Protein AF-A0A1G5E457-F1 (afdb_monomer)

Radius of gyration: 33.42 Å; Cα contacts (8 Å, |Δi|>4): 1293; chains: 1; bounding box: 74×66×105 Å

Foldseek 3Di:
DADAFKWKKFWQAFLAAQFQTWIWIDTPQAIEIEFGAQGDPPIDDRDHRDDDLFLDHNPDHAAYEYQAQDRSRHVCVLRTDPVHAYEYAPLRLLLNQLVVVVCVPPDDDRCSVRHHHDHAQDWDDDPQKTKHWHDFFFLAQNGTWIWIDHSNATEIERDFGACQEPCNVRVLVRLLPPPAHQEYEAACAALLVPPDPPNDDHHLVNLLVVLLVLQVQAQAEEEEDPLSRQLNVQSSQVSHDPQEAEEEAPSSVSSLVSSQVPDDPVSRHHRYDYDDPVNVVSCVVRGYYYYDYLDDVRLVVLLVCCVVPVRRYAYEYADDPCCCVVPPSNVSSQVSRPPRYHYRYDHRGYHLVRVLVSQVSNVYQEYEYTSYNDDPVSRPHDHDPNYHYDNHDNRDMDIDRDDQWPLPPPCLQPPVCQVVLLLVLLVLLCVLVVDPHSLVSLCVHTGRDDDDFDFDDDDCPVLQAADDQDDFLSLQLVLQQDDDPPDPRPDVVRHNHLAGEAEPADKHFPDAFAAARGDDPPQTRQGTQIPVAAREDEGPQADSGHPSSRLSNQSNRCRVHRHQAEYEYEQDDPVVRGGGNHNVVCVVCQPPPSVVSSCVRYWYWYKYWDDDRRYTHIYIDTDDRPDDD

Secondary structure (DSSP, 8-state):
-----EEEEEEEE-SS-SS--EEEEE-SS-EEEE--PPPPTTSS--SPP--BTTTBSS---SEEE-S-S-HHHHTTGGGS-TTSPEEEEHHHHHHHHHHHHHTBTTBS---GGGSEEE-TT-EEEETTEEEEEEE--SSSTT-EEEEEEETTEEEEE--S--SSSSSHHHHHHHHHTS---SEEEEE-TTTT----TTS----GGGGHHHHHHHHHH-SEEEEEE-TT-HHHHHHHHHHSPTT-EEEE-HHHHHHHHHHHHTS-TTTS--SEEE--HHHHHHHHHH-EEEEE-SSHHHHHHHHHHHHH-TTTEEEEEES-TTHHHH-HHHHHHHHHHGGGEEE----SSPPHHHHHHHHHHH--SEEEEES--S-GGG------TT-EE----TT-EEEEEPPSBGGGSTTTT-GGGHHHHHHHHHHHHHHHHTSS-HHHHHHHHHB-------BPP--TTTTT-B------HHHHHHHHHH--TT-TTSSTTTB--SSEEEE-SSS-EEEEEEPPSB--TT---EEEEETTTEEEEE--TT----HHHHHHHHHHHSTTSSSEEEEEEESEETTTTEE-HHHHHHHHHTT-HHHHHHHTTSEEEEEEEEEETTEEEEEEEE-------

Solvent-accessible surface area (backbone atoms only — not comparable to full-atom values): 33820 Å² total; per-residue (Å²): 135,73,56,84,53,54,46,34,37,29,34,70,29,15,42,63,19,48,39,17,25,20,36,36,45,30,47,98,88,48,37,35,34,42,31,38,18,28,44,42,91,96,42,72,73,75,72,80,80,83,38,79,15,42,50,40,81,64,87,59,48,74,28,36,40,41,37,45,77,51,51,38,29,42,54,42,53,93,50,43,50,85,87,44,51,39,36,29,36,52,64,30,32,54,47,43,34,54,55,40,61,74,34,64,90,79,51,79,83,80,53,47,86,77,42,43,69,42,51,74,76,47,74,44,75,58,91,74,36,36,40,27,36,35,72,43,30,39,45,41,61,65,18,26,18,37,43,38,36,40,42,86,41,32,35,38,39,40,46,67,29,29,68,42,50,94,47,27,70,58,31,51,52,51,47,61,68,61,60,82,30,55,34,35,39,34,61,32,75,32,46,79,54,75,76,48,98,83,60,80,92,67,33,62,74,66,42,48,61,61,47,40,51,47,56,73,70,24,47,36,35,35,36,40,46,59,88,60,32,49,70,59,54,19,53,50,25,61,46,42,55,88,88,36,38,24,37,25,48,66,68,59,41,52,49,50,56,61,54,44,74,81,42,60,82,89,64,33,60,35,60,73,41,49,73,41,74,72,52,48,61,51,32,66,74,62,18,31,34,34,57,43,61,77,42,71,72,44,42,55,54,54,43,51,44,40,71,77,35,55,85,35,34,36,33,36,42,35,57,69,75,65,45,50,82,72,34,68,54,46,28,53,52,53,63,62,31,55,93,38,52,42,83,54,69,70,79,41,58,38,46,44,69,50,44,34,48,50,47,60,57,38,59,26,42,26,36,36,69,25,28,11,69,62,58,70,98,66,61,78,74,71,72,54,95,75,40,44,79,54,88,64,53,59,70,42,75,51,77,48,68,58,56,70,24,51,44,66,37,92,57,36,72,28,82,95,38,35,70,63,45,34,46,50,50,18,53,51,46,52,61,11,72,76,42,98,54,31,58,62,43,45,44,69,68,32,49,60,74,86,55,75,88,40,73,48,79,86,66,61,74,77,75,65,66,47,88,56,58,75,90,45,46,76,54,52,37,47,32,49,48,52,53,39,103,85,40,91,68,55,37,82,90,45,32,42,53,66,64,38,34,33,76,77,46,88,63,44,48,70,44,47,59,41,62,31,64,48,51,48,92,96,60,71,48,37,36,31,23,37,70,83,44,32,31,22,34,56,57,50,45,84,45,81,68,38,63,40,27,46,51,38,41,21,61,46,47,31,57,89,42,95,38,46,29,18,38,36,35,28,46,56,18,84,88,77,75,41,66,11,55,49,39,56,49,51,63,72,46,63,86,41,66,42,54,53,52,36,50,78,68,34,45,51,33,34,33,48,71,48,80,58,88,52,33,30,43,28,32,54,43,77,64,72,80,82,71,87,127

Structure (mmCIF, N/CA/C/O backbone):
data_AF-A0A1G5E457-F1
#
_entry.id   AF-A0A1G5E457-F1
#
loop_
_atom_site.group_PDB
_atom_site.id
_atom_site.type_symbol
_atom_site.label_atom_id
_atom_site.label_alt_id
_atom_site.label_comp_id
_atom_site.label_asym_id
_atom_site.label_entity_id
_atom_site.label_seq_id
_atom_site.pdbx_PDB_ins_code
_atom_site.Cartn_x
_atom_site.Cartn_y
_atom_site.Cartn_z
_atom_site.occupancy
_atom_site.B_iso_or_equiv
_atom_site.auth_seq_id
_atom_site.auth_comp_id
_atom_site.auth_asym_id
_atom_site.auth_atom_id
_atom_site.pdbx_PDB_model_num
ATOM 1 N N . MET A 1 1 ? -22.337 -0.955 8.320 1.00 33.22 1 MET A N 1
ATOM 2 C CA . MET A 1 1 ? -22.600 -2.227 9.022 1.00 33.22 1 MET A CA 1
ATOM 3 C C . MET A 1 1 ? -21.249 -2.904 9.088 1.00 33.22 1 MET A C 1
ATOM 5 O O . MET A 1 1 ? -20.888 -3.583 8.141 1.00 33.22 1 MET A O 1
ATOM 9 N N . GLU A 1 2 ? -20.440 -2.547 10.084 1.00 40.44 2 GLU A N 1
ATOM 10 C CA . GLU A 1 2 ? -19.144 -3.196 10.286 1.00 40.44 2 GLU A CA 1
ATOM 11 C C . GLU A 1 2 ? -19.436 -4.527 10.962 1.00 40.44 2 GLU A C 1
ATOM 13 O O . GLU A 1 2 ? -20.051 -4.582 12.023 1.00 40.44 2 GLU A O 1
ATOM 18 N N . THR A 1 3 ? -19.143 -5.603 10.247 1.00 38.97 3 THR A N 1
ATOM 19 C CA . THR A 1 3 ? -19.141 -6.951 10.797 1.00 38.97 3 THR A CA 1
ATOM 20 C C . THR A 1 3 ? -18.043 -7.027 11.864 1.00 38.97 3 THR A C 1
ATOM 22 O O . THR A 1 3 ? -17.014 -6.367 11.745 1.00 38.97 3 THR A O 1
ATOM 25 N N . GLN A 1 4 ? -18.290 -7.748 12.951 1.00 64.50 4 GLN A N 1
ATOM 26 C CA . GLN A 1 4 ? -17.299 -7.975 14.003 1.00 64.50 4 GLN A CA 1
ATOM 27 C C . GLN A 1 4 ? -16.338 -9.070 13.542 1.00 64.50 4 GLN A C 1
ATOM 29 O O . GLN A 1 4 ? -16.759 -10.018 12.879 1.00 64.50 4 GLN A O 1
ATOM 34 N N . GLY A 1 5 ? -15.060 -8.944 13.885 1.00 67.94 5 GLY A N 1
ATOM 35 C CA . GLY A 1 5 ? -14.068 -9.963 13.579 1.00 67.94 5 GLY A CA 1
ATOM 36 C C . GLY A 1 5 ? -12.644 -9.471 13.789 1.00 67.94 5 GLY A C 1
ATOM 37 O O . GLY A 1 5 ? -12.379 -8.278 13.931 1.00 67.94 5 GLY A O 1
ATOM 38 N N . THR A 1 6 ? -11.708 -10.413 13.826 1.00 84.75 6 THR A N 1
ATOM 39 C CA . THR A 1 6 ? -10.277 -10.106 13.913 1.00 84.75 6 THR A CA 1
ATOM 40 C C . THR A 1 6 ? -9.669 -10.199 12.525 1.00 84.75 6 THR A C 1
ATOM 42 O O . THR A 1 6 ? -9.769 -11.244 11.881 1.00 84.75 6 THR A O 1
ATOM 45 N N . VAL A 1 7 ? -9.005 -9.131 12.081 1.00 93.62 7 VAL A N 1
ATOM 46 C CA . VAL A 1 7 ? -8.169 -9.190 10.879 1.00 93.62 7 VAL A CA 1
ATOM 47 C C . VAL A 1 7 ? -6.771 -9.624 11.298 1.00 93.62 7 VAL A C 1
ATOM 49 O O . VAL A 1 7 ? -6.159 -9.018 12.176 1.00 93.62 7 VAL A O 1
ATOM 52 N N . LYS A 1 8 ? -6.270 -10.695 10.692 1.00 96.31 8 LYS A N 1
ATOM 53 C CA . LYS A 1 8 ? -4.951 -11.270 10.954 1.00 96.31 8 LYS A CA 1
ATOM 54 C C . LYS A 1 8 ? -4.055 -11.009 9.750 1.00 96.31 8 LYS A C 1
ATOM 56 O O . LYS A 1 8 ? -4.495 -11.115 8.609 1.00 96.31 8 LYS A O 1
ATOM 61 N N . VAL A 1 9 ? -2.797 -10.675 10.004 1.00 97.56 9 VAL A N 1
ATOM 62 C CA . VAL A 1 9 ? -1.783 -10.447 8.971 1.00 97.56 9 VAL A CA 1
ATOM 63 C C . VAL A 1 9 ? -0.603 -11.363 9.232 1.00 97.56 9 VAL A C 1
ATOM 65 O O . VAL A 1 9 ? -0.095 -11.397 10.348 1.00 97.56 9 VAL A O 1
ATOM 68 N N . ARG A 1 10 ? -0.146 -12.080 8.209 1.00 97.00 10 ARG A N 1
ATOM 69 C CA . ARG A 1 10 ? 1.043 -12.932 8.257 1.00 97.00 10 ARG A CA 1
ATOM 70 C C . ARG A 1 10 ? 1.979 -12.573 7.116 1.00 97.00 10 ARG A C 1
ATOM 72 O O . ARG A 1 10 ? 1.563 -12.536 5.964 1.00 97.00 10 ARG A O 1
ATOM 79 N N . LEU A 1 11 ? 3.255 -12.371 7.420 1.00 95.06 11 LEU A N 1
ATOM 80 C CA . LEU A 1 11 ? 4.290 -12.328 6.389 1.00 95.06 11 LEU A CA 1
ATOM 81 C C . LEU A 1 11 ? 4.770 -13.758 6.159 1.00 95.06 11 LEU A C 1
ATOM 83 O O . LEU A 1 11 ? 5.356 -14.341 7.059 1.00 95.06 11 LEU A O 1
ATOM 87 N N . HIS A 1 12 ? 4.515 -14.350 4.995 1.00 95.38 12 HIS A N 1
ATOM 88 C CA . HIS A 1 12 ? 5.113 -15.651 4.655 1.00 95.38 12 HIS A CA 1
ATOM 89 C C . HIS A 1 12 ? 6.591 -15.498 4.315 1.00 95.38 12 HIS A C 1
ATOM 91 O O . HIS A 1 12 ? 7.396 -16.371 4.629 1.00 95.38 12 HIS A O 1
ATOM 97 N N . ARG A 1 13 ? 6.939 -14.370 3.690 1.00 94.44 13 ARG A N 1
ATOM 98 C CA . ARG A 1 13 ? 8.311 -13.970 3.390 1.00 94.44 13 ARG A CA 1
ATOM 99 C C . ARG A 1 13 ? 8.389 -12.462 3.161 1.00 94.44 13 ARG A C 1
ATOM 101 O O . ARG A 1 13 ? 7.476 -11.867 2.585 1.00 94.44 13 ARG A O 1
ATOM 108 N N . GLY A 1 14 ? 9.501 -11.861 3.576 1.00 89.81 14 GLY A N 1
ATOM 109 C CA . GLY A 1 14 ? 9.836 -10.457 3.312 1.00 89.81 14 GLY A CA 1
ATOM 110 C C . GLY A 1 14 ? 10.336 -9.694 4.536 1.00 89.81 14 GLY A C 1
ATOM 111 O O . GLY A 1 14 ? 10.830 -8.579 4.391 1.00 89.81 14 GLY A O 1
ATOM 112 N N . ALA A 1 15 ? 10.257 -10.269 5.739 1.00 87.62 15 ALA A N 1
ATOM 113 C CA . ALA A 1 15 ? 10.744 -9.614 6.954 1.00 87.62 15 ALA A CA 1
ATOM 114 C C . ALA A 1 15 ? 12.282 -9.542 7.033 1.00 87.62 15 ALA A C 1
ATOM 116 O O . ALA A 1 15 ? 12.835 -8.712 7.755 1.00 87.62 15 ALA A O 1
ATOM 117 N N . LYS A 1 16 ? 12.984 -10.441 6.327 1.00 85.50 16 LYS A N 1
ATOM 118 C CA . LYS A 1 16 ? 14.448 -10.633 6.431 1.00 85.50 16 LYS A CA 1
ATOM 119 C C . LYS A 1 16 ? 15.200 -10.564 5.108 1.00 85.50 16 LYS A C 1
ATOM 121 O O . LYS A 1 16 ? 16.423 -10.727 5.090 1.00 85.50 16 LYS A O 1
ATOM 126 N N . GLN A 1 17 ? 14.481 -10.385 4.012 1.00 87.69 17 GLN A N 1
ATOM 127 C CA . GLN A 1 17 ? 15.033 -10.333 2.669 1.00 87.69 17 GLN A CA 1
ATOM 128 C C . GLN A 1 17 ? 14.220 -9.382 1.801 1.00 87.69 17 GLN A C 1
ATOM 130 O O . GLN A 1 17 ? 13.055 -9.106 2.082 1.00 87.69 17 GLN A O 1
ATOM 135 N N . ILE A 1 18 ? 14.868 -8.878 0.758 1.00 87.06 18 ILE A N 1
ATOM 136 C CA . ILE A 1 18 ? 14.271 -8.030 -0.268 1.00 87.06 18 ILE A CA 1
ATOM 137 C C . ILE A 1 18 ? 13.337 -8.899 -1.114 1.00 87.06 18 ILE A C 1
ATOM 139 O O . ILE A 1 18 ? 12.130 -8.726 -1.072 1.00 87.06 18 ILE A O 1
ATOM 143 N N . GLY A 1 19 ? 13.873 -9.919 -1.786 1.00 88.50 19 GLY A N 1
ATOM 144 C CA . GLY A 1 19 ? 13.088 -10.719 -2.723 1.00 88.50 19 GLY A CA 1
ATOM 145 C C . GLY A 1 19 ? 12.144 -11.750 -2.109 1.00 88.50 19 GLY A C 1
ATOM 146 O O . GLY A 1 19 ? 12.464 -12.383 -1.101 1.00 88.50 19 GLY A O 1
ATOM 147 N N . GLY A 1 20 ? 11.059 -12.038 -2.827 1.00 91.50 20 GLY A N 1
ATOM 148 C CA . GLY A 1 20 ? 10.158 -13.151 -2.539 1.00 91.50 20 GLY A CA 1
ATOM 149 C C . GLY A 1 20 ? 8.976 -12.772 -1.655 1.00 91.50 20 GLY A C 1
ATOM 150 O O . GLY A 1 20 ? 8.477 -13.608 -0.910 1.00 91.50 20 GLY A O 1
ATOM 151 N N . VAL A 1 21 ? 8.564 -11.508 -1.679 1.00 94.00 21 VAL A N 1
ATOM 152 C CA . VAL A 1 21 ? 7.540 -11.011 -0.764 1.00 94.00 21 VAL A CA 1
ATOM 153 C C . VAL A 1 21 ? 6.219 -11.746 -0.960 1.00 94.00 21 VAL A C 1
ATOM 155 O O . VAL A 1 21 ? 5.771 -11.986 -2.081 1.00 94.00 21 VAL A O 1
ATOM 158 N N . CYS A 1 22 ? 5.610 -12.110 0.166 1.00 96.94 22 CYS A N 1
ATOM 159 C CA . CYS A 1 22 ? 4.285 -12.706 0.221 1.00 96.94 22 CYS A CA 1
ATOM 160 C C . CYS A 1 22 ? 3.639 -12.353 1.562 1.00 96.94 22 CYS A C 1
ATOM 162 O O . CYS A 1 22 ? 4.074 -12.823 2.620 1.00 96.94 22 CYS A O 1
ATOM 164 N N . THR A 1 23 ? 2.588 -11.538 1.516 1.00 97.75 23 THR A N 1
ATOM 165 C CA . THR A 1 23 ? 1.803 -11.140 2.692 1.00 97.75 23 THR A CA 1
ATOM 166 C C . THR A 1 23 ? 0.426 -11.782 2.616 1.00 97.75 23 THR A C 1
ATOM 168 O O . THR A 1 23 ? -0.244 -11.691 1.599 1.00 97.75 23 THR A O 1
ATOM 171 N N . GLU A 1 24 ? -0.031 -12.406 3.692 1.00 98.31 24 GLU A N 1
ATOM 172 C CA . GLU A 1 24 ? -1.385 -12.937 3.821 1.00 98.31 24 GLU A CA 1
ATOM 173 C C . GLU A 1 24 ? -2.189 -12.062 4.787 1.00 98.31 24 GLU A C 1
ATOM 175 O O . GLU A 1 24 ? -1.744 -11.795 5.904 1.00 98.31 24 GLU A O 1
ATOM 180 N N . ILE A 1 25 ? -3.380 -11.637 4.368 1.00 98.31 25 ILE A N 1
ATOM 181 C CA . ILE A 1 25 ? -4.376 -10.989 5.225 1.00 98.31 25 ILE A CA 1
ATOM 182 C C . ILE A 1 25 ? -5.598 -11.898 5.266 1.00 98.31 25 ILE A C 1
ATOM 184 O O . ILE A 1 25 ? -6.139 -12.279 4.227 1.00 98.31 25 ILE A O 1
ATOM 188 N N . PHE A 1 26 ? -6.021 -12.270 6.468 1.00 97.75 26 PHE A N 1
ATOM 189 C CA . PHE A 1 26 ? -7.043 -13.287 6.643 1.00 97.75 26 PHE A CA 1
ATOM 190 C C . PHE A 1 26 ? -7.904 -13.064 7.881 1.00 97.75 26 PHE A C 1
ATOM 192 O O . PHE A 1 26 ? -7.538 -12.361 8.823 1.00 97.75 26 PHE A O 1
ATOM 199 N N . THR A 1 27 ? -9.064 -13.694 7.858 1.00 93.44 27 THR A N 1
ATOM 200 C CA . THR A 1 27 ? -10.000 -13.836 8.972 1.00 93.44 27 THR A CA 1
ATOM 201 C C . THR A 1 27 ? -10.225 -15.330 9.196 1.00 93.44 27 THR A C 1
ATOM 203 O O . THR A 1 27 ? -9.487 -16.163 8.664 1.00 93.44 27 THR A O 1
ATOM 206 N N . ASP A 1 28 ? -11.226 -15.693 9.991 1.00 88.44 28 ASP A N 1
ATOM 207 C CA . ASP A 1 28 ? -11.585 -17.101 10.153 1.00 88.44 28 ASP A CA 1
ATOM 208 C C . ASP A 1 28 ? -12.296 -17.669 8.905 1.00 88.44 28 ASP A C 1
ATOM 210 O O . ASP A 1 28 ? -12.239 -18.876 8.675 1.00 88.44 28 ASP A O 1
ATOM 214 N N . ASP A 1 29 ? -12.884 -16.808 8.064 1.00 90.12 29 ASP A N 1
ATOM 215 C CA . ASP A 1 29 ? -13.686 -17.207 6.898 1.00 90.12 29 ASP A CA 1
ATOM 216 C C . ASP A 1 29 ? -13.024 -16.903 5.547 1.00 90.12 29 ASP A C 1
ATOM 218 O O . ASP A 1 29 ? -13.432 -17.472 4.528 1.00 90.12 29 ASP A O 1
ATOM 222 N N . THR A 1 30 ? -12.033 -16.007 5.509 1.00 95.81 30 THR A N 1
ATOM 223 C CA . THR A 1 30 ? -11.492 -15.463 4.255 1.00 95.81 30 THR A CA 1
ATOM 224 C C . THR A 1 30 ? -9.978 -15.353 4.285 1.00 95.81 30 THR A C 1
ATOM 226 O O . THR A 1 30 ? -9.409 -14.857 5.257 1.00 95.81 30 THR A O 1
ATOM 229 N N . ARG A 1 31 ? -9.311 -15.771 3.202 1.00 98.06 31 ARG A N 1
ATOM 230 C CA . ARG A 1 31 ? -7.846 -15.704 3.058 1.00 98.06 31 ARG A CA 1
ATOM 231 C C . ARG A 1 31 ? -7.457 -15.016 1.759 1.00 98.06 31 ARG A C 1
ATOM 233 O O . ARG A 1 31 ? -7.797 -15.505 0.684 1.00 98.06 31 ARG A O 1
ATOM 240 N N . LEU A 1 32 ? -6.721 -13.913 1.865 1.00 98.69 32 LEU A N 1
ATOM 241 C CA . LEU A 1 32 ? -6.206 -13.150 0.731 1.00 98.69 32 LEU A CA 1
ATOM 242 C C . LEU A 1 32 ? -4.687 -13.062 0.805 1.00 98.69 32 LEU A C 1
ATOM 244 O O . LEU A 1 32 ? -4.128 -12.809 1.874 1.00 98.69 32 LEU A O 1
ATOM 248 N N . LEU A 1 33 ? -4.019 -13.230 -0.332 1.00 98.56 33 LEU A N 1
ATOM 249 C CA . LEU A 1 33 ? -2.581 -12.998 -0.447 1.00 98.56 33 LEU A CA 1
ATOM 250 C C . LEU A 1 33 ? -2.303 -11.732 -1.254 1.00 98.56 33 LEU A C 1
ATOM 252 O O . LEU A 1 33 ? -3.036 -11.386 -2.180 1.00 98.56 33 LEU A O 1
ATOM 256 N N . PHE A 1 34 ? -1.213 -11.070 -0.901 1.00 98.44 34 PHE A N 1
ATOM 257 C CA . PHE A 1 34 ? -0.673 -9.895 -1.559 1.00 98.44 34 PHE A CA 1
ATOM 258 C C . PHE A 1 34 ? 0.760 -10.205 -1.961 1.00 98.44 34 PHE A C 1
ATOM 260 O O . PHE A 1 34 ? 1.626 -10.383 -1.095 1.00 98.44 34 PHE A O 1
ATOM 267 N N . ASP A 1 35 ? 0.953 -10.276 -3.276 1.00 98.06 35 ASP A N 1
ATOM 268 C CA . ASP A 1 35 ? 2.135 -10.807 -3.949 1.00 98.06 35 ASP A CA 1
ATOM 269 C C . ASP A 1 35 ? 2.445 -12.280 -3.610 1.00 98.06 35 ASP A C 1
ATOM 271 O O . ASP A 1 35 ? 2.013 -12.840 -2.601 1.00 98.06 35 ASP A O 1
ATOM 275 N N . ILE A 1 36 ? 3.173 -12.939 -4.509 1.00 96.62 36 ILE A N 1
ATOM 276 C CA . ILE A 1 36 ? 3.720 -14.285 -4.327 1.00 96.62 36 ILE A CA 1
ATOM 277 C C . ILE A 1 36 ? 5.051 -14.390 -5.089 1.00 96.62 36 ILE A C 1
ATOM 279 O O . ILE A 1 36 ? 5.181 -14.927 -6.195 1.00 96.62 36 ILE A O 1
ATOM 283 N N . GLY A 1 37 ? 6.054 -13.744 -4.508 1.00 95.00 37 GLY A N 1
ATOM 284 C CA . GLY A 1 37 ? 7.347 -13.519 -5.129 1.00 95.00 37 GLY A CA 1
ATOM 285 C C . GLY A 1 37 ? 8.311 -14.697 -5.103 1.00 95.00 37 GLY A C 1
ATOM 286 O O . GLY A 1 37 ? 8.338 -15.469 -4.148 1.00 95.00 37 GLY A O 1
ATOM 287 N N . ALA A 1 38 ? 9.213 -14.742 -6.088 1.00 93.38 38 ALA A N 1
ATOM 288 C CA . ALA A 1 38 ? 10.414 -15.573 -6.020 1.00 93.38 38 ALA A CA 1
ATOM 289 C C . ALA A 1 38 ? 11.561 -14.829 -5.311 1.00 93.38 38 ALA A C 1
ATOM 291 O O . ALA A 1 38 ? 11.726 -13.621 -5.493 1.00 93.38 38 ALA A O 1
ATOM 292 N N . PRO A 1 39 ? 12.399 -15.517 -4.525 1.00 91.69 39 PRO A N 1
ATOM 293 C CA . PRO A 1 39 ? 13.513 -14.872 -3.851 1.00 91.69 39 PRO A CA 1
ATOM 294 C C . PRO A 1 39 ? 14.575 -14.409 -4.861 1.00 91.69 39 PRO A C 1
ATOM 296 O O . PRO A 1 39 ? 14.780 -15.020 -5.914 1.00 91.69 39 PRO A O 1
ATOM 299 N N . LEU A 1 40 ? 15.273 -13.316 -4.544 1.00 87.50 40 LEU A N 1
ATOM 300 C CA . LEU A 1 40 ? 16.378 -12.834 -5.374 1.00 87.50 40 LEU A CA 1
ATOM 301 C C . LEU A 1 40 ? 17.578 -13.782 -5.259 1.00 87.50 40 LEU A C 1
ATOM 303 O O . LEU A 1 40 ? 17.878 -14.300 -4.184 1.00 87.50 40 LEU A O 1
ATOM 307 N N . GLU A 1 41 ? 18.289 -13.991 -6.368 1.00 82.81 41 GLU A N 1
ATOM 308 C CA . GLU A 1 41 ? 19.403 -14.942 -6.424 1.00 82.81 41 GLU A CA 1
ATOM 309 C C . GLU A 1 41 ? 20.494 -14.609 -5.391 1.00 82.81 41 GLU A C 1
ATOM 311 O O . GLU A 1 41 ? 21.107 -13.532 -5.409 1.00 82.81 41 GLU A O 1
ATOM 316 N N . GLY A 1 42 ? 20.764 -15.580 -4.514 1.00 78.31 42 GLY A N 1
ATOM 317 C CA . GLY A 1 42 ? 21.802 -15.481 -3.491 1.00 78.31 42 GLY A CA 1
ATOM 318 C C . GLY A 1 42 ? 21.425 -14.619 -2.282 1.00 78.31 42 GLY A C 1
ATOM 319 O O . GLY A 1 42 ? 22.326 -14.178 -1.566 1.00 78.31 42 GLY A O 1
ATOM 320 N N . GLU A 1 43 ? 20.132 -14.371 -2.052 1.00 79.81 43 GLU A N 1
ATOM 321 C CA . GLU A 1 43 ? 19.630 -13.584 -0.923 1.00 79.81 43 GLU A CA 1
ATOM 322 C C . GLU A 1 43 ? 18.620 -14.351 -0.056 1.00 79.81 43 GLU A C 1
ATOM 324 O O . GLU A 1 43 ? 17.607 -14.830 -0.546 1.00 79.81 43 GLU A O 1
ATOM 329 N N . GLY A 1 44 ? 18.843 -14.389 1.259 1.00 83.75 44 GLY A N 1
ATOM 330 C CA . GLY A 1 44 ? 17.852 -14.919 2.201 1.00 83.75 44 GLY A CA 1
ATOM 331 C C . GLY A 1 44 ? 17.505 -16.394 1.975 1.00 83.75 44 GLY A C 1
ATOM 332 O O . GLY A 1 44 ? 18.334 -17.180 1.507 1.00 83.75 44 GLY A O 1
ATOM 333 N N . ASP A 1 45 ? 16.285 -16.766 2.351 1.00 87.12 45 ASP A N 1
ATOM 334 C CA . ASP A 1 45 ? 15.716 -18.074 2.061 1.00 87.12 45 ASP A CA 1
ATOM 335 C C . ASP A 1 45 ? 15.378 -18.186 0.568 1.00 87.12 45 ASP A C 1
ATOM 337 O O . ASP A 1 45 ? 14.703 -17.332 -0.011 1.00 87.12 45 ASP A O 1
ATOM 341 N N . GLN A 1 46 ? 15.886 -19.253 -0.041 1.00 91.12 46 GLN A N 1
ATOM 342 C CA . GLN A 1 46 ? 15.730 -19.576 -1.458 1.00 91.12 46 GLN A CA 1
ATOM 343 C C . GLN A 1 46 ? 14.704 -20.697 -1.683 1.00 91.12 46 GLN A C 1
ATOM 345 O O . GLN A 1 46 ? 14.487 -21.104 -2.825 1.00 91.12 46 GLN A O 1
ATOM 350 N N . ALA A 1 47 ? 14.119 -21.253 -0.615 1.00 91.00 47 ALA A N 1
ATOM 351 C CA . ALA A 1 47 ? 13.074 -22.258 -0.731 1.00 91.00 47 ALA A CA 1
ATOM 352 C C . ALA A 1 47 ? 11.859 -21.690 -1.478 1.00 91.00 47 ALA A C 1
ATOM 354 O O . ALA A 1 47 ? 11.620 -20.487 -1.488 1.00 91.00 47 ALA A O 1
ATOM 355 N N . ARG A 1 48 ? 11.058 -22.559 -2.088 1.00 91.12 48 ARG A N 1
ATOM 356 C CA . ARG A 1 48 ? 9.731 -22.175 -2.585 1.00 91.12 48 ARG A CA 1
ATOM 357 C C . ARG A 1 48 ? 8.798 -21.925 -1.395 1.00 91.12 48 ARG A C 1
ATOM 359 O O . ARG A 1 48 ? 8.939 -22.590 -0.370 1.00 91.12 48 ARG A O 1
ATOM 366 N N . LEU A 1 49 ? 7.847 -21.008 -1.536 1.00 93.38 49 LEU A N 1
ATOM 367 C CA . LEU A 1 49 ? 6.764 -20.806 -0.579 1.00 93.38 49 LEU A CA 1
ATOM 368 C C . LEU A 1 49 ? 5.897 -22.070 -0.490 1.00 93.38 49 LEU A C 1
ATOM 370 O O . LEU A 1 49 ? 5.299 -22.518 -1.475 1.00 93.38 49 LEU A O 1
ATOM 374 N N . ASP A 1 50 ? 5.823 -22.634 0.711 1.00 94.69 50 ASP A N 1
ATOM 375 C CA . ASP A 1 50 ? 4.959 -23.760 1.065 1.00 94.69 50 ASP A CA 1
ATOM 376 C C . ASP A 1 50 ? 3.798 -23.236 1.919 1.00 94.69 50 ASP A C 1
ATOM 378 O O . ASP A 1 50 ? 3.918 -23.070 3.133 1.00 94.69 50 ASP A O 1
ATOM 382 N N . ILE A 1 51 ? 2.700 -22.881 1.249 1.00 96.50 51 ILE A N 1
ATOM 383 C CA . ILE A 1 51 ? 1.525 -22.256 1.851 1.00 96.50 51 ILE A CA 1
ATOM 384 C C . ILE A 1 51 ? 0.341 -23.196 1.637 1.00 96.50 51 ILE A C 1
ATOM 386 O O . ILE A 1 51 ? -0.184 -23.308 0.523 1.00 96.50 51 ILE A O 1
ATOM 390 N N . ASP A 1 52 ? -0.091 -23.842 2.721 1.00 95.81 52 ASP A N 1
ATOM 391 C CA . ASP A 1 52 ? -1.239 -24.750 2.712 1.00 95.81 52 ASP A CA 1
ATOM 392 C C . ASP A 1 52 ? -2.502 -24.031 2.212 1.00 95.81 52 ASP A C 1
ATOM 394 O O . ASP A 1 52 ? -2.869 -22.939 2.669 1.00 95.81 52 ASP A O 1
ATOM 398 N N . GLY A 1 53 ? -3.140 -24.647 1.222 1.00 95.19 53 GLY A N 1
ATOM 399 C CA . GLY A 1 53 ? -4.296 -24.137 0.499 1.00 95.19 53 GLY A CA 1
ATOM 400 C C . GLY A 1 53 ? -4.007 -23.102 -0.583 1.00 95.19 53 GLY A C 1
ATOM 401 O O . GLY A 1 53 ? -4.963 -22.604 -1.177 1.00 95.19 53 GLY A O 1
ATOM 402 N N . VAL A 1 54 ? -2.734 -22.796 -0.860 1.00 96.44 54 VAL A N 1
ATOM 403 C CA . VAL A 1 54 ? -2.312 -21.900 -1.951 1.00 96.44 54 VAL A CA 1
ATOM 404 C C . VAL A 1 54 ? -1.349 -22.599 -2.906 1.00 96.44 54 VAL A C 1
ATOM 406 O O . VAL A 1 54 ? -1.666 -22.759 -4.082 1.00 96.44 54 VAL A O 1
ATOM 409 N N . THR A 1 55 ? -0.171 -22.998 -2.417 1.00 94.38 55 THR A N 1
ATOM 410 C CA . THR A 1 55 ? 0.875 -23.649 -3.229 1.00 94.38 55 THR A CA 1
ATOM 411 C C . THR A 1 55 ? 0.964 -25.153 -2.979 1.00 94.38 55 THR A C 1
ATOM 413 O O . THR A 1 55 ? 1.560 -25.879 -3.782 1.00 94.38 55 THR A O 1
ATOM 416 N N . THR A 1 56 ? 0.372 -25.622 -1.879 1.00 93.94 56 THR A N 1
ATOM 417 C CA . THR A 1 56 ? 0.274 -27.023 -1.458 1.00 93.94 56 THR A CA 1
ATOM 418 C C . THR A 1 56 ? -1.091 -27.286 -0.809 1.00 93.94 56 THR A C 1
ATOM 420 O O . THR A 1 56 ? -1.868 -26.363 -0.569 1.00 93.94 56 THR A O 1
ATOM 423 N N . GLY A 1 57 ? -1.413 -28.552 -0.530 1.00 94.00 57 GLY A N 1
ATOM 424 C CA . GLY A 1 57 ? -2.636 -28.912 0.197 1.00 94.00 57 GLY A CA 1
ATOM 425 C C . GLY A 1 57 ? -3.927 -28.797 -0.623 1.00 94.00 57 GLY A C 1
ATOM 426 O O . GLY A 1 57 ? -3.919 -28.939 -1.844 1.00 94.00 57 GLY A O 1
ATOM 427 N N . THR A 1 58 ? -5.055 -28.620 0.073 1.00 94.56 58 THR A N 1
ATOM 428 C CA . THR A 1 58 ? -6.385 -28.447 -0.545 1.00 94.56 58 THR A CA 1
ATOM 429 C C . THR A 1 58 ? -6.701 -26.966 -0.668 1.00 94.56 58 THR A C 1
ATOM 431 O O . THR A 1 58 ? -6.602 -26.264 0.334 1.00 94.56 58 THR A O 1
ATOM 434 N N . THR A 1 59 ? -7.116 -26.513 -1.855 1.00 96.12 59 THR A N 1
ATOM 435 C CA . THR A 1 59 ? -7.414 -25.108 -2.168 1.00 96.12 59 THR A CA 1
ATOM 436 C C . THR A 1 59 ? -8.224 -24.430 -1.060 1.00 96.12 59 THR A C 1
ATOM 438 O O . THR A 1 59 ? -9.347 -24.837 -0.757 1.00 96.12 59 THR A O 1
ATOM 441 N N . ASN A 1 60 ? -7.649 -23.395 -0.452 1.00 95.81 60 ASN A N 1
ATOM 442 C CA . ASN A 1 60 ? -8.261 -22.627 0.628 1.00 95.81 60 ASN A CA 1
ATOM 443 C C . ASN A 1 60 ? -7.710 -21.196 0.624 1.00 95.81 60 ASN A C 1
ATOM 445 O O . ASN A 1 60 ? -6.971 -20.792 1.523 1.00 95.81 60 ASN A O 1
ATOM 449 N N . CYS A 1 61 ? -8.014 -20.463 -0.442 1.00 97.69 61 CYS A N 1
ATOM 450 C CA . CYS A 1 61 ? -7.632 -19.073 -0.641 1.00 97.69 61 CYS A CA 1
ATOM 451 C C . CYS A 1 61 ? -8.655 -18.409 -1.562 1.00 97.69 61 CYS A C 1
ATOM 453 O O . CYS A 1 61 ? -9.039 -18.986 -2.579 1.00 97.69 61 CYS A O 1
ATOM 455 N N . ASP A 1 62 ? -9.101 -17.211 -1.197 1.00 98.25 62 ASP A N 1
ATOM 456 C CA . ASP A 1 62 ? -10.166 -16.495 -1.899 1.00 98.25 62 ASP A CA 1
ATOM 457 C C . ASP A 1 62 ? -9.635 -15.549 -2.980 1.00 98.25 62 ASP A C 1
ATOM 459 O O . ASP A 1 62 ? -10.397 -15.110 -3.844 1.00 98.25 62 ASP A O 1
ATOM 463 N N . GLY A 1 63 ? -8.337 -15.238 -2.961 1.00 98.00 63 GLY A N 1
ATOM 464 C CA . GLY A 1 63 ? -7.696 -14.490 -4.033 1.00 98.00 63 GLY A CA 1
ATOM 465 C C . GLY A 1 63 ? -6.270 -14.041 -3.740 1.00 98.00 63 GLY A C 1
ATOM 466 O O . GLY A 1 63 ? -5.849 -13.930 -2.588 1.00 98.00 63 GLY A O 1
ATOM 467 N N . ILE A 1 64 ? -5.540 -13.752 -4.816 1.00 98.56 64 ILE A N 1
ATOM 468 C CA . ILE A 1 64 ? -4.187 -13.188 -4.778 1.00 98.56 64 ILE A CA 1
ATOM 469 C C . ILE A 1 64 ? -4.187 -11.849 -5.507 1.00 98.56 64 ILE A C 1
ATOM 471 O O . ILE A 1 64 ? -4.574 -11.777 -6.670 1.00 98.56 64 ILE A O 1
ATOM 475 N N . PHE A 1 65 ? -3.723 -10.796 -4.846 1.00 98.69 65 PHE A N 1
ATOM 476 C CA . PHE A 1 65 ? -3.595 -9.456 -5.405 1.00 98.69 65 PHE A CA 1
ATOM 477 C C . PHE A 1 65 ? -2.126 -9.136 -5.658 1.00 98.69 65 PHE A C 1
ATOM 479 O O . PHE A 1 65 ? -1.303 -9.227 -4.751 1.00 98.69 65 PHE A O 1
ATOM 486 N N . LEU A 1 66 ? -1.793 -8.758 -6.889 1.00 98.50 66 LEU A N 1
ATOM 487 C CA . LEU A 1 66 ? -0.420 -8.466 -7.293 1.00 98.50 66 LEU A CA 1
ATOM 488 C C . LEU A 1 66 ? -0.202 -6.956 -7.369 1.00 98.50 66 LEU A C 1
ATOM 490 O O . LEU A 1 66 ? -0.916 -6.258 -8.094 1.00 98.50 66 LEU A O 1
ATOM 494 N N . THR A 1 67 ? 0.794 -6.454 -6.641 1.00 98.06 67 THR A N 1
ATOM 495 C CA . THR A 1 67 ? 1.143 -5.025 -6.612 1.00 98.06 67 THR A CA 1
ATOM 496 C C . THR A 1 67 ? 1.770 -4.584 -7.929 1.00 98.06 67 THR A C 1
ATOM 498 O O . THR A 1 67 ? 1.483 -3.490 -8.416 1.00 98.06 67 THR A O 1
ATOM 501 N N . HIS A 1 68 ? 2.619 -5.428 -8.525 1.00 96.50 68 HIS A N 1
ATOM 502 C CA . HIS A 1 68 ? 3.266 -5.179 -9.811 1.00 96.50 68 HIS A CA 1
ATOM 503 C C . HIS A 1 68 ? 3.912 -6.447 -10.402 1.00 96.50 68 HIS A C 1
ATOM 505 O O . HIS A 1 68 ? 3.854 -7.519 -9.818 1.00 96.50 68 HIS A O 1
ATOM 511 N N . TYR A 1 69 ? 4.517 -6.339 -11.593 1.00 94.81 69 TYR A N 1
ATOM 512 C CA . TYR A 1 69 ? 4.982 -7.486 -12.393 1.00 94.81 69 TYR A CA 1
ATOM 513 C C . TYR A 1 69 ? 6.465 -7.882 -12.209 1.00 94.81 69 TYR A C 1
ATOM 515 O O . TYR A 1 69 ? 7.020 -8.574 -13.068 1.00 94.81 69 TYR A O 1
ATOM 523 N N . HIS A 1 70 ? 7.161 -7.441 -11.156 1.00 93.62 70 HIS A N 1
ATOM 524 C CA . HIS A 1 70 ? 8.536 -7.910 -10.927 1.00 93.62 70 HIS A CA 1
ATOM 525 C C . HIS A 1 70 ? 8.568 -9.326 -10.339 1.00 93.62 70 HIS A C 1
ATOM 527 O O . HIS A 1 70 ? 7.665 -9.751 -9.623 1.00 93.62 70 HIS A O 1
ATOM 533 N N . GLY A 1 71 ? 9.611 -10.090 -10.681 1.00 92.38 71 GLY A N 1
ATOM 534 C CA . GLY A 1 71 ? 9.703 -11.516 -10.342 1.00 92.38 71 GLY A CA 1
ATOM 535 C C . GLY A 1 71 ? 9.767 -11.792 -8.838 1.00 92.38 71 GLY A C 1
ATOM 536 O O . GLY A 1 71 ? 9.306 -12.828 -8.380 1.00 92.38 71 GLY A O 1
ATOM 537 N N . ASP A 1 72 ? 10.261 -10.847 -8.057 1.00 93.12 72 ASP A N 1
ATOM 538 C CA . ASP A 1 72 ? 10.253 -10.865 -6.598 1.00 93.12 72 ASP A CA 1
ATOM 539 C C . ASP A 1 72 ? 8.890 -10.584 -5.955 1.00 93.12 72 ASP A C 1
ATOM 541 O O . ASP A 1 72 ? 8.779 -10.706 -4.738 1.00 93.12 72 ASP A O 1
ATOM 545 N N . HIS A 1 73 ? 7.860 -10.328 -6.771 1.00 95.94 73 HIS A N 1
ATOM 546 C CA . HIS A 1 73 ? 6.455 -10.186 -6.371 1.00 95.94 73 HIS A CA 1
ATOM 547 C C . HIS A 1 73 ? 5.514 -11.183 -7.072 1.00 95.94 73 HIS A C 1
ATOM 549 O O . HIS A 1 73 ? 4.454 -11.494 -6.543 1.00 95.94 73 HIS A O 1
ATOM 555 N N . ILE A 1 74 ? 5.888 -11.729 -8.239 1.00 94.69 74 ILE A N 1
ATOM 556 C CA . ILE A 1 74 ? 5.034 -12.668 -9.008 1.00 94.69 74 ILE A CA 1
ATOM 557 C C . ILE A 1 74 ? 5.691 -14.016 -9.327 1.00 94.69 74 ILE A C 1
ATOM 559 O O . ILE A 1 74 ? 5.100 -14.861 -9.998 1.00 94.69 74 ILE A O 1
ATOM 563 N N . GLY A 1 75 ? 6.959 -14.196 -8.964 1.00 92.19 75 GLY A N 1
ATOM 564 C CA . GLY A 1 75 ? 7.801 -15.272 -9.489 1.00 92.19 75 GLY A CA 1
ATOM 565 C C . GLY A 1 75 ? 7.407 -16.676 -9.047 1.00 92.19 75 GLY A C 1
ATOM 566 O O . GLY A 1 75 ? 7.901 -17.638 -9.630 1.00 92.19 75 GLY A O 1
ATOM 567 N N . GLU A 1 76 ? 6.519 -16.804 -8.062 1.00 93.25 76 GLU A N 1
ATOM 568 C CA . GLU A 1 76 ? 5.981 -18.084 -7.610 1.00 93.25 76 GLU A CA 1
ATOM 569 C C . GLU A 1 76 ? 4.499 -18.282 -7.991 1.00 93.25 76 GLU A C 1
ATOM 571 O O . GLU A 1 76 ? 3.889 -19.260 -7.572 1.00 93.25 76 GLU A O 1
ATOM 576 N N . VAL A 1 77 ? 3.911 -17.427 -8.844 1.00 92.75 77 VAL A N 1
ATOM 577 C CA . VAL A 1 77 ? 2.507 -17.587 -9.290 1.00 92.75 77 VAL A CA 1
ATOM 578 C C . VAL A 1 77 ? 2.281 -18.904 -10.046 1.00 92.75 77 VAL A C 1
ATOM 580 O O . VAL A 1 77 ? 1.233 -19.521 -9.887 1.00 92.75 77 VAL A O 1
ATOM 583 N N . ASP A 1 78 ? 3.274 -19.397 -10.794 1.00 88.19 78 ASP A N 1
ATOM 584 C CA . ASP A 1 78 ? 3.199 -20.672 -11.540 1.00 88.19 78 ASP A CA 1
ATOM 585 C C . ASP A 1 78 ? 2.930 -21.897 -10.638 1.00 88.19 78 ASP A C 1
ATOM 587 O O . ASP A 1 78 ? 2.642 -22.997 -11.114 1.00 88.19 78 ASP A O 1
ATOM 591 N N . PHE A 1 79 ? 3.073 -21.716 -9.328 1.00 90.62 79 PHE A N 1
ATOM 592 C CA . PHE A 1 79 ? 2.931 -22.733 -8.301 1.00 90.62 79 PHE A CA 1
ATOM 593 C C . PHE A 1 79 ? 1.630 -22.640 -7.503 1.00 90.62 79 PHE A C 1
ATOM 595 O O . PHE A 1 79 ? 1.407 -23.478 -6.626 1.00 90.62 79 PHE A O 1
ATOM 602 N N . VAL A 1 80 ? 0.812 -21.629 -7.784 1.00 92.75 80 VAL A N 1
ATOM 603 C CA . VAL A 1 80 ? -0.500 -21.413 -7.175 1.00 92.75 80 VAL A CA 1
ATOM 604 C C . VAL A 1 80 ? -1.507 -22.386 -7.783 1.00 92.75 80 VAL A C 1
ATOM 606 O O . VAL A 1 80 ? -1.474 -22.669 -8.982 1.00 92.75 80 VAL A O 1
ATOM 609 N N . ASP A 1 81 ? -2.422 -22.895 -6.960 1.00 91.38 81 ASP A N 1
ATOM 610 C CA . ASP A 1 81 ? -3.573 -23.647 -7.452 1.00 91.38 81 ASP A CA 1
ATOM 611 C C . ASP A 1 81 ? -4.396 -22.798 -8.437 1.00 91.38 81 ASP A C 1
ATOM 613 O O . ASP A 1 81 ? -4.880 -21.716 -8.105 1.00 91.38 81 ASP A O 1
ATOM 617 N N . VAL A 1 82 ? -4.585 -23.314 -9.653 1.00 90.94 82 VAL A N 1
ATOM 618 C CA . VAL A 1 82 ? -5.294 -22.641 -10.753 1.00 90.94 82 VAL A CA 1
ATOM 619 C C . VAL A 1 82 ? -6.741 -22.259 -10.425 1.00 90.94 82 VAL A C 1
ATOM 621 O O . VAL A 1 82 ? -7.330 -21.453 -11.141 1.00 90.94 82 VAL A O 1
ATOM 624 N N . ALA A 1 83 ? -7.337 -22.841 -9.379 1.00 92.69 83 ALA A N 1
ATOM 625 C CA . ALA A 1 83 ? -8.670 -22.477 -8.908 1.00 92.69 83 ALA A CA 1
ATOM 626 C C . ALA A 1 83 ? -8.710 -21.138 -8.144 1.00 92.69 83 ALA A C 1
ATOM 628 O O . ALA A 1 83 ? -9.795 -20.580 -7.966 1.00 92.69 83 ALA A O 1
ATOM 629 N N . ILE A 1 84 ? -7.565 -20.617 -7.691 1.00 96.50 84 ILE A N 1
ATOM 630 C CA . ILE A 1 84 ? -7.484 -19.372 -6.918 1.00 96.50 84 ILE A CA 1
ATOM 631 C C . ILE A 1 84 ? -7.475 -18.174 -7.881 1.00 96.50 84 ILE A C 1
ATOM 633 O O . ILE A 1 84 ? -6.610 -18.097 -8.756 1.00 96.50 84 ILE A O 1
ATOM 637 N N . PRO A 1 85 ? -8.392 -17.200 -7.735 1.00 96.50 85 PRO A N 1
ATOM 638 C CA . PRO A 1 85 ? -8.415 -16.033 -8.606 1.00 96.50 85 PRO A CA 1
ATOM 639 C C . PRO A 1 85 ? -7.239 -15.093 -8.310 1.00 96.50 85 PRO A C 1
ATOM 641 O O . PRO A 1 85 ? -7.008 -14.687 -7.171 1.00 96.50 85 PRO A O 1
ATOM 644 N N . VAL A 1 86 ? -6.522 -14.700 -9.361 1.00 97.69 86 VAL A N 1
ATOM 645 C CA . VAL A 1 86 ? -5.434 -13.713 -9.299 1.00 97.69 86 VAL A CA 1
ATOM 646 C C . VAL A 1 86 ? -5.936 -12.373 -9.836 1.00 97.69 86 VAL A C 1
ATOM 648 O O . VAL A 1 86 ? -6.705 -12.349 -10.799 1.00 97.69 86 VAL A O 1
ATOM 651 N N . TYR A 1 87 ? -5.505 -11.271 -9.226 1.00 98.38 87 TYR A N 1
ATOM 652 C CA . TYR A 1 87 ? -5.928 -9.903 -9.522 1.00 98.38 87 TYR A CA 1
ATOM 653 C C . TYR A 1 87 ? -4.718 -8.997 -9.778 1.00 98.38 87 TYR A C 1
ATOM 655 O O . TYR A 1 87 ? -3.753 -9.016 -9.013 1.00 98.38 87 TYR A O 1
ATOM 663 N N . MET A 1 88 ? -4.771 -8.176 -10.831 1.00 97.94 88 MET A N 1
ATOM 664 C CA . MET A 1 88 ? -3.695 -7.245 -11.201 1.00 97.94 88 MET A CA 1
ATOM 665 C C . MET A 1 88 ? -4.234 -6.025 -11.949 1.00 97.94 88 MET A C 1
ATOM 667 O O . MET A 1 88 ? -5.257 -6.111 -12.631 1.00 97.94 88 MET A O 1
ATOM 671 N N . GLU A 1 89 ? -3.551 -4.878 -11.847 1.00 97.50 89 GLU A N 1
ATOM 672 C CA . GLU A 1 89 ? -3.936 -3.670 -12.591 1.00 97.50 89 GLU A CA 1
ATOM 673 C C . GLU A 1 89 ? -3.931 -3.944 -14.102 1.00 97.50 89 GLU A C 1
ATOM 675 O O . GLU A 1 89 ? -3.030 -4.597 -14.629 1.00 97.50 89 GLU A O 1
ATOM 680 N N . LYS A 1 90 ? -4.972 -3.479 -14.802 1.00 95.62 90 LYS A N 1
ATOM 681 C CA . LYS A 1 90 ? -5.238 -3.817 -16.213 1.00 95.62 90 LYS A CA 1
ATOM 682 C C . LYS A 1 90 ? -4.060 -3.581 -17.173 1.00 95.62 90 LYS A C 1
ATOM 684 O O . LYS A 1 90 ? -3.826 -4.399 -18.061 1.00 95.62 90 LYS A O 1
ATOM 689 N N . HIS A 1 91 ? -3.305 -2.492 -17.043 1.00 94.94 91 HIS A N 1
ATOM 690 C CA . HIS A 1 91 ? -2.153 -2.200 -17.898 1.00 94.94 91 HIS A CA 1
ATOM 691 C C . HIS A 1 91 ? -0.912 -2.964 -17.445 1.00 94.94 91 HIS A C 1
ATOM 693 O O . HIS A 1 91 ? -0.179 -3.478 -18.291 1.00 94.94 91 HIS A O 1
ATOM 699 N N . ALA A 1 92 ? -0.711 -3.114 -16.135 1.00 95.62 92 ALA A N 1
ATOM 700 C CA . ALA A 1 92 ? 0.324 -3.979 -15.582 1.00 95.62 92 ALA A CA 1
ATOM 701 C C . ALA A 1 92 ? 0.146 -5.438 -16.056 1.00 95.62 92 ALA A C 1
ATOM 703 O O . ALA A 1 92 ? 1.122 -6.070 -16.465 1.00 95.62 92 ALA A O 1
ATOM 704 N N . ARG A 1 93 ? -1.100 -5.932 -16.123 1.00 95.62 93 ARG A N 1
ATOM 705 C CA . ARG A 1 93 ? -1.476 -7.244 -16.675 1.00 95.62 93 ARG A CA 1
ATOM 706 C C . ARG A 1 93 ? -1.111 -7.368 -18.153 1.00 95.62 93 ARG A C 1
ATOM 708 O O . ARG A 1 93 ? -0.444 -8.325 -18.528 1.00 95.62 93 ARG A O 1
ATOM 715 N N . LYS A 1 94 ? -1.481 -6.390 -18.993 1.00 94.75 94 LYS A N 1
ATOM 716 C CA . LYS A 1 94 ? -1.115 -6.371 -20.427 1.00 94.75 94 LYS A CA 1
ATOM 717 C C . LYS A 1 94 ? 0.402 -6.363 -20.639 1.00 94.75 94 LYS A C 1
ATOM 719 O O . LYS A 1 94 ? 0.913 -7.020 -21.546 1.00 94.75 94 LYS A O 1
ATOM 724 N N . ILE A 1 95 ? 1.134 -5.612 -19.812 1.00 94.94 95 ILE A N 1
ATOM 725 C CA . ILE A 1 95 ? 2.601 -5.603 -19.833 1.00 94.94 95 ILE A CA 1
ATOM 726 C C . ILE A 1 95 ? 3.130 -6.996 -19.487 1.00 94.94 95 ILE A C 1
ATOM 728 O O . ILE A 1 95 ? 3.963 -7.521 -20.225 1.00 94.94 95 ILE A O 1
ATOM 732 N N . LEU A 1 96 ? 2.637 -7.605 -18.407 1.00 93.75 96 LEU A N 1
ATOM 733 C CA . LEU A 1 96 ? 3.028 -8.949 -17.994 1.00 93.75 96 LEU A CA 1
ATOM 734 C C . LEU A 1 96 ? 2.720 -9.996 -19.074 1.00 93.75 96 LEU A C 1
ATOM 736 O O . LEU A 1 96 ? 3.573 -10.829 -19.369 1.00 93.75 96 LEU A O 1
ATOM 740 N N . GLU A 1 97 ? 1.554 -9.919 -19.713 1.00 92.44 97 GLU A N 1
ATOM 741 C CA . GLU A 1 97 ? 1.151 -10.799 -20.813 1.00 92.44 97 GLU A CA 1
ATOM 742 C C . GLU A 1 97 ? 2.173 -10.750 -21.956 1.00 92.44 97 GLU A C 1
ATOM 744 O O . GLU A 1 97 ? 2.696 -11.785 -22.360 1.00 92.44 97 GLU A O 1
ATOM 749 N N . LEU A 1 98 ? 2.583 -9.552 -22.394 1.00 91.62 98 LEU A N 1
ATOM 750 C CA . LEU A 1 98 ? 3.644 -9.394 -23.397 1.00 91.62 98 LEU A CA 1
ATOM 751 C C . LEU A 1 98 ? 5.006 -9.932 -22.927 1.00 91.62 98 LEU A C 1
ATOM 753 O O . LEU A 1 98 ? 5.764 -10.490 -23.727 1.00 91.62 98 LEU A O 1
ATOM 757 N N . GLN A 1 99 ? 5.342 -9.756 -21.645 1.00 91.00 99 GLN A N 1
ATOM 758 C CA . GLN A 1 99 ? 6.576 -10.285 -21.058 1.00 91.00 99 GLN A CA 1
ATOM 759 C C . GLN A 1 99 ? 6.593 -11.818 -21.056 1.00 91.00 99 GLN A C 1
ATOM 761 O O . GLN A 1 99 ? 7.618 -12.410 -21.402 1.00 91.00 99 GLN A O 1
ATOM 766 N N . GLN A 1 100 ? 5.481 -12.458 -20.692 1.00 88.81 100 GLN A N 1
ATOM 767 C CA . GLN A 1 100 ? 5.331 -13.913 -20.689 1.00 88.81 100 GLN A CA 1
ATOM 768 C C . GLN A 1 100 ? 5.294 -14.474 -22.112 1.00 88.81 100 GLN A C 1
ATOM 770 O O . GLN A 1 100 ? 6.008 -15.430 -22.413 1.00 88.81 100 GLN A O 1
ATOM 775 N N . ASP A 1 101 ? 4.565 -13.822 -23.018 1.00 87.12 101 ASP A N 1
ATOM 776 C CA . ASP A 1 101 ? 4.482 -14.198 -24.427 1.00 87.12 101 ASP A CA 1
ATOM 777 C C . ASP A 1 101 ? 5.845 -14.201 -25.114 1.00 87.12 101 ASP A C 1
ATOM 779 O O . ASP A 1 101 ? 6.177 -15.130 -25.854 1.00 87.12 101 ASP A O 1
ATOM 783 N N . TYR A 1 102 ? 6.673 -13.197 -24.826 1.00 84.25 102 TYR A N 1
ATOM 784 C CA . TYR A 1 102 ? 8.041 -13.139 -25.331 1.00 84.25 102 TYR A CA 1
ATOM 785 C C . TYR A 1 102 ? 8.935 -14.256 -24.769 1.00 84.25 102 TYR A C 1
ATOM 787 O O . TYR A 1 102 ? 9.880 -14.692 -25.428 1.00 84.25 102 TYR A O 1
ATOM 795 N N . LYS A 1 103 ? 8.644 -14.721 -23.551 1.00 77.31 103 LYS A N 1
ATOM 796 C CA . LYS A 1 103 ? 9.385 -15.779 -22.858 1.00 77.31 103 LYS A CA 1
ATOM 797 C C . LYS A 1 103 ? 8.802 -17.183 -23.077 1.00 77.31 103 LYS A C 1
ATOM 799 O O . LYS A 1 103 ? 9.311 -18.126 -22.464 1.00 77.31 103 LYS A O 1
ATOM 804 N N . LYS A 1 104 ? 7.794 -17.349 -23.949 1.00 72.19 104 LYS A N 1
ATOM 805 C CA . LYS A 1 104 ? 7.204 -18.656 -24.297 1.00 72.19 104 LYS A CA 1
ATOM 806 C C . LYS A 1 104 ? 8.306 -19.674 -24.621 1.00 72.19 104 LYS A C 1
ATOM 808 O O . LYS A 1 104 ? 9.081 -19.487 -25.557 1.00 72.19 104 LYS A O 1
ATOM 813 N N . GLY A 1 105 ? 8.373 -20.748 -23.831 1.00 54.47 105 GLY A N 1
ATOM 814 C CA . GLY A 1 105 ? 9.359 -21.828 -23.975 1.00 54.47 105 GLY A CA 1
ATOM 815 C C . GLY A 1 105 ? 10.659 -21.665 -23.171 1.00 54.47 105 GLY A C 1
ATOM 816 O O . GLY A 1 105 ? 11.503 -22.555 -23.232 1.00 54.47 105 GLY A O 1
ATOM 817 N N . VAL A 1 106 ? 10.825 -20.569 -22.418 1.00 54.88 106 VAL A N 1
ATOM 818 C CA . VAL A 1 106 ? 11.957 -20.329 -21.494 1.00 54.88 106 VAL A CA 1
ATOM 819 C C . VAL A 1 106 ? 11.489 -20.227 -20.038 1.00 54.88 106 VAL A C 1
ATOM 821 O O . VAL A 1 106 ? 12.207 -20.645 -19.134 1.00 54.88 106 VAL A O 1
ATOM 824 N N . VAL A 1 107 ? 10.293 -19.683 -19.808 1.00 52.34 107 VAL A N 1
ATOM 825 C CA . VAL A 1 107 ? 9.631 -19.580 -18.493 1.00 52.34 107 VAL A CA 1
ATOM 826 C C . VAL A 1 107 ? 8.251 -20.250 -18.601 1.00 52.34 107 VAL A C 1
ATOM 828 O O . VAL A 1 107 ? 7.854 -20.562 -19.725 1.00 52.34 107 VAL A O 1
ATOM 831 N N . GLY A 1 108 ? 7.602 -20.550 -17.468 1.00 57.72 108 GLY A N 1
ATOM 832 C CA . GLY A 1 108 ? 6.407 -21.396 -17.323 1.00 57.72 108 GLY A CA 1
ATOM 833 C C . GLY A 1 108 ? 5.172 -21.023 -18.158 1.00 57.72 108 GLY A C 1
ATOM 834 O O . GLY A 1 108 ? 5.247 -20.357 -19.190 1.00 57.72 108 GLY A O 1
ATOM 835 N N . ALA A 1 109 ? 4.005 -21.534 -17.762 1.00 63.78 109 ALA A N 1
ATOM 836 C CA . ALA A 1 109 ? 2.767 -21.281 -18.496 1.00 63.78 109 ALA A CA 1
ATOM 837 C C . ALA A 1 109 ? 2.449 -19.773 -18.535 1.00 63.78 109 ALA A C 1
ATOM 839 O O . ALA A 1 109 ? 2.651 -19.065 -17.553 1.00 63.78 109 ALA A O 1
ATOM 840 N N . VAL A 1 110 ? 1.943 -19.279 -19.668 1.00 71.50 110 VAL A N 1
ATOM 841 C CA . VAL A 1 110 ? 1.356 -17.932 -19.718 1.00 71.50 110 VAL A CA 1
ATOM 842 C C . VAL A 1 110 ? 0.055 -17.974 -18.926 1.00 71.50 110 VAL A C 1
ATOM 844 O O . VAL A 1 110 ? -0.792 -18.818 -19.213 1.00 71.50 110 VAL A O 1
ATOM 847 N N . TRP A 1 111 ? -0.070 -17.106 -17.924 1.00 83.94 111 TRP A N 1
ATOM 848 C CA . TRP A 1 111 ? -1.237 -17.042 -17.034 1.00 83.94 111 TRP A CA 1
ATOM 849 C C . TRP A 1 111 ? -1.838 -15.640 -16.931 1.00 83.94 111 TRP A C 1
ATOM 851 O O . TRP A 1 111 ? -2.954 -15.488 -16.438 1.00 83.94 111 TRP A O 1
ATOM 861 N N . ALA A 1 112 ? -1.130 -14.613 -17.412 1.00 79.25 112 ALA A N 1
ATOM 862 C CA . ALA A 1 112 ? -1.575 -13.221 -17.348 1.00 79.25 112 ALA A CA 1
ATOM 863 C C . ALA A 1 112 ? -2.904 -12.949 -18.085 1.00 79.25 112 ALA A C 1
ATOM 865 O O . ALA A 1 112 ? -3.591 -11.971 -17.789 1.00 79.25 112 ALA A O 1
ATOM 866 N N . ASP A 1 113 ? -3.280 -13.802 -19.037 1.00 81.31 113 ASP A N 1
ATOM 867 C CA . ASP A 1 113 ? -4.549 -13.758 -19.771 1.00 81.31 113 ASP A CA 1
ATOM 868 C C . ASP A 1 113 ? -5.762 -14.172 -18.918 1.00 81.31 113 ASP A C 1
ATOM 870 O O . ASP A 1 113 ? -6.880 -13.743 -19.194 1.00 81.31 113 ASP A O 1
ATOM 874 N N . ASN A 1 114 ? -5.539 -14.952 -17.858 1.00 83.56 114 ASN A N 1
ATOM 875 C CA . ASN A 1 114 ? -6.566 -15.436 -16.931 1.00 83.56 114 ASN A CA 1
ATOM 876 C C . ASN A 1 114 ? -6.646 -14.610 -15.631 1.00 83.56 114 ASN A C 1
ATOM 878 O O . ASN A 1 114 ? -7.414 -14.939 -14.726 1.00 83.56 114 ASN A O 1
ATOM 882 N N . VAL A 1 115 ? -5.858 -13.536 -15.526 1.00 92.25 115 VAL A N 1
ATOM 883 C CA . VAL A 1 115 ? -5.837 -12.637 -14.365 1.00 92.25 115 VAL A CA 1
ATOM 884 C C . VAL A 1 115 ? -7.006 -11.665 -14.423 1.00 92.25 115 VAL A C 1
ATOM 886 O O . VAL A 1 115 ? -7.246 -11.014 -15.440 1.00 92.25 115 VAL A O 1
ATOM 889 N N . ASN A 1 116 ? -7.696 -11.514 -13.298 1.00 96.56 116 ASN A N 1
ATOM 890 C CA . ASN A 1 116 ? -8.766 -10.544 -13.144 1.00 96.56 116 ASN A CA 1
ATOM 891 C C . ASN A 1 116 ? -8.194 -9.123 -13.119 1.00 96.56 116 ASN A C 1
ATOM 893 O O . ASN A 1 116 ? -7.296 -8.800 -12.339 1.00 96.56 116 ASN A O 1
ATOM 897 N N . GLU A 1 117 ? -8.730 -8.262 -13.976 1.00 97.19 117 GLU A N 1
ATOM 898 C CA . GLU A 1 117 ? -8.312 -6.868 -14.049 1.00 97.19 117 GLU A CA 1
ATOM 899 C C . GLU A 1 117 ? -8.874 -6.065 -12.877 1.00 97.19 117 GLU A C 1
ATOM 901 O O . GLU A 1 117 ? -10.063 -6.139 -12.561 1.00 97.19 117 GLU A O 1
ATOM 906 N N . ILE A 1 118 ? -8.016 -5.247 -12.272 1.00 96.94 118 ILE A N 1
ATOM 907 C CA . ILE A 1 118 ? -8.415 -4.242 -11.288 1.00 96.94 118 ILE A CA 1
ATOM 908 C C . ILE A 1 118 ? -8.150 -2.845 -11.844 1.00 96.94 118 ILE A C 1
ATOM 910 O O . ILE A 1 118 ? -7.255 -2.630 -12.668 1.00 96.94 118 ILE A O 1
ATOM 914 N N . GLU A 1 119 ? -8.933 -1.881 -11.376 1.00 95.62 119 GLU A N 1
ATOM 915 C CA . GLU A 1 119 ? -8.793 -0.476 -11.736 1.00 95.62 119 GLU A CA 1
ATOM 916 C C . GLU A 1 119 ? -8.499 0.349 -10.485 1.00 95.62 119 GLU A C 1
ATOM 918 O O . GLU A 1 119 ? -9.106 0.150 -9.432 1.00 95.62 119 GLU A O 1
ATOM 923 N N . ILE A 1 120 ? -7.584 1.306 -10.615 1.00 94.81 120 ILE A N 1
ATOM 924 C CA . ILE A 1 120 ? -7.213 2.211 -9.528 1.00 94.81 120 ILE A CA 1
ATOM 925 C C . ILE A 1 120 ? -8.443 3.002 -9.057 1.00 94.81 120 ILE A C 1
ATOM 927 O O . ILE A 1 120 ? -9.232 3.502 -9.862 1.00 94.81 120 ILE A O 1
ATOM 931 N N . GLY A 1 121 ? -8.613 3.094 -7.738 1.00 92.88 121 GLY A N 1
ATOM 932 C CA . GLY A 1 121 ? -9.714 3.792 -7.078 1.00 92.88 121 GLY A CA 1
ATOM 933 C C . GLY A 1 121 ? -11.062 3.066 -7.129 1.00 92.88 121 GLY A C 1
ATOM 934 O O . GLY A 1 121 ? -12.023 3.560 -6.540 1.00 92.88 121 GLY A O 1
ATOM 935 N N . LYS A 1 122 ? -11.164 1.908 -7.800 1.00 95.12 122 LYS A N 1
ATOM 936 C CA . LYS A 1 122 ? -12.388 1.098 -7.811 1.00 95.12 122 LYS A CA 1
ATOM 937 C C . LYS A 1 122 ? -12.283 -0.039 -6.787 1.00 95.12 122 LYS A C 1
ATOM 939 O O . LYS A 1 122 ? -11.420 -0.901 -6.942 1.00 95.12 122 LYS A O 1
ATOM 944 N N . PRO A 1 123 ? -13.153 -0.069 -5.761 1.00 95.06 123 PRO A N 1
ATOM 945 C CA . PRO A 1 123 ? -13.121 -1.120 -4.753 1.00 95.06 123 PRO A CA 1
ATOM 946 C C . PRO A 1 123 ? -13.611 -2.459 -5.316 1.00 95.06 123 PRO A C 1
ATOM 948 O O . PRO A 1 123 ? -14.604 -2.522 -6.045 1.00 95.06 123 PRO A O 1
ATOM 951 N N . ILE A 1 124 ? -12.950 -3.537 -4.907 1.00 96.69 124 ILE A N 1
ATOM 952 C CA . ILE A 1 124 ? -13.340 -4.929 -5.139 1.00 96.69 124 ILE A CA 1
ATOM 953 C C . ILE A 1 124 ? -13.735 -5.530 -3.799 1.00 96.69 124 ILE A C 1
ATOM 955 O O . ILE A 1 124 ? -13.007 -5.401 -2.817 1.00 96.69 124 ILE A O 1
ATOM 959 N N . ARG A 1 125 ? -14.890 -6.196 -3.750 1.00 95.38 125 ARG A N 1
ATOM 960 C CA . ARG A 1 125 ? -15.372 -6.846 -2.532 1.00 95.38 125 ARG A CA 1
ATOM 961 C C . ARG A 1 125 ? -15.198 -8.357 -2.625 1.00 95.38 125 ARG A C 1
ATOM 963 O O . ARG A 1 125 ? -15.819 -8.985 -3.480 1.00 95.38 125 ARG A O 1
ATOM 970 N N . ILE A 1 126 ? -14.410 -8.927 -1.717 1.00 95.12 126 ILE A N 1
ATOM 971 C CA . ILE A 1 126 ? -14.301 -10.374 -1.506 1.00 95.12 126 ILE A CA 1
ATOM 972 C C . ILE A 1 126 ? -14.797 -10.659 -0.095 1.00 95.12 126 ILE A C 1
ATOM 974 O O . ILE A 1 126 ? -14.126 -10.334 0.880 1.00 95.12 126 ILE A O 1
ATOM 978 N N . LYS A 1 127 ? -16.002 -11.233 0.003 1.00 93.00 127 LYS A N 1
ATOM 979 C CA . LYS A 1 127 ? -16.690 -11.487 1.278 1.00 93.00 127 LYS A CA 1
ATOM 980 C C . LYS A 1 127 ? -16.759 -10.204 2.145 1.00 93.00 127 LYS A C 1
ATOM 982 O O . LYS A 1 127 ? -17.423 -9.234 1.753 1.00 93.00 127 LYS A O 1
ATOM 987 N N . GLU A 1 128 ? -16.132 -10.190 3.316 1.00 90.44 128 GLU A N 1
ATOM 988 C CA . GLU A 1 128 ? -16.038 -9.056 4.242 1.00 90.44 128 GLU A CA 1
ATOM 989 C C . GLU A 1 128 ? -14.986 -8.014 3.844 1.00 90.44 128 GLU A C 1
ATOM 991 O O . GLU A 1 128 ? -15.096 -6.864 4.270 1.00 90.44 128 GLU A O 1
ATOM 996 N N . PHE A 1 129 ? -13.998 -8.391 3.028 1.00 96.00 129 PHE A N 1
ATOM 997 C CA . PHE A 1 129 ? -12.922 -7.500 2.618 1.00 96.00 129 PHE A CA 1
ATOM 998 C C . PHE A 1 129 ? -13.354 -6.594 1.472 1.00 96.00 129 PHE A C 1
ATOM 1000 O O . PHE A 1 129 ? -13.931 -7.033 0.474 1.00 96.00 129 PHE A O 1
ATOM 1007 N N . THR A 1 130 ? -13.002 -5.320 1.596 1.00 97.44 130 THR A N 1
ATOM 1008 C CA . THR A 1 130 ? -12.988 -4.351 0.503 1.00 97.44 130 THR A CA 1
ATOM 1009 C C . THR A 1 130 ? -11.536 -4.024 0.178 1.00 97.44 130 THR A C 1
ATOM 1011 O O . THR A 1 130 ? -10.790 -3.588 1.049 1.00 97.44 130 THR A O 1
ATOM 1014 N N . ILE A 1 131 ? -11.125 -4.264 -1.064 1.00 98.56 131 ILE A N 1
ATOM 1015 C CA . ILE A 1 131 ? -9.761 -4.063 -1.549 1.00 98.56 131 ILE A CA 1
ATOM 1016 C C . ILE A 1 131 ? -9.802 -2.972 -2.610 1.00 98.56 131 ILE A C 1
ATOM 1018 O O . ILE A 1 131 ? -10.492 -3.112 -3.619 1.00 98.56 131 ILE A O 1
ATOM 1022 N N . THR A 1 132 ? -9.058 -1.893 -2.401 1.00 98.12 132 THR A N 1
ATOM 1023 C CA . THR A 1 132 ? -8.966 -0.781 -3.351 1.00 98.12 132 THR A CA 1
ATOM 1024 C C . THR A 1 132 ? -7.519 -0.597 -3.779 1.00 98.12 132 THR A C 1
ATOM 1026 O O . THR A 1 132 ? -6.652 -0.337 -2.945 1.00 98.12 132 THR A O 1
ATOM 1029 N N . ALA A 1 133 ? -7.256 -0.715 -5.081 1.00 97.88 133 ALA A N 1
ATOM 1030 C CA . ALA A 1 133 ? -5.962 -0.361 -5.652 1.00 97.88 133 ALA A CA 1
ATOM 1031 C C . ALA A 1 133 ? -5.795 1.164 -5.667 1.00 97.88 133 ALA A C 1
ATOM 1033 O O . ALA A 1 133 ? -6.709 1.891 -6.061 1.00 97.88 133 ALA A O 1
ATOM 1034 N N . LEU A 1 134 ? -4.628 1.647 -5.265 1.00 96.00 134 LEU A N 1
ATOM 1035 C CA . LEU A 1 134 ? -4.277 3.062 -5.201 1.00 96.00 134 LEU A CA 1
ATOM 1036 C C . LEU A 1 134 ? -3.088 3.351 -6.113 1.00 96.00 134 LEU A C 1
ATOM 1038 O O . LEU A 1 134 ? -2.292 2.458 -6.410 1.00 96.00 134 LEU A O 1
ATOM 1042 N N . GLU A 1 135 ? -2.954 4.610 -6.527 1.00 92.06 135 GLU A N 1
ATOM 1043 C CA . GLU A 1 135 ? -1.814 5.038 -7.333 1.00 92.06 135 GLU A CA 1
ATOM 1044 C C . GLU A 1 135 ? -0.490 4.824 -6.586 1.00 92.06 135 GLU A C 1
ATOM 1046 O O . GLU A 1 135 ? -0.337 5.201 -5.423 1.00 92.06 135 GLU A O 1
ATOM 1051 N N . SER A 1 136 ? 0.479 4.247 -7.292 1.00 93.62 136 SER A N 1
ATOM 1052 C CA . SER A 1 136 ? 1.874 4.141 -6.872 1.00 93.62 136 SER A CA 1
ATOM 1053 C C . SER A 1 136 ? 2.785 4.616 -8.009 1.00 93.62 136 SER A C 1
ATOM 1055 O O . SER A 1 136 ? 2.352 4.847 -9.140 1.00 93.62 136 SER A O 1
ATOM 1057 N N . ASP A 1 137 ? 4.067 4.778 -7.708 1.00 91.50 137 ASP A N 1
ATOM 1058 C CA . ASP A 1 137 ? 5.113 5.047 -8.690 1.00 91.50 137 ASP A CA 1
ATOM 1059 C C . ASP A 1 137 ? 6.283 4.132 -8.353 1.00 91.50 137 ASP A C 1
ATOM 1061 O O . ASP A 1 137 ? 6.790 4.180 -7.240 1.00 91.50 137 ASP A O 1
ATOM 1065 N N . HIS A 1 138 ? 6.705 3.286 -9.287 1.00 92.25 138 HIS A N 1
ATOM 1066 C CA . HIS A 1 138 ? 7.810 2.350 -9.111 1.00 92.25 138 HIS A CA 1
ATOM 1067 C C . HIS A 1 138 ? 8.531 2.121 -10.447 1.00 92.25 138 HIS A C 1
ATOM 1069 O O . HIS A 1 138 ? 8.208 2.706 -11.481 1.00 92.25 138 HIS A O 1
ATOM 1075 N N . SER A 1 139 ? 9.553 1.264 -10.442 1.00 88.06 139 SER A N 1
ATOM 1076 C CA . SER A 1 139 ? 10.189 0.783 -11.665 1.00 88.06 139 SER A CA 1
ATOM 1077 C C . SER A 1 139 ? 9.252 0.004 -12.597 1.00 88.06 139 SER A C 1
ATOM 1079 O O . SER A 1 139 ? 9.395 0.067 -13.820 1.00 88.06 139 SER A O 1
ATOM 1081 N N . ALA A 1 140 ? 8.272 -0.698 -12.034 1.00 92.75 140 ALA A N 1
ATOM 1082 C CA . ALA A 1 140 ? 7.209 -1.319 -12.803 1.00 92.75 140 ALA A CA 1
ATOM 1083 C C . ALA A 1 140 ? 6.103 -0.296 -13.088 1.00 92.75 140 ALA A C 1
ATOM 1085 O O . ALA A 1 140 ? 5.550 0.321 -12.181 1.00 92.75 140 ALA A O 1
ATOM 1086 N N . ALA A 1 141 ? 5.787 -0.121 -14.367 1.00 92.31 141 ALA A N 1
ATOM 1087 C CA . ALA A 1 141 ? 4.688 0.713 -14.822 1.00 92.31 141 ALA A CA 1
ATOM 1088 C C . ALA A 1 141 ? 3.356 0.210 -14.248 1.00 92.31 141 ALA A C 1
ATOM 1090 O O . ALA A 1 141 ? 3.095 -0.989 -14.279 1.00 92.31 141 ALA A O 1
ATOM 1091 N N . ASN A 1 142 ? 2.508 1.136 -13.788 1.00 93.31 142 ASN A N 1
ATOM 1092 C CA . ASN A 1 142 ? 1.210 0.808 -13.189 1.00 93.31 142 ASN A CA 1
ATOM 1093 C C . ASN A 1 142 ? 1.322 -0.120 -11.964 1.00 93.31 142 ASN A C 1
ATOM 1095 O O . ASN A 1 142 ? 0.435 -0.935 -11.721 1.00 93.31 142 ASN A O 1
ATOM 1099 N N . SER A 1 143 ? 2.404 0.004 -11.185 1.00 95.38 143 SER A N 1
ATOM 1100 C CA . SER A 1 143 ? 2.404 -0.523 -9.823 1.00 95.38 143 SER A CA 1
ATOM 1101 C C . SER A 1 143 ? 1.288 0.131 -9.008 1.00 95.38 143 SER A C 1
ATOM 1103 O O . SER A 1 143 ? 0.921 1.288 -9.243 1.00 95.38 143 SER A O 1
ATOM 1105 N N . VAL A 1 144 ? 0.755 -0.606 -8.041 1.00 97.31 144 VAL A N 1
ATOM 1106 C CA . VAL A 1 144 ? -0.315 -0.129 -7.163 1.00 97.31 144 VAL A CA 1
ATOM 1107 C C . VAL A 1 144 ? 0.024 -0.375 -5.701 1.00 97.31 144 VAL A C 1
ATOM 1109 O O . VAL A 1 144 ? 0.726 -1.327 -5.366 1.00 97.31 144 VAL A O 1
ATOM 1112 N N . MET A 1 145 ? -0.519 0.479 -4.837 1.00 98.06 145 MET A N 1
ATOM 1113 C CA . MET A 1 145 ? -0.686 0.158 -3.418 1.00 98.06 145 MET A CA 1
ATOM 1114 C C . MET A 1 145 ? -2.075 -0.455 -3.216 1.00 98.06 145 MET A C 1
ATOM 1116 O O . MET A 1 145 ? -2.975 -0.232 -4.029 1.00 98.06 145 MET A O 1
ATOM 1120 N N . PHE A 1 146 ? -2.290 -1.168 -2.117 1.00 98.62 146 PHE A N 1
ATOM 1121 C CA . PHE A 1 146 ? -3.605 -1.678 -1.740 1.00 98.62 146 PHE A CA 1
ATOM 1122 C C . PHE A 1 146 ? -4.058 -1.088 -0.412 1.00 98.62 146 PHE A C 1
ATOM 1124 O O . PHE A 1 146 ? -3.345 -1.173 0.586 1.00 98.62 146 PHE A O 1
ATOM 1131 N N . LEU A 1 147 ? -5.269 -0.531 -0.400 1.00 98.50 147 LEU A N 1
ATOM 1132 C CA . LEU A 1 147 ? -6.035 -0.287 0.816 1.00 98.50 147 LEU A CA 1
ATOM 1133 C C . LEU A 1 147 ? -6.988 -1.464 1.028 1.00 98.50 147 LEU A C 1
ATOM 1135 O O . LEU A 1 147 ? -7.819 -1.754 0.166 1.00 98.50 147 LEU A O 1
ATOM 1139 N N . ILE A 1 148 ? -6.854 -2.129 2.169 1.00 98.56 148 ILE A N 1
ATOM 1140 C CA . ILE A 1 148 ? -7.642 -3.290 2.564 1.00 98.56 148 ILE A CA 1
ATOM 1141 C C . ILE A 1 148 ? -8.485 -2.908 3.772 1.00 98.56 148 ILE A C 1
ATOM 1143 O O . ILE A 1 148 ? -7.955 -2.473 4.794 1.00 98.56 148 ILE A O 1
ATOM 1147 N N . GLU A 1 149 ? -9.794 -3.093 3.656 1.00 94.19 149 GLU A N 1
ATOM 1148 C CA . GLU A 1 149 ? -10.756 -2.719 4.685 1.00 94.19 149 GLU A CA 1
ATOM 1149 C C . GLU A 1 149 ? -11.625 -3.920 5.057 1.00 94.19 149 GLU A C 1
ATOM 1151 O O . GLU A 1 149 ? -12.291 -4.503 4.201 1.00 94.19 149 GLU A O 1
ATOM 1156 N N . ALA A 1 150 ? -11.625 -4.293 6.335 1.00 88.88 150 ALA A N 1
ATOM 1157 C CA . ALA A 1 150 ? -12.506 -5.318 6.893 1.00 88.88 150 ALA A CA 1
ATOM 1158 C C . ALA A 1 150 ? -12.704 -5.071 8.386 1.00 88.88 150 ALA A C 1
ATOM 1160 O O . ALA A 1 150 ? -11.770 -4.680 9.078 1.00 88.88 150 ALA A O 1
ATOM 1161 N N . TYR A 1 151 ? -13.919 -5.303 8.886 1.00 83.44 151 TYR A N 1
ATOM 1162 C CA . TYR A 1 151 ? -14.235 -5.194 10.318 1.00 83.44 151 TYR A CA 1
ATOM 1163 C C . TYR A 1 151 ? -13.798 -3.858 10.955 1.00 83.44 151 TYR A C 1
ATOM 1165 O O . TYR A 1 151 ? -13.227 -3.825 12.039 1.00 83.44 151 TYR A O 1
ATOM 1173 N N . GLY A 1 152 ? -13.996 -2.745 10.237 1.00 77.75 152 GLY A N 1
ATOM 1174 C CA . GLY A 1 152 ? -13.582 -1.406 10.684 1.00 77.75 152 GLY A CA 1
ATOM 1175 C C . GLY A 1 152 ? -12.064 -1.181 10.724 1.00 77.75 152 GLY A C 1
ATOM 1176 O O . GLY A 1 152 ? -11.621 -0.119 11.151 1.00 77.75 152 GLY A O 1
ATOM 1177 N N . LYS A 1 153 ? -11.259 -2.158 10.285 1.00 87.19 153 LYS A N 1
ATOM 1178 C CA . LYS A 1 153 ? -9.803 -2.060 10.165 1.00 87.19 153 LYS A CA 1
ATOM 1179 C C . LYS A 1 153 ? -9.388 -1.655 8.771 1.00 87.19 153 LYS A C 1
ATOM 1181 O O . LYS A 1 153 ? -9.944 -2.153 7.795 1.00 87.19 153 LYS A O 1
ATOM 1186 N N . ARG A 1 154 ? -8.386 -0.780 8.697 1.00 93.00 154 ARG A N 1
ATOM 1187 C CA . ARG A 1 154 ? -7.835 -0.235 7.455 1.00 93.00 154 ARG A CA 1
ATOM 1188 C C . ARG A 1 154 ? -6.340 -0.521 7.396 1.00 93.00 154 ARG A C 1
ATOM 1190 O O . ARG A 1 154 ? -5.565 -0.011 8.206 1.00 93.00 154 ARG A O 1
ATOM 1197 N N . ILE A 1 155 ? -5.945 -1.362 6.444 1.00 98.44 155 ILE A N 1
ATOM 1198 C CA . ILE A 1 155 ? -4.566 -1.807 6.236 1.00 98.44 155 ILE A CA 1
ATOM 1199 C C . ILE A 1 155 ? -4.071 -1.251 4.903 1.00 98.44 155 ILE A C 1
ATOM 1201 O O . ILE A 1 155 ? -4.723 -1.433 3.878 1.00 98.44 155 ILE A O 1
ATOM 1205 N N . LEU A 1 156 ? -2.912 -0.598 4.905 1.00 98.62 156 LEU A N 1
ATOM 1206 C CA . LEU A 1 156 ? -2.227 -0.150 3.694 1.00 98.62 156 LEU A CA 1
ATOM 1207 C C . LEU A 1 156 ? -1.049 -1.083 3.395 1.00 98.62 156 LEU A C 1
ATOM 1209 O O . LEU A 1 156 ? -0.128 -1.171 4.203 1.00 98.62 156 LEU A O 1
ATOM 1213 N N . ILE A 1 157 ? -1.046 -1.723 2.227 1.00 98.31 157 ILE A N 1
ATOM 1214 C CA . ILE A 1 157 ? 0.134 -2.389 1.655 1.00 98.31 157 ILE A CA 1
ATOM 1215 C C . ILE A 1 157 ? 0.678 -1.495 0.546 1.00 98.31 157 ILE A C 1
ATOM 1217 O O . ILE A 1 157 ? 0.001 -1.283 -0.458 1.00 98.31 157 ILE A O 1
ATOM 1221 N N . THR A 1 158 ? 1.896 -0.975 0.700 1.00 97.62 158 THR A N 1
ATOM 1222 C CA . THR A 1 158 ? 2.473 -0.069 -0.310 1.00 97.62 158 THR A CA 1
ATOM 1223 C C . THR A 1 158 ? 2.946 -0.797 -1.564 1.00 97.62 158 THR A C 1
ATOM 1225 O O . THR A 1 158 ? 3.050 -0.177 -2.619 1.00 97.62 158 THR A O 1
ATOM 1228 N N . GLY A 1 159 ? 3.289 -2.085 -1.440 1.00 96.12 159 GLY A N 1
ATOM 1229 C CA . GLY A 1 159 ? 4.177 -2.737 -2.399 1.00 96.12 159 GLY A CA 1
ATOM 1230 C C . GLY A 1 159 ? 5.495 -1.968 -2.519 1.00 96.12 159 GLY A C 1
ATOM 1231 O O . GLY A 1 159 ? 5.887 -1.233 -1.603 1.00 96.12 159 GLY A O 1
ATOM 1232 N N . ASP A 1 160 ? 6.128 -2.080 -3.678 1.00 95.00 160 ASP A N 1
ATOM 1233 C CA . ASP A 1 160 ? 7.269 -1.240 -4.013 1.00 95.00 160 ASP A CA 1
ATOM 1234 C C . ASP A 1 160 ? 6.819 0.110 -4.571 1.00 95.00 160 ASP A C 1
ATOM 1236 O O . ASP A 1 160 ? 5.920 0.197 -5.417 1.00 95.00 160 ASP A O 1
ATOM 1240 N N . TYR A 1 161 ? 7.474 1.180 -4.128 1.00 94.62 161 TYR A N 1
ATOM 1241 C CA . TYR A 1 161 ? 7.150 2.540 -4.534 1.00 94.62 161 TYR A CA 1
ATOM 1242 C C . TYR A 1 161 ? 8.355 3.487 -4.445 1.00 94.62 161 TYR A C 1
ATOM 1244 O O . TYR A 1 161 ? 9.413 3.172 -3.913 1.00 94.62 161 TYR A O 1
ATOM 1252 N N . ARG A 1 162 ? 8.211 4.697 -4.978 1.00 90.75 162 ARG A N 1
ATOM 1253 C CA . ARG A 1 162 ? 9.168 5.801 -4.857 1.00 90.75 162 ARG A CA 1
ATOM 1254 C C . ARG A 1 162 ? 8.446 7.141 -4.862 1.00 90.75 162 ARG A C 1
ATOM 1256 O O . ARG A 1 162 ? 7.435 7.306 -5.534 1.00 90.75 162 ARG A O 1
ATOM 1263 N N . LEU A 1 163 ? 9.046 8.138 -4.212 1.00 89.88 163 LEU A N 1
ATOM 1264 C CA . LEU A 1 163 ? 8.595 9.538 -4.268 1.00 89.88 163 LEU A CA 1
ATOM 1265 C C . LEU A 1 163 ? 9.498 10.422 -5.154 1.00 89.88 163 LEU A C 1
ATOM 1267 O O . LEU A 1 163 ? 9.392 11.646 -5.166 1.00 89.88 163 LEU A O 1
ATOM 1271 N N . HIS A 1 164 ? 10.365 9.803 -5.964 1.00 86.75 164 HIS A N 1
ATOM 1272 C CA . HIS A 1 164 ? 11.270 10.475 -6.912 1.00 86.75 164 HIS A CA 1
ATOM 1273 C C . HIS A 1 164 ? 11.027 10.104 -8.385 1.00 86.75 164 HIS A C 1
ATOM 1275 O O . HIS A 1 164 ? 11.905 10.315 -9.234 1.00 86.75 164 HIS A O 1
ATOM 1281 N N . GLY A 1 165 ? 9.868 9.523 -8.697 1.00 86.62 165 GLY A N 1
ATOM 1282 C CA . GLY A 1 165 ? 9.428 9.250 -10.066 1.00 86.62 165 GLY A CA 1
ATOM 1283 C C . GLY A 1 165 ? 8.646 10.409 -10.699 1.00 86.62 165 GLY A C 1
ATOM 1284 O O . GLY A 1 165 ? 8.710 11.548 -10.230 1.00 86.62 165 GLY A O 1
ATOM 1285 N N . PHE A 1 166 ? 7.953 10.137 -11.807 1.00 86.25 166 PHE A N 1
ATOM 1286 C CA . PHE A 1 166 ? 7.184 11.148 -12.547 1.00 86.25 166 PHE A CA 1
ATOM 1287 C C . PHE A 1 166 ? 5.829 11.464 -11.905 1.00 86.25 166 PHE A C 1
ATOM 1289 O O . PHE A 1 166 ? 5.311 12.556 -12.122 1.00 86.25 166 PHE A O 1
ATOM 1296 N N . TYR A 1 167 ? 5.284 10.548 -11.102 1.00 87.69 167 TYR A N 1
ATOM 1297 C CA . TYR A 1 167 ? 3.958 10.655 -10.493 1.00 87.69 167 TYR A CA 1
ATOM 1298 C C . TYR A 1 167 ? 3.998 10.893 -8.984 1.00 87.69 167 TYR A C 1
ATOM 1300 O O . TYR A 1 167 ? 2.974 10.750 -8.320 1.00 87.69 167 TYR A O 1
ATOM 1308 N N . LYS A 1 168 ? 5.146 11.317 -8.435 1.00 88.50 168 LYS A N 1
ATOM 1309 C CA . LYS A 1 168 ? 5.314 11.543 -6.989 1.00 88.50 168 LYS A CA 1
ATOM 1310 C C . LYS A 1 168 ? 4.177 12.372 -6.371 1.00 88.50 168 LYS A C 1
ATOM 1312 O O . LYS A 1 168 ? 3.698 12.035 -5.298 1.00 88.50 168 LYS A O 1
ATOM 1317 N N . ASP A 1 169 ? 3.720 13.417 -7.068 1.00 88.69 169 ASP A N 1
ATOM 1318 C CA . ASP A 1 169 ? 2.717 14.342 -6.540 1.00 88.69 169 ASP A CA 1
ATOM 1319 C C . ASP A 1 169 ? 1.349 13.651 -6.429 1.00 88.69 169 ASP A C 1
ATOM 1321 O O . ASP A 1 169 ? 0.598 13.913 -5.492 1.00 88.69 169 ASP A O 1
ATOM 1325 N N . LYS A 1 170 ? 1.040 12.721 -7.346 1.00 88.69 170 LYS A N 1
ATOM 1326 C CA . LYS A 1 170 ? -0.191 11.927 -7.285 1.00 88.69 170 LYS A CA 1
ATOM 1327 C C . LYS A 1 170 ? -0.125 10.843 -6.206 1.00 88.69 170 LYS A C 1
ATOM 1329 O O . LYS A 1 170 ? -1.117 10.616 -5.513 1.00 88.69 170 LYS A O 1
ATOM 1334 N N . VAL A 1 171 ? 1.046 10.228 -6.010 1.00 92.56 171 VAL A N 1
ATOM 1335 C CA . VAL A 1 171 ? 1.279 9.278 -4.909 1.00 92.56 171 VAL A CA 1
ATOM 1336 C C . VAL A 1 171 ? 1.121 9.985 -3.562 1.00 92.56 171 VAL A C 1
ATOM 1338 O O . VAL A 1 171 ? 0.351 9.531 -2.722 1.00 92.56 171 VAL A O 1
ATOM 1341 N N . GLU A 1 172 ? 1.763 11.141 -3.367 1.00 91.38 172 GLU A N 1
ATOM 1342 C CA . GLU A 1 172 ? 1.621 11.926 -2.133 1.00 91.38 172 GLU A CA 1
ATOM 1343 C C . GLU A 1 172 ? 0.174 12.364 -1.889 1.00 91.38 172 GLU A C 1
ATOM 1345 O O . GLU A 1 172 ? -0.326 12.216 -0.775 1.00 91.38 172 GLU A O 1
ATOM 1350 N N . ALA A 1 173 ? -0.524 12.844 -2.923 1.00 86.44 173 ALA A N 1
ATOM 1351 C CA . ALA A 1 173 ? -1.935 13.200 -2.812 1.00 86.44 173 ALA A CA 1
ATOM 1352 C C . ALA A 1 173 ? -2.807 11.993 -2.428 1.00 86.44 173 ALA A C 1
ATOM 1354 O O . ALA A 1 173 ? -3.723 12.131 -1.618 1.00 86.44 173 ALA A O 1
ATOM 1355 N N . SER A 1 174 ? -2.516 10.807 -2.971 1.00 89.00 174 SER A N 1
ATOM 1356 C CA . SER A 1 174 ? -3.219 9.572 -2.612 1.00 89.00 174 SER A CA 1
ATOM 1357 C C . SER A 1 174 ? -3.008 9.232 -1.138 1.00 89.00 174 SER A C 1
ATOM 1359 O O . SER A 1 174 ? -3.988 9.007 -0.434 1.00 89.00 174 SER A O 1
ATOM 1361 N N . LEU A 1 175 ? -1.764 9.296 -0.645 1.00 91.12 175 LEU A N 1
ATOM 1362 C CA . LEU A 1 175 ? -1.429 9.046 0.762 1.00 91.12 175 LEU A CA 1
ATOM 1363 C C . LEU A 1 175 ? -2.103 10.048 1.716 1.00 91.12 175 LEU A C 1
ATOM 1365 O O . LEU A 1 175 ? -2.645 9.642 2.741 1.00 91.12 175 LEU A O 1
ATOM 1369 N N . MET A 1 176 ? -2.127 11.341 1.370 1.00 82.19 176 MET A N 1
ATOM 1370 C CA . MET A 1 176 ? -2.773 12.386 2.183 1.00 82.19 176 MET A CA 1
ATOM 1371 C C . MET A 1 176 ? -4.288 12.182 2.329 1.00 82.19 176 MET A C 1
ATOM 1373 O O . MET A 1 176 ? -4.868 12.568 3.342 1.00 82.19 176 MET A O 1
ATOM 1377 N N . ASN A 1 177 ? -4.930 11.575 1.330 1.00 80.12 177 ASN A N 1
ATOM 1378 C CA . ASN A 1 177 ? -6.377 11.364 1.302 1.00 80.12 177 ASN A CA 1
ATOM 1379 C C . ASN A 1 177 ? -6.819 10.032 1.928 1.00 80.12 177 ASN A C 1
ATOM 1381 O O . ASN A 1 177 ? -8.017 9.749 1.958 1.00 80.12 177 ASN A O 1
ATOM 1385 N N . LEU A 1 178 ? -5.892 9.213 2.442 1.00 82.31 178 LEU A N 1
ATOM 1386 C CA . LEU A 1 178 ? -6.236 7.911 3.013 1.00 82.31 178 LEU A CA 1
ATOM 1387 C C . LEU A 1 178 ? -7.063 8.017 4.288 1.00 82.31 178 LEU A C 1
ATOM 1389 O O . LEU A 1 178 ? -7.875 7.133 4.534 1.00 82.31 178 LEU A O 1
ATOM 1393 N N . GLY A 1 179 ? -6.900 9.068 5.090 1.00 79.56 179 GLY A N 1
ATOM 1394 C CA . GLY A 1 179 ? -7.480 9.128 6.432 1.00 79.56 179 GLY A CA 1
ATOM 1395 C C . GLY A 1 179 ? -6.767 8.180 7.404 1.00 79.56 179 GLY A C 1
ATOM 1396 O O . GLY A 1 179 ? -5.572 7.942 7.282 1.00 79.56 179 GLY A O 1
ATOM 1397 N N . HIS A 1 180 ? -7.492 7.654 8.394 1.00 84.31 180 HIS A N 1
ATOM 1398 C CA . HIS A 1 180 ? -6.924 6.794 9.445 1.00 84.31 180 HIS A CA 1
ATOM 1399 C C . HIS A 1 180 ? -6.489 5.411 8.925 1.00 84.31 180 HIS A C 1
ATOM 1401 O O . HIS A 1 180 ? -7.232 4.784 8.177 1.00 84.31 180 HIS A O 1
ATOM 1407 N N . ILE A 1 181 ? -5.313 4.931 9.342 1.00 91.19 181 ILE A N 1
ATOM 1408 C CA . ILE A 1 181 ? -4.765 3.614 8.981 1.00 91.19 181 ILE A CA 1
ATOM 1409 C C . ILE A 1 181 ? -4.337 2.874 10.256 1.00 91.19 181 ILE A C 1
ATOM 1411 O O . ILE A 1 181 ? -3.455 3.345 10.978 1.00 91.19 181 ILE A O 1
ATOM 1415 N N . ASP A 1 182 ? -4.932 1.705 10.518 1.00 92.06 182 ASP A N 1
ATOM 1416 C CA . ASP A 1 182 ? -4.576 0.849 11.660 1.00 92.06 182 ASP A CA 1
ATOM 1417 C C . ASP A 1 182 ? -3.195 0.210 11.472 1.00 92.06 182 ASP A C 1
ATOM 1419 O O . ASP A 1 182 ? -2.418 0.099 12.420 1.00 92.06 182 ASP A O 1
ATOM 14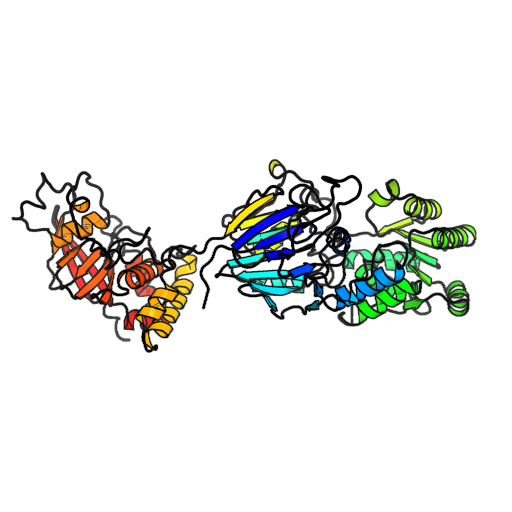23 N N . LEU A 1 183 ? -2.884 -0.225 10.248 1.00 97.06 183 LEU A N 1
ATOM 1424 C CA . LEU A 1 183 ? -1.626 -0.892 9.925 1.00 97.06 183 LEU A CA 1
ATOM 1425 C C . LEU A 1 183 ? -1.121 -0.479 8.544 1.00 97.06 183 LEU A C 1
ATOM 1427 O O . LEU A 1 183 ? -1.816 -0.634 7.545 1.00 97.06 183 LEU A O 1
ATOM 1431 N N . MET A 1 184 ? 0.124 -0.024 8.481 1.00 97.81 184 MET A N 1
ATOM 1432 C CA . MET A 1 184 ? 0.863 0.167 7.236 1.00 97.81 184 MET A CA 1
ATOM 1433 C C . MET A 1 184 ? 1.951 -0.901 7.112 1.00 97.81 184 MET A C 1
ATOM 1435 O O . MET A 1 184 ? 2.748 -1.081 8.032 1.00 97.81 184 MET A O 1
ATOM 1439 N N . ILE A 1 185 ? 1.994 -1.585 5.971 1.00 97.12 185 ILE A N 1
ATOM 1440 C CA . ILE A 1 185 ? 3.033 -2.541 5.579 1.00 97.12 185 ILE A CA 1
ATOM 1441 C C . ILE A 1 185 ? 3.770 -1.937 4.386 1.00 97.12 185 ILE A C 1
ATOM 1443 O O . ILE A 1 185 ? 3.164 -1.711 3.337 1.00 97.12 185 ILE A O 1
ATOM 1447 N N . THR A 1 186 ? 5.055 -1.633 4.565 1.00 95.62 186 THR A N 1
ATOM 1448 C CA . THR A 1 186 ? 5.835 -0.863 3.586 1.00 95.62 186 THR A CA 1
ATOM 1449 C C . THR A 1 186 ? 7.195 -1.463 3.281 1.00 95.62 186 THR A C 1
ATOM 1451 O O . THR A 1 186 ? 7.834 -2.034 4.168 1.00 95.62 186 THR A O 1
ATOM 1454 N N . GLU A 1 187 ? 7.665 -1.292 2.042 1.00 92.69 187 GLU A N 1
ATOM 1455 C CA . GLU A 1 187 ? 9.008 -1.722 1.643 1.00 92.69 187 GLU A CA 1
ATOM 1456 C C . GLU A 1 187 ? 10.122 -0.971 2.399 1.00 92.69 187 GLU A C 1
ATOM 1458 O O . GLU A 1 187 ? 9.974 0.186 2.803 1.00 92.69 187 GLU A O 1
ATOM 1463 N N . GLY A 1 188 ? 11.265 -1.638 2.574 1.00 89.94 188 GLY A N 1
ATOM 1464 C CA . GLY A 1 188 ? 12.436 -1.132 3.289 1.00 89.94 188 GLY A CA 1
ATOM 1465 C C . GLY A 1 188 ? 13.750 -1.351 2.536 1.00 89.94 188 GLY A C 1
ATOM 1466 O O . GLY A 1 188 ? 14.814 -1.399 3.162 1.00 89.94 188 GLY A O 1
ATOM 1467 N N . THR A 1 189 ? 13.709 -1.490 1.208 1.00 85.88 189 THR A N 1
ATOM 1468 C CA . THR A 1 189 ? 14.839 -1.922 0.361 1.00 85.88 189 THR A CA 1
ATOM 1469 C C . THR A 1 189 ? 16.105 -1.083 0.542 1.00 85.88 189 THR A C 1
ATOM 1471 O O . THR A 1 189 ? 17.224 -1.602 0.545 1.00 85.88 189 THR A O 1
ATOM 1474 N N . ASN A 1 190 ? 15.955 0.238 0.691 1.00 81.38 190 ASN A N 1
ATOM 1475 C CA . ASN A 1 190 ? 17.077 1.171 0.837 1.00 81.38 190 ASN A CA 1
ATOM 1476 C C . ASN A 1 190 ? 17.224 1.747 2.253 1.00 81.38 190 ASN A C 1
ATOM 1478 O O . ASN A 1 190 ? 17.969 2.709 2.424 1.00 81.38 190 ASN A O 1
ATOM 1482 N N . ILE A 1 191 ? 16.576 1.170 3.270 1.00 79.06 191 ILE A N 1
ATOM 1483 C CA . ILE A 1 191 ? 16.524 1.748 4.625 1.00 79.06 191 ILE A CA 1
ATOM 1484 C C . ILE A 1 191 ? 17.905 1.902 5.292 1.00 79.06 191 ILE A C 1
ATOM 1486 O O . ILE A 1 191 ? 18.115 2.827 6.070 1.00 79.06 191 ILE A O 1
ATOM 1490 N N . SER A 1 192 ? 18.877 1.039 4.963 1.00 67.81 192 SER A N 1
ATOM 1491 C CA . SER A 1 192 ? 20.256 1.121 5.479 1.00 67.81 192 SER A CA 1
ATOM 1492 C C . SER A 1 192 ? 21.203 1.946 4.618 1.00 67.81 192 SER A C 1
ATOM 1494 O O . SER A 1 192 ? 22.363 2.131 4.991 1.00 67.81 192 SER A O 1
ATOM 1496 N N . LYS A 1 193 ? 20.781 2.374 3.425 1.00 64.69 193 LYS A N 1
ATOM 1497 C CA . LYS A 1 193 ? 21.602 3.274 2.622 1.00 64.69 193 LYS A CA 1
ATOM 1498 C C . LYS A 1 193 ? 21.407 4.650 3.222 1.00 64.69 193 LYS A C 1
ATOM 1500 O O . LYS A 1 193 ? 20.457 5.336 2.870 1.00 64.69 193 LYS A O 1
ATOM 1505 N N . GLU A 1 194 ? 22.311 5.043 4.117 1.00 53.09 194 GLU A N 1
ATOM 1506 C CA . GLU A 1 194 ? 22.469 6.457 4.420 1.00 53.09 194 GLU A CA 1
ATOM 1507 C C . GLU A 1 194 ? 22.694 7.169 3.089 1.00 53.09 194 GLU A C 1
ATOM 1509 O O . GLU A 1 194 ? 23.735 7.043 2.434 1.00 53.09 194 GLU A O 1
ATOM 1514 N N . THR A 1 195 ? 21.693 7.920 2.669 1.00 50.22 195 THR A N 1
ATOM 1515 C CA . THR A 1 195 ? 21.828 9.060 1.782 1.00 50.22 195 THR A CA 1
ATOM 1516 C C . THR A 1 195 ? 22.678 10.056 2.549 1.00 50.22 195 THR A C 1
ATOM 1518 O O . THR A 1 195 ? 22.199 10.998 3.167 1.00 50.22 195 THR A O 1
ATOM 1521 N N . SER A 1 196 ? 23.987 9.784 2.590 1.00 43.03 196 SER A N 1
ATOM 1522 C CA . SER A 1 196 ? 24.958 10.718 3.136 1.00 43.03 196 SER A CA 1
ATOM 1523 C C . SER A 1 196 ? 24.646 12.083 2.532 1.00 43.03 196 SER A C 1
ATOM 1525 O O . SER A 1 196 ? 24.387 12.165 1.328 1.00 43.03 196 SER A O 1
ATOM 1527 N N . LEU A 1 197 ? 24.674 13.134 3.356 1.00 49.12 197 LEU A N 1
ATOM 1528 C CA . LEU A 1 197 ? 24.355 14.534 3.019 1.00 49.12 197 LEU A CA 1
ATOM 1529 C C . LEU A 1 197 ? 25.053 15.077 1.742 1.00 49.12 197 LEU A C 1
ATOM 1531 O O . LEU A 1 197 ? 24.783 16.193 1.313 1.00 49.12 197 LEU A O 1
ATOM 1535 N N . ASN A 1 198 ? 25.941 14.288 1.127 1.00 45.88 198 ASN A N 1
ATOM 1536 C CA . ASN A 1 198 ? 26.754 14.587 -0.044 1.00 45.88 198 ASN A CA 1
ATOM 1537 C C . ASN A 1 198 ? 26.342 13.839 -1.333 1.00 45.88 198 ASN A C 1
ATOM 1539 O O . ASN A 1 198 ? 26.987 14.046 -2.362 1.00 45.88 198 ASN A O 1
ATOM 1543 N N . VAL A 1 199 ? 25.317 12.973 -1.326 1.00 54.75 199 VAL A N 1
ATOM 1544 C CA . VAL A 1 199 ? 24.790 12.349 -2.558 1.00 54.75 199 VAL A CA 1
ATOM 1545 C C . VAL A 1 199 ? 23.529 13.099 -2.999 1.00 54.75 199 VAL A C 1
ATOM 1547 O O . VAL A 1 199 ? 22.553 13.120 -2.252 1.00 54.75 199 VAL A O 1
ATOM 1550 N N . PRO A 1 200 ? 23.506 13.713 -4.198 1.00 58.44 200 PRO A N 1
ATOM 1551 C CA . PRO A 1 200 ? 22.344 14.465 -4.650 1.00 58.44 200 PRO A CA 1
ATOM 1552 C C . PRO A 1 200 ? 21.114 13.559 -4.762 1.00 58.44 200 PRO A C 1
ATOM 1554 O O . PRO A 1 200 ? 21.172 12.458 -5.315 1.00 58.44 200 PRO A O 1
ATOM 1557 N N . TYR A 1 201 ? 19.979 14.047 -4.264 1.00 65.94 201 TYR A N 1
ATOM 1558 C CA . TYR A 1 201 ? 18.688 13.411 -4.477 1.00 65.94 201 TYR A CA 1
ATOM 1559 C C . TYR A 1 201 ? 18.327 13.493 -5.965 1.00 65.94 201 TYR A C 1
ATOM 1561 O O . TYR A 1 201 ? 17.954 14.548 -6.475 1.00 65.94 201 TYR A O 1
ATOM 1569 N N . LEU A 1 202 ? 18.484 12.378 -6.679 1.00 74.25 202 LEU A N 1
ATOM 1570 C CA . LEU A 1 202 ? 18.135 12.285 -8.096 1.00 74.25 202 LEU A CA 1
ATOM 1571 C C . LEU A 1 202 ? 16.722 11.728 -8.271 1.00 74.25 202 LEU A C 1
ATOM 1573 O O . LEU A 1 202 ? 16.357 10.747 -7.618 1.00 74.25 202 LEU A O 1
ATOM 1577 N N . THR A 1 203 ? 15.975 12.352 -9.179 1.00 84.25 203 THR A N 1
ATOM 1578 C CA . THR A 1 203 ? 14.680 11.903 -9.703 1.00 84.25 203 THR A CA 1
ATOM 1579 C C . THR A 1 203 ? 14.858 11.291 -11.091 1.00 84.25 203 THR A C 1
ATOM 1581 O O . THR A 1 203 ? 15.898 11.479 -11.725 1.00 84.25 203 THR A O 1
ATOM 1584 N N . GLU A 1 204 ? 13.844 10.605 -11.622 1.00 85.81 204 GLU A N 1
ATOM 1585 C CA . GLU A 1 204 ? 13.882 10.154 -13.028 1.00 85.81 204 GLU A CA 1
ATOM 1586 C C . GLU A 1 204 ? 14.085 11.324 -14.012 1.00 85.81 204 GLU A C 1
ATOM 1588 O O . GLU A 1 204 ? 14.803 11.203 -15.006 1.00 85.81 204 GLU A O 1
ATOM 1593 N N . GLN A 1 205 ? 13.545 12.505 -13.695 1.00 85.50 205 GLN A N 1
ATOM 1594 C CA . GLN A 1 205 ? 13.759 13.729 -14.476 1.00 85.50 205 GLN A CA 1
ATOM 1595 C C . GLN A 1 205 ? 15.230 14.176 -14.477 1.00 85.50 205 GLN A C 1
ATOM 1597 O O . GLN A 1 205 ? 15.704 14.726 -15.471 1.00 85.50 205 GLN A O 1
ATOM 1602 N N . ALA A 1 206 ? 15.984 13.894 -13.410 1.00 86.38 206 ALA A N 1
ATOM 1603 C CA . ALA A 1 206 ? 17.398 14.253 -13.307 1.00 86.38 206 ALA A CA 1
ATOM 1604 C C . ALA A 1 206 ? 18.306 13.456 -14.267 1.00 86.38 206 ALA A C 1
ATOM 1606 O O . ALA A 1 206 ? 19.458 13.837 -14.472 1.00 86.38 206 ALA A O 1
ATOM 1607 N N . LEU A 1 207 ? 17.804 12.382 -14.893 1.00 89.75 207 LEU A N 1
ATOM 1608 C CA . LEU A 1 207 ? 18.536 11.626 -15.917 1.00 89.75 207 LEU A CA 1
ATOM 1609 C C . LEU A 1 207 ? 18.471 12.275 -17.308 1.00 89.75 207 LEU A C 1
ATOM 1611 O O . LEU A 1 207 ? 19.356 12.047 -18.135 1.00 89.75 207 LEU A O 1
ATOM 1615 N N . VAL A 1 208 ? 17.461 13.113 -17.564 1.00 92.81 208 VAL A N 1
ATOM 1616 C CA . VAL A 1 208 ? 17.225 13.755 -18.869 1.00 92.81 208 VAL A CA 1
ATOM 1617 C C . VAL A 1 208 ? 18.437 14.557 -19.364 1.00 92.81 208 VAL A C 1
ATOM 1619 O O . VAL A 1 208 ? 18.819 14.367 -20.522 1.00 92.81 208 VAL A O 1
ATOM 1622 N N . PRO A 1 209 ? 19.114 15.388 -18.542 1.00 94.12 209 PRO A N 1
ATOM 1623 C CA . PRO A 1 209 ? 20.315 16.095 -18.982 1.00 94.12 209 PRO A CA 1
ATOM 1624 C C . PRO A 1 209 ? 21.414 15.156 -19.490 1.00 94.12 209 PRO A C 1
ATOM 1626 O O . PRO A 1 209 ? 22.017 15.435 -20.522 1.00 94.12 209 PRO A O 1
ATOM 1629 N N . ALA A 1 210 ? 21.635 14.011 -18.834 1.00 94.12 210 ALA A N 1
ATOM 1630 C CA . ALA A 1 210 ? 22.639 13.041 -19.272 1.00 94.12 210 ALA A CA 1
ATOM 1631 C C . ALA A 1 210 ? 22.295 12.440 -20.646 1.00 94.12 210 ALA A C 1
ATOM 1633 O O . ALA A 1 210 ? 23.179 12.274 -21.487 1.00 94.12 210 ALA A O 1
ATOM 1634 N N . PHE A 1 211 ? 21.012 12.162 -20.905 1.00 96.88 211 PHE A N 1
ATOM 1635 C CA . PHE A 1 211 ? 20.556 11.675 -22.210 1.00 96.88 211 PHE A CA 1
ATOM 1636 C C . PHE A 1 211 ? 20.726 12.743 -23.298 1.00 96.88 211 PHE A C 1
ATOM 1638 O O . PHE A 1 211 ? 21.235 12.450 -24.379 1.00 96.88 211 PHE A O 1
ATOM 1645 N N . VAL A 1 212 ? 20.350 13.991 -23.008 1.00 97.38 212 VAL A N 1
ATOM 1646 C CA . VAL A 1 212 ? 20.493 15.118 -23.942 1.00 97.38 212 VAL A CA 1
ATOM 1647 C C . VAL A 1 212 ? 21.962 15.367 -24.292 1.00 97.38 212 VAL A C 1
ATOM 1649 O O . VAL A 1 212 ? 22.291 15.504 -25.471 1.00 97.38 212 VAL A O 1
ATOM 1652 N N . GLU A 1 213 ? 22.859 15.382 -23.304 1.00 97.38 213 GLU A N 1
ATOM 1653 C CA . GLU A 1 213 ? 24.296 15.560 -23.543 1.00 97.38 213 GLU A CA 1
ATOM 1654 C C . GLU A 1 213 ? 24.896 14.401 -24.351 1.00 97.38 213 GLU A C 1
ATOM 1656 O O . GLU A 1 213 ? 25.698 14.634 -25.260 1.00 97.38 213 GLU A O 1
ATOM 1661 N N . ALA A 1 214 ? 24.450 13.162 -24.112 1.00 97.94 214 ALA A N 1
ATOM 1662 C CA . ALA A 1 214 ? 24.848 12.024 -24.935 1.00 97.94 214 ALA A CA 1
ATOM 1663 C C . ALA A 1 214 ? 24.462 12.231 -26.411 1.00 97.94 214 ALA A C 1
ATOM 1665 O O . ALA A 1 214 ? 25.302 12.068 -27.295 1.00 97.94 214 ALA A O 1
ATOM 1666 N N . PHE A 1 215 ? 23.231 12.669 -26.691 1.00 98.31 215 PHE A N 1
ATOM 1667 C CA . PHE A 1 215 ? 22.771 12.918 -28.062 1.00 98.31 215 PHE A CA 1
ATOM 1668 C C . PHE A 1 215 ? 23.410 14.135 -28.741 1.00 98.31 215 PHE A C 1
ATOM 1670 O O . PHE A 1 215 ? 23.472 14.171 -29.973 1.00 98.31 215 PHE A O 1
ATOM 1677 N N . LYS A 1 216 ? 23.893 15.121 -27.974 1.00 97.56 216 LYS A N 1
ATOM 1678 C CA . LYS A 1 216 ? 24.681 16.243 -28.513 1.00 97.56 216 LYS A CA 1
ATOM 1679 C C . LYS A 1 216 ? 26.063 15.794 -28.976 1.00 97.56 216 LYS A C 1
ATOM 1681 O O . LYS A 1 216 ? 26.546 16.282 -29.995 1.00 97.56 216 LYS A O 1
ATOM 1686 N N . LYS A 1 217 ? 26.700 14.896 -28.221 1.00 97.75 217 LYS A N 1
ATOM 1687 C CA . LYS A 1 217 ? 28.087 14.478 -28.455 1.00 97.75 217 LYS A CA 1
ATOM 1688 C C . LYS A 1 217 ? 28.214 13.306 -29.427 1.00 97.75 217 LYS A C 1
ATOM 1690 O O . LYS A 1 217 ? 29.177 13.263 -30.185 1.00 97.75 217 LYS A O 1
ATOM 1695 N N . TYR A 1 218 ? 27.268 12.373 -29.410 1.00 98.56 218 TYR A N 1
ATOM 1696 C CA . TYR A 1 218 ? 27.375 11.105 -30.127 1.00 98.56 218 TYR A CA 1
ATOM 1697 C C . TYR A 1 218 ? 26.274 10.955 -31.189 1.00 98.56 218 TYR A C 1
ATOM 1699 O O . TYR A 1 218 ? 25.133 11.407 -31.033 1.00 98.56 218 TYR A O 1
ATOM 1707 N N . LYS A 1 219 ? 26.618 10.313 -32.310 1.00 98.25 219 LYS A N 1
ATOM 1708 C CA . LYS A 1 219 ? 25.680 10.008 -33.399 1.00 98.25 219 LYS A CA 1
ATOM 1709 C C . LYS A 1 219 ? 24.856 8.752 -33.095 1.00 98.25 219 LYS A C 1
ATOM 1711 O O . LYS A 1 219 ? 23.672 8.715 -33.438 1.00 98.25 219 LYS A O 1
ATOM 1716 N N . TYR A 1 220 ? 25.476 7.763 -32.452 1.00 98.56 220 TYR A N 1
ATOM 1717 C CA . TYR A 1 220 ? 24.890 6.465 -32.122 1.00 98.56 220 TYR A CA 1
ATOM 1718 C C . TYR A 1 220 ? 24.868 6.287 -30.603 1.00 98.56 220 TYR A C 1
ATOM 1720 O O . TYR A 1 220 ? 25.900 6.063 -29.973 1.00 98.56 220 TYR A O 1
ATOM 1728 N N . VAL A 1 221 ? 23.690 6.425 -30.002 1.00 98.75 221 VAL A N 1
ATOM 1729 C CA . VAL A 1 221 ? 23.530 6.356 -28.545 1.00 98.75 221 VAL A CA 1
ATOM 1730 C C . VAL A 1 221 ? 22.788 5.078 -28.191 1.00 98.75 221 VAL A C 1
ATOM 1732 O O . VAL A 1 221 ? 21.608 4.933 -28.508 1.00 98.75 221 VAL A O 1
ATOM 1735 N N . PHE A 1 222 ? 23.465 4.149 -27.526 1.00 98.62 222 PHE A N 1
ATOM 1736 C CA . PHE A 1 222 ? 22.840 2.940 -27.002 1.00 98.62 222 PHE A CA 1
ATOM 1737 C C . PHE A 1 222 ? 22.355 3.166 -25.568 1.00 98.62 222 PHE A C 1
ATOM 1739 O O . PHE A 1 222 ? 23.056 3.783 -24.772 1.00 98.62 222 PHE A O 1
ATOM 1746 N N . LEU A 1 223 ? 21.183 2.641 -25.217 1.00 98.38 223 LEU A N 1
ATOM 1747 C CA . LEU A 1 223 ? 20.669 2.599 -23.848 1.00 98.38 223 LEU A CA 1
ATOM 1748 C C . LEU A 1 223 ? 20.559 1.146 -23.389 1.00 98.38 223 LEU A C 1
ATOM 1750 O O . LEU A 1 223 ? 19.776 0.381 -23.949 1.00 98.38 223 LEU A O 1
ATOM 1754 N N . LEU A 1 224 ? 21.280 0.797 -22.326 1.00 97.50 224 LEU A N 1
ATOM 1755 C CA . LEU A 1 224 ? 21.090 -0.446 -21.587 1.00 97.50 224 LEU A CA 1
ATOM 1756 C C . LEU A 1 224 ? 20.338 -0.149 -20.281 1.00 97.50 224 LEU A C 1
ATOM 1758 O O . LEU A 1 224 ? 20.896 0.413 -19.335 1.00 97.50 224 LEU A O 1
ATOM 1762 N N . ALA A 1 225 ? 19.064 -0.533 -20.247 1.00 94.94 225 ALA A N 1
ATOM 1763 C CA . ALA A 1 225 ? 18.162 -0.417 -19.103 1.00 94.94 225 ALA A CA 1
ATOM 1764 C C . ALA A 1 225 ? 17.350 -1.713 -18.946 1.00 94.94 225 ALA A C 1
ATOM 1766 O O . ALA A 1 225 ? 17.256 -2.507 -19.887 1.00 94.94 225 ALA A O 1
ATOM 1767 N N . SER A 1 226 ? 16.728 -1.917 -17.779 1.00 91.44 226 SER A N 1
ATOM 1768 C CA . SER A 1 226 ? 15.732 -2.986 -17.633 1.00 91.44 226 SER A CA 1
ATOM 1769 C C . SER A 1 226 ? 14.598 -2.759 -18.633 1.00 91.44 226 SER A C 1
ATOM 1771 O O . SER A 1 226 ? 14.090 -1.645 -18.748 1.00 91.44 226 SER A O 1
ATOM 1773 N N . SER A 1 227 ? 14.183 -3.812 -19.345 1.00 90.56 227 SER A N 1
ATOM 1774 C CA . SER A 1 227 ? 13.042 -3.723 -20.274 1.00 90.56 227 SER A CA 1
ATOM 1775 C C . SER A 1 227 ? 11.711 -3.504 -19.549 1.00 90.56 227 SER A C 1
ATOM 1777 O O . SER A 1 227 ? 10.741 -3.106 -20.178 1.00 90.56 227 SER A O 1
ATOM 1779 N N . SER A 1 228 ? 11.694 -3.721 -18.234 1.00 86.75 228 SER A N 1
ATOM 1780 C CA . SER A 1 228 ? 10.570 -3.429 -17.346 1.00 86.75 228 SER A CA 1
ATOM 1781 C C . SER A 1 228 ? 10.496 -1.956 -16.931 1.00 86.75 228 SER A C 1
ATOM 1783 O O . SER A 1 228 ? 9.434 -1.522 -16.496 1.00 86.75 228 SER A O 1
ATOM 1785 N N . GLN A 1 229 ? 11.581 -1.182 -17.113 1.00 91.19 229 GLN A N 1
ATOM 1786 C CA . GLN A 1 229 ? 11.668 0.234 -16.738 1.00 91.19 229 GLN A CA 1
ATOM 1787 C C . GLN A 1 229 ? 11.171 1.161 -17.853 1.00 91.19 229 GLN A C 1
ATOM 1789 O O . GLN A 1 229 ? 11.944 1.889 -18.491 1.00 91.19 229 GLN A O 1
ATOM 1794 N N . LEU A 1 230 ? 9.866 1.141 -18.097 1.00 94.38 230 LEU A N 1
ATOM 1795 C CA . LEU A 1 230 ? 9.272 1.802 -19.260 1.00 94.38 230 LEU A CA 1
ATOM 1796 C C . LEU A 1 230 ? 9.337 3.336 -19.171 1.00 94.38 230 LEU A C 1
ATOM 1798 O O . LEU A 1 230 ? 9.625 3.979 -20.178 1.00 94.38 230 LEU A O 1
ATOM 1802 N N . ASP A 1 231 ? 9.251 3.923 -17.973 1.00 93.00 231 ASP A N 1
ATOM 1803 C CA . ASP A 1 231 ? 9.440 5.370 -17.757 1.00 93.00 231 ASP A CA 1
ATOM 1804 C C . ASP A 1 231 ? 10.813 5.876 -18.228 1.00 93.00 231 ASP A C 1
ATOM 1806 O O . ASP A 1 231 ? 10.947 6.957 -18.815 1.00 93.00 231 ASP A O 1
ATOM 1810 N N . ARG A 1 232 ? 11.862 5.083 -17.985 1.00 94.06 232 ARG A N 1
ATOM 1811 C CA . ARG A 1 232 ? 13.247 5.401 -18.371 1.00 94.06 232 ARG A CA 1
ATOM 1812 C C . ARG A 1 232 ? 13.400 5.353 -19.882 1.00 94.06 232 ARG A C 1
ATOM 1814 O O . ARG A 1 232 ? 13.998 6.252 -20.473 1.00 94.06 232 ARG A O 1
ATOM 1821 N N . ILE A 1 233 ? 12.835 4.317 -20.500 1.00 96.38 233 ILE A N 1
ATOM 1822 C CA . ILE A 1 233 ? 12.853 4.119 -21.951 1.00 96.38 233 ILE A CA 1
ATOM 1823 C C . ILE A 1 233 ? 12.057 5.234 -22.644 1.00 96.38 233 ILE A C 1
ATOM 1825 O O . ILE A 1 233 ? 12.562 5.853 -23.582 1.00 96.38 233 ILE A O 1
ATOM 1829 N N . ALA A 1 234 ? 10.869 5.574 -22.139 1.00 96.56 234 ALA A N 1
ATOM 1830 C CA . ALA A 1 234 ? 10.076 6.700 -22.625 1.00 96.56 234 ALA A CA 1
ATOM 1831 C C . ALA A 1 234 ? 10.847 8.023 -22.503 1.00 96.56 234 ALA A C 1
ATOM 1833 O O . ALA A 1 234 ? 10.924 8.796 -23.459 1.00 96.56 234 ALA A O 1
ATOM 1834 N N . SER A 1 235 ? 11.501 8.272 -21.369 1.00 95.75 235 SER A N 1
ATOM 1835 C CA . SER A 1 235 ? 12.319 9.474 -21.154 1.00 95.75 235 SER A CA 1
ATOM 1836 C C . SER A 1 235 ? 13.498 9.574 -22.116 1.00 95.75 235 SER A C 1
ATOM 1838 O O . SER A 1 235 ? 13.738 10.638 -22.687 1.00 95.75 235 SER A O 1
ATOM 1840 N N . PHE A 1 236 ? 14.187 8.463 -22.372 1.00 97.56 236 PHE A N 1
ATOM 1841 C CA . PHE A 1 236 ? 15.235 8.398 -23.387 1.00 97.56 236 PHE A CA 1
ATOM 1842 C C . PHE A 1 236 ? 14.694 8.688 -24.794 1.00 97.56 236 PHE A C 1
ATOM 1844 O O . PHE A 1 236 ? 15.286 9.484 -25.523 1.00 97.56 236 PHE A O 1
ATOM 1851 N N . SER A 1 237 ? 13.531 8.128 -25.148 1.00 97.81 237 SER A N 1
ATOM 1852 C CA . SER A 1 237 ? 12.879 8.349 -26.449 1.00 97.81 237 SER A CA 1
ATOM 1853 C C . SER A 1 237 ? 12.571 9.830 -26.711 1.00 97.81 237 SER A C 1
ATOM 1855 O O . SER A 1 237 ? 12.815 10.350 -27.804 1.00 97.81 237 SER A O 1
ATOM 1857 N N . ARG A 1 238 ? 12.128 10.553 -25.672 1.00 96.94 238 ARG A N 1
ATOM 1858 C CA . ARG A 1 238 ? 11.836 11.992 -25.726 1.00 96.94 238 ARG A CA 1
ATOM 1859 C C . ARG A 1 238 ? 13.095 12.839 -25.939 1.00 96.94 238 ARG A C 1
ATOM 1861 O O . ARG A 1 238 ? 12.994 13.922 -26.512 1.00 96.94 238 ARG A O 1
ATOM 1868 N N . CYS A 1 239 ? 14.269 12.334 -25.552 1.00 97.19 239 CYS A N 1
ATOM 1869 C CA . CYS A 1 239 ? 15.558 13.013 -25.721 1.00 97.19 239 CYS A CA 1
ATOM 1870 C C . CYS A 1 239 ? 16.194 12.808 -27.103 1.00 97.19 239 CYS A C 1
ATOM 1872 O O . CYS A 1 239 ? 17.146 13.514 -27.442 1.00 97.19 239 CYS A O 1
ATOM 1874 N N . VAL A 1 240 ? 15.696 11.866 -27.913 1.00 97.69 240 VAL A N 1
ATOM 1875 C CA . VAL A 1 240 ? 16.210 11.654 -29.273 1.00 97.69 240 VAL A CA 1
ATOM 1876 C C . VAL A 1 240 ? 16.044 12.958 -30.077 1.00 97.69 240 VAL A C 1
ATOM 1878 O O . VAL A 1 240 ? 14.977 13.565 -30.009 1.00 97.69 240 VAL A O 1
ATOM 1881 N N . PRO A 1 241 ? 17.033 13.427 -30.860 1.00 96.94 241 PRO A N 1
ATOM 1882 C CA . PRO A 1 241 ? 16.900 14.644 -31.671 1.00 96.94 241 PRO A CA 1
ATOM 1883 C C . PRO A 1 241 ? 15.869 14.537 -32.805 1.00 96.94 241 PRO A C 1
ATOM 1885 O O . PRO A 1 241 ? 15.421 13.449 -33.172 1.00 96.94 241 PRO A O 1
ATOM 1888 N N . SER A 1 242 ? 15.472 15.672 -33.387 1.00 95.12 242 SER A N 1
ATOM 1889 C CA . SER A 1 242 ? 14.686 15.673 -34.631 1.00 95.12 242 SER A CA 1
ATOM 1890 C C . SER A 1 242 ? 15.498 15.066 -35.783 1.00 95.12 242 SER A C 1
ATOM 1892 O O . SER A 1 242 ? 16.717 15.222 -35.834 1.00 95.12 242 SER A O 1
ATOM 1894 N N . GLY A 1 243 ? 14.835 14.342 -36.687 1.00 93.94 243 GLY A N 1
ATOM 1895 C CA . GLY A 1 243 ? 15.488 13.606 -37.778 1.00 93.94 243 GLY A CA 1
ATOM 1896 C C . GLY A 1 243 ? 16.146 12.280 -37.366 1.00 93.94 243 GLY A C 1
ATOM 1897 O O . GLY A 1 243 ? 16.635 11.561 -38.233 1.00 93.94 243 GLY A O 1
ATOM 1898 N N . ARG A 1 244 ? 16.126 11.931 -36.073 1.00 97.12 244 ARG A N 1
ATOM 1899 C CA . ARG A 1 244 ? 16.540 10.626 -35.533 1.00 97.12 244 ARG A CA 1
ATOM 1900 C C . ARG A 1 244 ? 15.369 9.962 -34.807 1.00 97.12 244 ARG A C 1
ATOM 1902 O O . ARG A 1 244 ? 14.439 10.642 -34.372 1.00 97.12 244 ARG A O 1
ATOM 1909 N N . TYR A 1 245 ? 15.441 8.643 -34.655 1.00 98.12 245 TYR A N 1
ATOM 1910 C CA . TYR A 1 245 ? 14.410 7.829 -34.005 1.00 98.12 245 TYR A CA 1
ATOM 1911 C C . TYR A 1 245 ? 15.006 6.977 -32.882 1.00 98.12 245 TYR A C 1
ATOM 1913 O O . TYR A 1 245 ? 16.203 6.666 -32.901 1.00 98.12 245 TYR A O 1
ATOM 1921 N N . MET A 1 246 ? 14.167 6.629 -31.903 1.00 98.00 246 MET A N 1
ATOM 1922 C CA . MET A 1 246 ? 14.478 5.573 -30.950 1.00 98.00 246 MET A CA 1
ATOM 1923 C C . MET A 1 246 ? 14.173 4.228 -31.604 1.00 98.00 246 MET A C 1
ATOM 1925 O O . MET A 1 246 ? 13.038 3.987 -32.008 1.00 98.00 246 MET A O 1
ATOM 1929 N N . ILE A 1 247 ? 15.175 3.362 -31.695 1.00 98.12 247 ILE A N 1
ATOM 1930 C CA . ILE A 1 247 ? 15.045 2.018 -32.248 1.00 98.12 247 ILE A CA 1
ATOM 1931 C C . ILE A 1 247 ? 14.983 1.008 -31.104 1.00 98.12 247 ILE A C 1
ATOM 1933 O O . ILE A 1 247 ? 15.810 1.040 -30.188 1.00 98.12 247 ILE A O 1
ATOM 1937 N N . THR A 1 248 ? 14.024 0.097 -31.175 1.00 97.50 248 THR A N 1
ATOM 1938 C CA . THR A 1 248 ? 13.855 -1.022 -30.244 1.00 97.50 248 THR A CA 1
ATOM 1939 C C . THR A 1 248 ? 13.773 -2.340 -31.014 1.00 97.50 248 THR A C 1
ATOM 1941 O O . THR A 1 248 ? 13.628 -2.336 -32.237 1.00 97.50 248 THR A O 1
ATOM 1944 N N . ASP A 1 249 ? 13.836 -3.478 -30.323 1.00 94.81 249 ASP A N 1
ATOM 1945 C CA . ASP A 1 249 ? 13.300 -4.711 -30.910 1.00 94.81 249 ASP A CA 1
ATOM 1946 C C . ASP A 1 249 ? 11.757 -4.707 -30.867 1.00 94.81 249 ASP A C 1
ATOM 1948 O O . ASP A 1 249 ? 11.128 -3.816 -30.279 1.00 94.81 249 ASP A O 1
ATOM 1952 N N . ARG A 1 250 ? 11.128 -5.697 -31.513 1.00 93.81 250 ARG A N 1
ATOM 1953 C CA . ARG A 1 250 ? 9.658 -5.835 -31.530 1.00 93.81 250 ARG A CA 1
ATOM 1954 C C . ARG A 1 250 ? 9.047 -6.001 -30.140 1.00 93.81 250 ARG A C 1
ATOM 1956 O O . ARG A 1 250 ? 7.937 -5.534 -29.912 1.00 93.81 250 ARG A O 1
ATOM 1963 N N . TYR A 1 251 ? 9.760 -6.658 -29.231 1.00 94.31 251 TYR A N 1
ATOM 1964 C CA . TYR A 1 251 ? 9.283 -6.906 -27.876 1.00 94.31 251 TYR A CA 1
ATOM 1965 C C . TYR A 1 251 ? 9.175 -5.598 -27.090 1.00 94.31 251 TYR A C 1
ATOM 1967 O O . TYR A 1 251 ? 8.102 -5.237 -26.616 1.00 94.31 251 TYR A O 1
ATOM 1975 N N . GLN A 1 252 ? 10.262 -4.832 -27.042 1.00 95.81 252 GLN A N 1
ATOM 1976 C CA . GLN A 1 252 ? 10.292 -3.522 -26.402 1.00 95.81 252 GLN A CA 1
ATOM 1977 C C . GLN A 1 252 ? 9.344 -2.529 -27.085 1.00 95.81 252 GLN A C 1
ATOM 1979 O O . GLN A 1 252 ? 8.728 -1.720 -26.400 1.00 95.81 252 GLN A O 1
ATOM 1984 N N . TYR A 1 253 ? 9.175 -2.611 -28.411 1.00 96.75 253 TYR A N 1
ATOM 1985 C CA . TYR A 1 253 ? 8.181 -1.805 -29.125 1.00 96.75 253 TYR A CA 1
ATOM 1986 C C . TYR A 1 253 ? 6.762 -2.075 -28.613 1.00 96.75 253 TYR A C 1
ATOM 1988 O O . TYR A 1 253 ? 6.049 -1.128 -28.291 1.00 96.75 253 TYR A O 1
ATOM 1996 N N . GLY A 1 254 ? 6.377 -3.352 -28.492 1.00 96.44 254 GLY A N 1
ATOM 1997 C CA . GLY A 1 254 ? 5.075 -3.756 -27.957 1.00 96.44 254 GLY A CA 1
ATOM 1998 C C . GLY A 1 254 ? 4.845 -3.249 -26.533 1.00 96.44 254 GLY A C 1
ATOM 1999 O O . GLY A 1 254 ? 3.797 -2.672 -26.256 1.00 96.44 254 GLY A O 1
ATOM 2000 N N . LEU A 1 255 ? 5.856 -3.363 -25.662 1.00 96.31 255 LEU A N 1
ATOM 2001 C CA . LEU A 1 255 ? 5.786 -2.816 -24.303 1.00 96.31 255 LEU A CA 1
ATOM 2002 C C . LEU A 1 255 ? 5.545 -1.300 -24.295 1.00 96.31 255 LEU A C 1
ATOM 2004 O O . LEU A 1 255 ? 4.733 -0.819 -23.510 1.00 96.31 255 LEU A O 1
ATOM 2008 N N . MET A 1 256 ? 6.211 -0.548 -25.179 1.00 97.06 256 MET A N 1
ATOM 2009 C CA . MET A 1 256 ? 6.002 0.900 -25.276 1.00 97.06 256 MET A CA 1
ATOM 2010 C C . MET A 1 256 ? 4.604 1.263 -25.786 1.00 97.06 256 MET A C 1
ATOM 2012 O O . MET A 1 256 ? 4.062 2.273 -25.350 1.00 97.06 256 MET A O 1
ATOM 2016 N N . GLN A 1 257 ? 4.011 0.455 -26.677 1.00 96.44 257 GLN A N 1
ATOM 2017 C CA . GLN A 1 257 ? 2.635 0.691 -27.130 1.00 96.44 257 GLN A CA 1
ATOM 2018 C C . GLN A 1 257 ? 1.649 0.572 -25.966 1.00 96.44 257 GLN A C 1
ATOM 2020 O O . GLN A 1 257 ? 0.859 1.487 -25.764 1.00 96.44 257 GLN A O 1
ATOM 2025 N N . VAL A 1 258 ? 1.751 -0.498 -25.170 1.00 95.81 258 VAL A N 1
ATOM 2026 C CA . VAL A 1 258 ? 0.890 -0.696 -23.993 1.00 95.81 258 VAL A CA 1
ATOM 2027 C C . VAL A 1 258 ? 1.134 0.386 -22.942 1.00 95.81 258 VAL A C 1
ATOM 2029 O O . VAL A 1 258 ? 0.184 0.944 -22.406 1.00 95.81 258 VAL A O 1
ATOM 2032 N N . TYR A 1 259 ? 2.398 0.730 -22.681 1.00 95.38 259 TYR A N 1
ATOM 2033 C CA . TYR A 1 259 ? 2.756 1.812 -21.762 1.00 95.38 259 TYR A CA 1
ATOM 2034 C C . TYR A 1 259 ? 2.092 3.140 -22.145 1.00 95.38 259 TYR A C 1
ATOM 2036 O O . TYR A 1 259 ? 1.534 3.820 -21.291 1.00 95.38 259 TYR A O 1
ATOM 2044 N N . ASP A 1 260 ? 2.114 3.508 -23.427 1.00 96.56 260 ASP A N 1
ATOM 2045 C CA . ASP A 1 260 ? 1.576 4.786 -23.895 1.00 96.56 260 ASP A CA 1
ATOM 2046 C C . ASP A 1 260 ? 0.038 4.862 -23.875 1.00 96.56 260 ASP A C 1
ATOM 2048 O O . ASP A 1 260 ? -0.503 5.963 -24.027 1.00 96.56 260 ASP A O 1
ATOM 2052 N N . GLU A 1 261 ? -0.687 3.751 -23.687 1.00 95.38 261 GLU A N 1
ATOM 2053 C CA . GLU A 1 261 ? -2.157 3.748 -23.574 1.00 95.38 261 GLU A CA 1
ATOM 2054 C C . GLU A 1 261 ? -2.633 4.571 -22.364 1.00 95.38 261 GLU A C 1
ATOM 2056 O O . GLU A 1 261 ? -3.583 5.345 -22.491 1.00 95.38 261 GLU A O 1
ATOM 2061 N N . ASP A 1 262 ? -1.911 4.487 -21.242 1.00 89.88 262 ASP A N 1
ATOM 2062 C CA . ASP A 1 262 ? -2.335 4.960 -19.912 1.00 89.88 262 ASP A CA 1
ATOM 2063 C C . ASP A 1 262 ? -1.353 5.957 -19.285 1.00 89.88 262 ASP A C 1
ATOM 2065 O O . ASP A 1 262 ? -1.088 5.973 -18.082 1.00 89.88 262 ASP A O 1
ATOM 2069 N N . ARG A 1 263 ? -0.706 6.763 -20.125 1.00 92.12 263 ARG A N 1
ATOM 2070 C CA . ARG A 1 263 ? 0.257 7.772 -19.673 1.00 92.12 263 ARG A CA 1
ATOM 2071 C C . ARG A 1 263 ? -0.192 9.174 -20.014 1.00 92.12 263 ARG A C 1
ATOM 2073 O O . ARG A 1 263 ? -0.724 9.424 -21.100 1.00 92.12 263 ARG A O 1
ATOM 2080 N N . ASP A 1 264 ? 0.095 10.104 -19.107 1.00 91.81 264 ASP A N 1
ATOM 2081 C CA . ASP A 1 264 ? -0.097 11.522 -19.377 1.00 91.81 264 ASP A CA 1
ATOM 2082 C C . ASP A 1 264 ? 0.721 11.918 -20.611 1.00 91.81 264 ASP A C 1
ATOM 2084 O O . ASP A 1 264 ? 1.834 11.436 -20.845 1.00 91.81 264 ASP A O 1
ATOM 2088 N N . LYS A 1 265 ? 0.145 12.793 -21.442 1.00 93.81 265 LYS A N 1
ATOM 2089 C CA . LYS A 1 265 ? 0.661 13.123 -22.781 1.00 93.81 265 LYS A CA 1
ATOM 2090 C C . LYS A 1 265 ? 2.145 13.512 -22.786 1.00 93.81 265 LYS A C 1
ATOM 2092 O O . LYS A 1 265 ? 2.838 13.238 -23.760 1.00 93.81 265 LYS A O 1
ATOM 2097 N N . GLU A 1 266 ? 2.620 14.165 -21.731 1.00 92.94 266 GLU A N 1
ATOM 2098 C CA . GLU A 1 266 ? 4.010 14.611 -21.593 1.00 92.94 266 GLU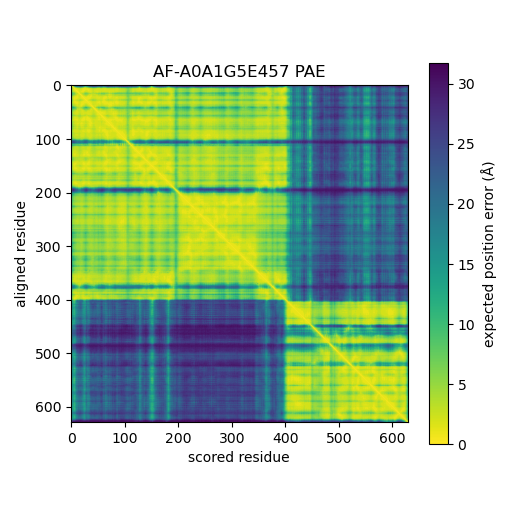 A CA 1
ATOM 2099 C C . GLU A 1 266 ? 5.008 13.495 -21.234 1.00 92.94 266 GLU A C 1
ATOM 2101 O O . GLU A 1 266 ? 6.213 13.644 -21.478 1.00 92.94 266 GLU A O 1
ATOM 2106 N N . PHE A 1 267 ? 4.519 12.373 -20.698 1.00 92.62 267 PHE A N 1
ATOM 2107 C CA . PHE A 1 267 ? 5.317 11.206 -20.313 1.00 92.62 267 PHE A CA 1
ATOM 2108 C C . PHE A 1 267 ? 5.269 10.071 -21.337 1.00 92.62 267 PHE A C 1
ATOM 2110 O O . PHE A 1 267 ? 6.108 9.173 -21.269 1.00 92.62 267 PHE A O 1
ATOM 2117 N N . LYS A 1 268 ? 4.366 10.142 -22.324 1.00 96.25 268 LYS A N 1
ATOM 2118 C CA . LYS A 1 268 ? 4.343 9.201 -23.452 1.00 96.25 268 LYS A CA 1
ATOM 2119 C C . LYS A 1 268 ? 5.676 9.168 -24.199 1.00 96.25 268 LYS A C 1
ATOM 2121 O O . LYS A 1 268 ? 6.398 10.168 -24.307 1.00 96.25 268 LYS A O 1
ATOM 2126 N N . SER A 1 269 ? 5.990 8.001 -24.741 1.00 96.69 269 SER A N 1
ATOM 2127 C CA . SER A 1 269 ? 7.153 7.791 -25.584 1.00 96.69 269 SER A CA 1
ATOM 2128 C C . SER A 1 269 ? 7.054 8.584 -26.895 1.00 96.69 269 SER A C 1
ATOM 2130 O O . SER A 1 269 ? 5.982 9.008 -27.329 1.00 96.69 269 SER A O 1
ATOM 2132 N N . ASN A 1 270 ? 8.200 8.845 -27.529 1.00 95.81 270 ASN A N 1
ATOM 2133 C CA . ASN A 1 270 ? 8.278 9.652 -28.741 1.00 95.81 270 ASN A CA 1
ATOM 2134 C C . ASN A 1 270 ? 9.244 9.043 -29.764 1.00 95.81 270 ASN A C 1
ATOM 2136 O O . ASN A 1 270 ? 10.358 8.648 -29.425 1.00 95.81 270 ASN A O 1
ATOM 2140 N N . LYS A 1 271 ? 8.846 9.043 -31.045 1.00 95.25 271 LYS A N 1
ATOM 2141 C CA . LYS A 1 271 ? 9.666 8.583 -32.188 1.00 95.25 271 LYS A CA 1
ATOM 2142 C C . LYS A 1 271 ? 10.205 7.159 -32.025 1.00 95.25 271 LYS A C 1
ATOM 2144 O O . LYS A 1 271 ? 11.360 6.890 -32.356 1.00 95.25 271 LYS A O 1
ATOM 2149 N N . VAL A 1 272 ? 9.367 6.262 -31.522 1.00 97.62 272 VAL A N 1
ATOM 2150 C CA . VAL A 1 272 ? 9.725 4.859 -31.309 1.00 97.62 272 VAL A CA 1
ATOM 2151 C C . VAL A 1 272 ? 9.439 4.052 -32.571 1.00 97.62 272 VAL A C 1
ATOM 2153 O O . VAL A 1 272 ? 8.330 4.091 -33.099 1.00 97.62 272 VAL A O 1
ATOM 2156 N N . LEU A 1 273 ? 10.442 3.325 -33.058 1.00 97.44 273 LEU A N 1
ATOM 2157 C CA . LEU A 1 273 ? 10.338 2.377 -34.165 1.00 97.44 273 LEU A CA 1
ATOM 2158 C C . LEU A 1 273 ? 10.957 1.041 -33.748 1.00 97.44 273 LEU A C 1
ATOM 2160 O O . LEU A 1 273 ? 11.925 1.017 -32.989 1.00 97.44 273 LEU A O 1
ATOM 2164 N N . TYR A 1 274 ? 10.444 -0.061 -34.289 1.00 95.88 274 TYR A N 1
ATOM 2165 C CA . TYR A 1 274 ? 11.088 -1.366 -34.157 1.00 95.88 274 TYR A CA 1
ATOM 2166 C C . TYR A 1 274 ? 12.073 -1.624 -35.305 1.00 95.88 274 TYR A C 1
ATOM 2168 O O . TYR A 1 274 ? 11.999 -1.015 -36.379 1.00 95.88 274 TYR A O 1
ATOM 2176 N N . ASP A 1 275 ? 13.005 -2.541 -35.081 1.00 92.88 275 ASP A N 1
ATOM 2177 C CA . ASP A 1 275 ? 14.018 -2.913 -36.055 1.00 92.88 275 ASP A CA 1
ATOM 2178 C C . ASP A 1 275 ? 13.454 -3.619 -37.306 1.00 92.88 275 ASP A C 1
ATOM 2180 O O . ASP A 1 275 ? 12.666 -4.563 -37.276 1.00 92.88 275 ASP A O 1
ATOM 2184 N N . SER A 1 276 ? 13.887 -3.127 -38.464 1.00 94.50 276 SER A N 1
ATOM 2185 C CA . SER A 1 276 ? 13.733 -3.756 -39.779 1.00 94.50 276 SER A CA 1
ATOM 2186 C C . SER A 1 276 ? 14.904 -3.317 -40.651 1.00 94.50 276 SER A C 1
ATOM 2188 O O . SER A 1 276 ? 15.488 -2.266 -40.385 1.00 94.50 276 SER A O 1
ATOM 2190 N N . GLU A 1 277 ? 15.245 -4.066 -41.702 1.00 92.75 277 GLU A N 1
ATOM 2191 C CA . GLU A 1 277 ? 16.361 -3.703 -42.595 1.00 92.75 277 GLU A CA 1
ATOM 2192 C C . GLU A 1 277 ? 16.245 -2.260 -43.112 1.00 92.75 277 GLU A C 1
ATOM 2194 O O . GLU A 1 277 ? 17.202 -1.490 -43.055 1.00 92.75 277 GLU A O 1
ATOM 2199 N N . TYR A 1 278 ? 15.038 -1.855 -43.516 1.00 94.81 278 TYR A N 1
ATOM 2200 C CA . TYR A 1 278 ? 14.749 -0.495 -43.969 1.00 94.81 278 TYR A CA 1
ATOM 2201 C C . TYR A 1 278 ? 14.953 0.567 -42.876 1.00 94.81 278 TYR A C 1
ATOM 2203 O O . TYR A 1 278 ? 15.522 1.629 -43.139 1.00 94.81 278 TYR A O 1
ATOM 2211 N N . VAL A 1 279 ? 14.482 0.304 -41.651 1.00 95.38 279 VAL A N 1
ATOM 2212 C CA . VAL A 1 279 ? 14.643 1.236 -40.524 1.00 95.38 279 VAL A CA 1
ATOM 2213 C C . VAL A 1 279 ? 16.116 1.353 -40.142 1.00 95.38 279 VAL A C 1
ATOM 2215 O O . VAL A 1 279 ? 16.593 2.466 -39.935 1.00 95.38 279 VAL A O 1
ATOM 2218 N N . LEU A 1 280 ? 16.841 0.234 -40.091 1.00 94.12 280 LEU A N 1
ATOM 2219 C CA . LEU A 1 280 ? 18.248 0.196 -39.699 1.00 94.12 280 LEU A CA 1
ATOM 2220 C C . LEU A 1 280 ? 19.151 0.916 -40.713 1.00 94.12 280 LEU A C 1
ATOM 2222 O O . LEU A 1 280 ? 19.947 1.751 -40.288 1.00 94.12 280 LEU A O 1
ATOM 2226 N N . ASP A 1 281 ? 18.973 0.705 -42.026 1.00 94.38 281 ASP A N 1
ATOM 2227 C CA . ASP A 1 281 ? 19.743 1.414 -43.070 1.00 94.38 281 ASP A CA 1
ATOM 2228 C C . ASP A 1 281 ? 19.590 2.942 -42.960 1.00 94.38 281 ASP A C 1
ATOM 2230 O O . ASP A 1 281 ? 20.559 3.704 -43.052 1.00 94.38 281 ASP A O 1
ATOM 2234 N N . LYS A 1 282 ? 18.363 3.414 -42.712 1.00 95.69 282 LYS A N 1
ATOM 2235 C CA . LYS A 1 282 ? 18.093 4.846 -42.540 1.00 95.69 282 LYS A CA 1
ATOM 2236 C C . LYS A 1 282 ? 18.613 5.384 -41.210 1.00 95.69 282 LYS A C 1
ATOM 2238 O O . LYS A 1 282 ? 19.189 6.474 -41.181 1.00 95.69 282 LYS A O 1
ATOM 2243 N N . ALA A 1 283 ? 18.419 4.635 -40.126 1.00 95.56 283 ALA A N 1
ATOM 2244 C CA . ALA A 1 283 ? 18.862 5.011 -38.790 1.00 95.56 283 ALA A CA 1
ATOM 2245 C C . ALA A 1 283 ? 20.390 5.109 -38.709 1.00 95.56 283 ALA A C 1
ATOM 2247 O O . ALA A 1 283 ? 20.907 6.030 -38.085 1.00 95.56 283 ALA A O 1
ATOM 2248 N N . GLU A 1 284 ? 21.133 4.230 -39.380 1.00 94.69 284 GLU A N 1
ATOM 2249 C CA . GLU A 1 284 ? 22.596 4.298 -39.412 1.00 94.69 284 GLU A CA 1
ATOM 2250 C C . GLU A 1 284 ? 23.098 5.552 -40.152 1.00 94.69 284 GLU A C 1
ATOM 2252 O O . GLU A 1 284 ? 23.998 6.258 -39.683 1.00 94.69 284 GLU A O 1
ATOM 2257 N N . LYS A 1 285 ? 22.453 5.927 -41.263 1.00 95.69 285 LYS A N 1
ATOM 2258 C CA . LYS A 1 285 ? 22.783 7.168 -41.986 1.00 95.69 285 LYS A CA 1
ATOM 2259 C C . LYS A 1 285 ? 22.522 8.409 -41.129 1.00 95.69 285 LYS A C 1
ATOM 2261 O O . LYS A 1 285 ? 23.407 9.261 -41.019 1.00 95.69 285 LYS A O 1
ATOM 2266 N N . ALA A 1 286 ? 21.356 8.493 -40.487 1.00 96.31 286 ALA A N 1
ATOM 2267 C CA . ALA A 1 286 ? 20.922 9.664 -39.716 1.00 96.31 286 ALA A CA 1
ATOM 2268 C C . ALA A 1 286 ? 21.490 9.741 -38.279 1.00 96.31 286 ALA A C 1
ATOM 2270 O O . ALA A 1 286 ? 21.621 10.832 -37.714 1.00 96.31 286 ALA A O 1
ATOM 2271 N N . GLY A 1 287 ? 21.856 8.600 -37.694 1.00 97.81 287 GLY A N 1
ATOM 2272 C CA . GLY A 1 287 ? 22.070 8.426 -36.256 1.00 97.81 287 GLY A CA 1
ATOM 2273 C C . GLY A 1 287 ? 20.790 8.005 -35.523 1.00 97.81 287 GLY A C 1
ATOM 2274 O O . GLY A 1 287 ? 19.676 8.185 -36.021 1.00 97.81 287 GLY A O 1
ATOM 2275 N N . PHE A 1 288 ? 20.941 7.464 -34.313 1.00 98.38 288 PHE A N 1
ATOM 2276 C CA . PHE A 1 288 ? 19.824 6.911 -33.542 1.00 98.38 288 PHE A CA 1
ATOM 2277 C C . PHE A 1 288 ? 20.048 6.960 -32.030 1.00 98.38 288 PHE A C 1
ATOM 2279 O O . PHE A 1 288 ? 21.177 7.076 -31.551 1.00 98.38 288 PHE A O 1
ATOM 2286 N N . GLY A 1 289 ? 18.947 6.805 -31.292 1.00 98.31 289 GLY A N 1
ATOM 2287 C CA . GLY A 1 289 ? 18.962 6.209 -29.958 1.00 98.31 289 GLY A CA 1
ATOM 2288 C C . GLY A 1 289 ? 18.516 4.755 -30.071 1.00 98.31 289 GLY A C 1
ATOM 2289 O O . GLY A 1 289 ? 17.510 4.505 -30.722 1.00 98.31 289 GLY A O 1
ATOM 2290 N N . ARG A 1 290 ? 19.222 3.783 -29.494 1.00 98.00 290 ARG A N 1
ATOM 2291 C CA . ARG A 1 290 ? 18.807 2.373 -29.561 1.00 98.00 290 ARG A CA 1
ATOM 2292 C C . ARG A 1 290 ? 18.785 1.748 -28.184 1.00 98.00 290 ARG A C 1
ATOM 2294 O O . ARG A 1 290 ? 19.800 1.744 -27.496 1.00 98.00 290 ARG A O 1
ATOM 2301 N N . VAL A 1 291 ? 17.639 1.199 -27.801 1.00 97.81 291 VAL A N 1
ATOM 2302 C CA . VAL A 1 291 ? 17.531 0.422 -26.566 1.00 97.81 291 VAL A CA 1
ATOM 2303 C C . VAL A 1 291 ? 18.060 -0.979 -26.845 1.00 97.81 291 VAL A C 1
ATOM 2305 O O . VAL A 1 291 ? 17.738 -1.581 -27.869 1.00 97.81 291 VAL A O 1
ATOM 2308 N N . VAL A 1 292 ? 18.918 -1.474 -25.960 1.00 96.81 292 VAL A N 1
ATOM 2309 C CA . VAL A 1 292 ? 19.549 -2.791 -26.071 1.00 96.81 292 VAL A CA 1
ATOM 2310 C C . VAL A 1 292 ? 19.281 -3.614 -24.822 1.00 96.81 292 VAL A C 1
ATOM 2312 O O . VAL A 1 292 ? 19.050 -3.074 -23.740 1.00 96.81 292 VAL A O 1
ATOM 2315 N N . ARG A 1 293 ? 19.310 -4.938 -24.978 1.00 94.56 293 ARG A N 1
ATOM 2316 C CA . ARG A 1 293 ? 19.131 -5.907 -23.889 1.00 94.56 293 ARG A CA 1
ATOM 2317 C C . ARG A 1 293 ? 20.405 -6.716 -23.674 1.00 94.56 293 ARG A C 1
ATOM 2319 O O . ARG A 1 293 ? 21.231 -6.835 -24.575 1.00 94.56 293 ARG A O 1
ATOM 2326 N N . SER A 1 294 ? 20.550 -7.295 -22.488 1.00 90.81 294 SER A N 1
ATOM 2327 C CA . SER A 1 294 ? 21.659 -8.187 -22.141 1.00 90.81 294 SER A CA 1
ATOM 2328 C C . SER A 1 294 ? 21.469 -9.562 -22.791 1.00 90.81 294 SER A C 1
ATOM 2330 O O . SER A 1 294 ? 20.980 -10.492 -22.158 1.00 90.81 294 SER A O 1
ATOM 2332 N N . ASN A 1 295 ? 21.781 -9.667 -24.082 1.00 90.69 295 ASN A N 1
ATOM 2333 C CA . ASN A 1 295 ? 21.834 -10.933 -24.809 1.00 90.69 295 ASN A CA 1
ATOM 2334 C C . ASN A 1 295 ? 22.903 -10.891 -25.909 1.00 90.69 295 ASN A C 1
ATOM 2336 O O . ASN A 1 295 ? 23.382 -9.821 -26.297 1.00 90.69 295 ASN A O 1
ATOM 2340 N N . HIS A 1 296 ? 23.242 -12.067 -26.438 1.00 91.75 296 HIS A N 1
ATOM 2341 C CA . HIS A 1 296 ? 24.308 -12.226 -27.425 1.00 91.75 296 HIS A CA 1
ATOM 2342 C C . HIS A 1 296 ? 24.101 -11.393 -28.703 1.00 91.75 296 HIS A C 1
ATOM 2344 O O . HIS A 1 296 ? 25.035 -10.763 -29.195 1.00 91.75 296 HIS A O 1
ATOM 2350 N N . SER A 1 297 ? 22.874 -11.321 -29.225 1.00 92.56 297 SER A N 1
ATOM 2351 C CA . SER A 1 297 ? 22.587 -10.572 -30.456 1.00 92.56 297 SER A CA 1
ATOM 2352 C C . SER A 1 297 ? 22.880 -9.079 -30.303 1.00 92.56 297 SER A C 1
ATOM 2354 O O . SER A 1 297 ? 23.513 -8.476 -31.169 1.00 92.56 297 SER A O 1
ATOM 2356 N N . PHE A 1 298 ? 22.472 -8.473 -29.184 1.00 95.81 298 PHE A N 1
ATOM 2357 C CA . PHE A 1 298 ? 22.778 -7.068 -28.916 1.00 95.81 298 PHE A CA 1
ATOM 2358 C C . PHE A 1 298 ? 24.256 -6.829 -28.607 1.00 95.81 298 PHE A C 1
ATOM 2360 O O . PHE A 1 298 ? 24.768 -5.779 -28.986 1.00 95.81 298 PHE A O 1
ATOM 2367 N N . GLN A 1 299 ? 24.960 -7.785 -27.992 1.00 96.25 299 GLN A N 1
ATOM 2368 C CA . GLN A 1 299 ? 26.414 -7.691 -27.809 1.00 96.25 299 GLN A CA 1
ATOM 2369 C C . GLN A 1 299 ? 27.140 -7.535 -29.146 1.00 96.25 299 GLN A C 1
ATOM 2371 O O . GLN A 1 299 ? 27.990 -6.656 -29.270 1.00 96.25 299 GLN A O 1
ATOM 2376 N N . LEU A 1 300 ? 26.772 -8.332 -30.155 1.00 96.44 300 LEU A N 1
ATOM 2377 C CA . LEU A 1 300 ? 27.366 -8.242 -31.491 1.00 96.44 300 LEU A CA 1
ATOM 2378 C C . LEU A 1 300 ? 27.088 -6.887 -32.153 1.00 96.44 300 LEU A C 1
ATOM 2380 O O . LEU A 1 300 ? 27.998 -6.288 -32.718 1.00 96.44 300 LEU A O 1
ATOM 2384 N N . ILE A 1 301 ? 25.857 -6.381 -32.035 1.00 95.94 301 ILE A N 1
ATOM 2385 C CA . ILE A 1 301 ? 25.467 -5.075 -32.587 1.00 95.94 301 ILE A CA 1
ATOM 2386 C C . ILE A 1 301 ? 26.249 -3.943 -31.915 1.00 95.94 301 ILE A C 1
ATOM 2388 O O . ILE A 1 301 ? 26.793 -3.078 -32.597 1.00 95.94 301 ILE A O 1
ATOM 2392 N N . VAL A 1 302 ? 26.305 -3.928 -30.581 1.00 97.31 302 VAL A N 1
ATOM 2393 C CA . VAL A 1 302 ? 27.022 -2.884 -29.838 1.00 97.31 302 VAL A CA 1
ATOM 2394 C C . VAL A 1 302 ? 28.510 -2.924 -30.179 1.00 97.31 302 VAL A C 1
ATOM 2396 O O . VAL A 1 302 ? 29.085 -1.882 -30.491 1.00 97.31 302 VAL A O 1
ATOM 2399 N N . LYS A 1 303 ? 29.114 -4.118 -30.198 1.00 97.69 303 LYS A N 1
ATOM 2400 C CA . LYS A 1 303 ? 30.518 -4.310 -30.576 1.00 97.69 303 LYS A CA 1
ATOM 2401 C C . LYS A 1 303 ? 30.827 -3.730 -31.957 1.00 97.69 303 LYS A C 1
ATOM 2403 O O . LYS A 1 303 ? 31.747 -2.930 -32.080 1.00 97.69 303 LYS A O 1
ATOM 2408 N N . ASP A 1 304 ? 30.042 -4.090 -32.967 1.00 97.69 304 ASP A N 1
ATOM 2409 C CA . ASP A 1 304 ? 30.244 -3.651 -34.350 1.00 97.69 304 ASP A CA 1
ATOM 2410 C C . ASP A 1 304 ? 30.239 -2.113 -34.488 1.00 97.69 304 ASP A C 1
ATOM 2412 O O . ASP A 1 304 ? 31.121 -1.532 -35.124 1.00 97.69 304 ASP A O 1
ATOM 2416 N N . PHE A 1 305 ? 29.315 -1.419 -33.813 1.00 97.94 305 PHE A N 1
ATOM 2417 C CA . PHE A 1 305 ? 29.283 0.048 -33.827 1.00 97.94 305 PHE A CA 1
ATOM 2418 C C . PHE A 1 305 ? 30.467 0.683 -33.089 1.00 97.94 305 PHE A C 1
ATOM 2420 O O . PHE A 1 305 ? 31.009 1.682 -33.566 1.00 97.94 305 PHE A O 1
ATOM 2427 N N . PHE A 1 306 ? 30.905 0.115 -31.963 1.00 97.94 306 PHE A N 1
ATOM 2428 C CA . PHE A 1 306 ? 32.104 0.597 -31.272 1.00 97.94 306 PHE A CA 1
ATOM 2429 C C . PHE A 1 306 ? 33.389 0.350 -32.076 1.00 97.94 306 PHE A C 1
ATOM 2431 O O . PHE A 1 306 ? 34.299 1.172 -32.009 1.00 97.94 306 PHE A O 1
ATOM 2438 N N . GLU A 1 307 ? 33.458 -0.709 -32.887 1.00 97.25 307 GLU A N 1
ATOM 2439 C CA . GLU A 1 307 ? 34.600 -0.985 -33.769 1.00 97.25 307 GLU A CA 1
ATOM 2440 C C . GLU A 1 307 ? 3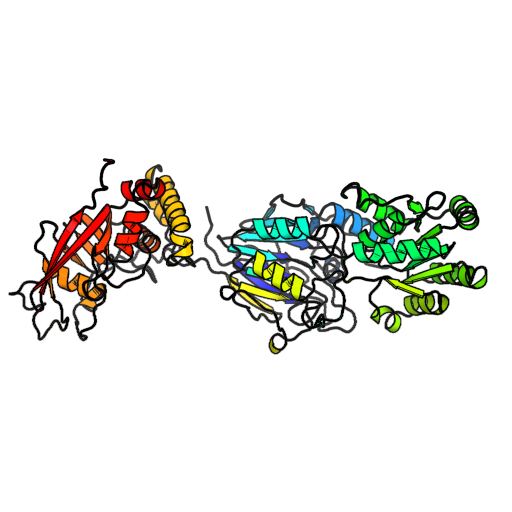4.624 -0.066 -35.003 1.00 97.25 307 GLU A C 1
ATOM 2442 O O . GLU A 1 307 ? 35.672 0.486 -35.348 1.00 97.25 307 GLU A O 1
ATOM 2447 N N . ARG A 1 308 ? 33.475 0.152 -35.659 1.00 97.19 308 ARG A N 1
ATOM 2448 C CA . ARG A 1 308 ? 33.381 0.973 -36.884 1.00 97.19 308 ARG A CA 1
ATOM 2449 C C . ARG A 1 308 ? 33.307 2.475 -36.612 1.00 97.19 308 ARG A C 1
ATOM 2451 O O . ARG A 1 308 ? 33.799 3.273 -37.412 1.00 97.19 308 ARG A O 1
ATOM 2458 N N . HIS A 1 309 ? 32.685 2.871 -35.502 1.00 96.81 309 HIS A N 1
ATOM 2459 C CA . HIS A 1 309 ? 32.381 4.263 -35.157 1.00 96.81 309 HIS A CA 1
ATOM 2460 C C . HIS A 1 309 ? 32.754 4.618 -33.702 1.00 96.81 309 HIS A C 1
ATOM 2462 O O . HIS A 1 309 ? 31.925 5.178 -32.977 1.00 96.81 309 HIS A O 1
ATOM 2468 N N . PRO A 1 310 ? 33.999 4.366 -33.249 1.00 95.81 310 PRO A N 1
ATOM 2469 C CA . PRO A 1 310 ? 34.382 4.496 -31.838 1.00 95.81 310 PRO A CA 1
ATOM 2470 C C . PRO A 1 310 ? 34.219 5.911 -31.271 1.00 95.81 310 PRO A C 1
ATOM 2472 O O . PRO A 1 310 ? 33.932 6.067 -30.092 1.00 95.81 310 PRO A O 1
ATOM 2475 N N . LYS A 1 311 ? 34.397 6.960 -32.086 1.00 96.06 311 LYS A N 1
ATOM 2476 C CA . LYS A 1 311 ? 34.294 8.363 -31.632 1.00 96.06 311 LYS A CA 1
ATOM 2477 C C . LYS A 1 311 ? 32.860 8.895 -31.600 1.00 96.06 311 LYS A C 1
ATOM 2479 O O . LYS A 1 311 ? 32.597 9.856 -30.886 1.00 96.06 311 LYS A O 1
ATOM 2484 N N . ASP A 1 312 ? 31.956 8.259 -32.342 1.00 97.88 312 ASP A N 1
ATOM 2485 C CA . ASP A 1 312 ? 30.574 8.709 -32.535 1.00 97.88 312 ASP A CA 1
ATOM 2486 C C . ASP A 1 312 ? 29.555 7.845 -31.779 1.00 97.88 312 ASP A C 1
ATOM 24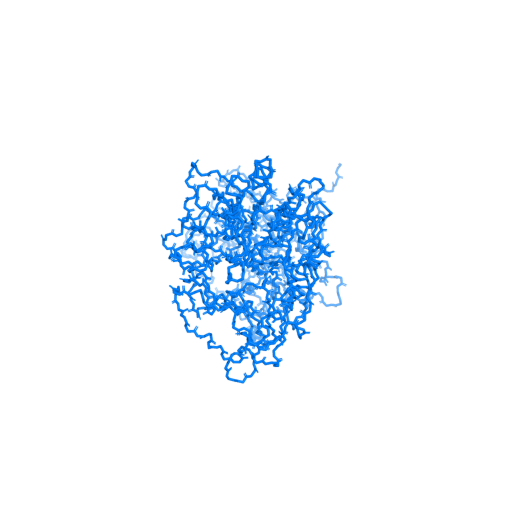88 O O . ASP A 1 312 ? 28.352 8.102 -31.872 1.00 97.88 312 ASP A O 1
ATOM 2492 N N . THR A 1 313 ? 30.023 6.834 -31.041 1.00 98.62 313 THR A N 1
ATOM 2493 C CA . THR A 1 313 ? 29.190 5.847 -30.345 1.00 98.62 313 THR A CA 1
ATOM 2494 C C . THR A 1 313 ? 29.371 5.938 -28.835 1.00 98.62 313 THR A C 1
ATOM 2496 O O . THR A 1 313 ? 30.498 6.025 -28.347 1.00 98.62 313 THR A O 1
ATOM 2499 N N . CYS A 1 314 ? 28.269 5.875 -28.088 1.00 98.62 314 CYS A N 1
ATOM 2500 C CA . CYS A 1 314 ? 28.302 5.719 -26.636 1.00 98.62 314 CYS A CA 1
ATOM 2501 C C . CYS A 1 314 ? 27.264 4.710 -26.139 1.00 98.62 314 CYS A C 1
ATOM 2503 O O . CYS A 1 314 ? 26.277 4.413 -26.820 1.00 98.62 314 CYS A O 1
ATOM 2505 N N . LEU A 1 315 ? 27.494 4.202 -24.927 1.00 98.56 315 LEU A N 1
ATOM 2506 C CA . LEU A 1 315 ? 26.556 3.349 -24.206 1.00 98.56 315 LEU A CA 1
ATOM 2507 C C . LEU A 1 315 ? 26.156 4.033 -22.904 1.00 98.56 315 LEU A C 1
ATOM 2509 O O . LEU A 1 315 ? 26.992 4.304 -22.044 1.00 98.56 315 LEU A O 1
ATOM 2513 N N . ILE A 1 316 ? 24.861 4.261 -22.742 1.00 98.19 316 ILE A N 1
ATOM 2514 C CA . ILE A 1 316 ? 24.260 4.699 -21.494 1.00 98.19 316 ILE A CA 1
ATOM 2515 C C . ILE A 1 316 ? 23.879 3.460 -20.687 1.00 98.19 316 ILE A C 1
ATOM 2517 O O . ILE A 1 316 ? 23.003 2.690 -21.079 1.00 98.19 316 ILE A O 1
ATOM 2521 N N . TYR A 1 317 ? 24.525 3.283 -19.541 1.00 96.75 317 TYR A N 1
ATOM 2522 C CA . TYR A 1 317 ? 24.209 2.259 -18.557 1.00 96.75 317 TYR A CA 1
ATOM 2523 C C . TYR A 1 317 ? 23.243 2.809 -17.506 1.00 96.75 317 TYR A C 1
ATOM 2525 O O . TYR A 1 317 ? 23.593 3.710 -16.738 1.00 96.75 317 TYR A O 1
ATOM 2533 N N . SER A 1 318 ? 22.033 2.249 -17.458 1.00 93.94 318 SER A N 1
ATOM 2534 C CA . SER A 1 318 ? 20.929 2.724 -16.619 1.00 93.94 318 SER A CA 1
ATOM 2535 C C . SER A 1 318 ? 20.334 1.626 -15.732 1.00 93.94 318 SER A C 1
ATOM 2537 O O . SER A 1 318 ? 19.119 1.460 -15.620 1.00 93.94 318 SER A O 1
ATOM 2539 N N . MET A 1 319 ? 21.194 0.846 -15.084 1.00 91.12 319 MET A N 1
ATOM 2540 C CA . MET A 1 319 ? 20.795 -0.220 -14.160 1.00 91.12 319 MET A CA 1
ATOM 2541 C C . MET A 1 319 ? 21.626 -0.157 -12.875 1.00 91.12 319 MET A C 1
ATOM 2543 O O . MET A 1 319 ? 22.574 0.628 -12.779 1.00 91.12 319 MET A O 1
ATOM 2547 N N . TRP A 1 320 ? 21.298 -0.994 -11.888 1.00 87.62 320 TRP A N 1
ATOM 2548 C CA . TRP A 1 320 ? 22.084 -1.095 -10.661 1.00 87.62 320 TRP A CA 1
ATOM 2549 C C . TRP A 1 320 ? 23.535 -1.482 -10.975 1.00 87.62 320 TRP A C 1
ATOM 2551 O O . TRP A 1 320 ? 23.796 -2.399 -11.753 1.00 87.62 320 TRP A O 1
ATOM 2561 N N . SER A 1 321 ? 24.509 -0.787 -10.387 1.00 85.25 321 SER A N 1
ATOM 2562 C CA . SER A 1 321 ? 25.934 -0.983 -10.697 1.00 85.25 321 SER A CA 1
ATOM 2563 C C . SER A 1 321 ? 26.437 -2.392 -10.380 1.00 85.25 321 SER A C 1
ATOM 2565 O O . SER A 1 321 ? 27.354 -2.864 -11.051 1.00 85.25 321 SER A O 1
ATOM 2567 N N . GLY A 1 322 ? 25.822 -3.080 -9.413 1.00 84.12 322 GLY A N 1
ATOM 2568 C CA . GLY A 1 322 ? 26.182 -4.446 -9.039 1.00 84.12 322 GLY A CA 1
ATOM 2569 C C . GLY A 1 322 ? 25.954 -5.477 -10.148 1.00 84.12 322 GLY A C 1
ATOM 2570 O O . GLY A 1 322 ? 26.691 -6.460 -10.208 1.00 84.12 322 GLY A O 1
ATOM 2571 N N . TYR A 1 323 ? 25.027 -5.238 -11.086 1.00 86.06 323 TYR A N 1
ATOM 2572 C CA . TYR A 1 323 ? 24.797 -6.157 -12.209 1.00 86.06 323 TYR A CA 1
ATOM 2573 C C . TYR A 1 323 ? 25.992 -6.281 -13.153 1.00 86.06 323 TYR A C 1
ATOM 2575 O O . TYR A 1 323 ? 26.159 -7.329 -13.763 1.00 86.06 323 TYR A O 1
ATOM 2583 N N . ILE A 1 324 ? 26.873 -5.278 -13.216 1.00 89.06 324 ILE A N 1
ATOM 2584 C CA . ILE A 1 324 ? 28.120 -5.359 -13.995 1.00 89.06 324 ILE A CA 1
ATOM 2585 C C . ILE A 1 324 ? 29.014 -6.495 -13.483 1.00 89.06 324 ILE A C 1
ATOM 2587 O O . ILE A 1 324 ? 29.708 -7.136 -14.263 1.00 89.06 324 ILE A O 1
ATOM 2591 N N . ASN A 1 325 ? 28.987 -6.755 -12.175 1.00 86.25 325 ASN A N 1
ATOM 2592 C CA . ASN A 1 325 ? 29.814 -7.787 -11.555 1.00 86.25 325 ASN A CA 1
ATOM 2593 C C . ASN A 1 325 ? 29.098 -9.139 -11.459 1.00 86.25 325 ASN A C 1
ATOM 2595 O O . ASN A 1 325 ? 29.767 -10.162 -11.355 1.00 86.25 325 ASN A O 1
ATOM 2599 N N . LYS A 1 326 ? 27.758 -9.147 -11.470 1.00 84.31 326 LYS A N 1
ATOM 2600 C CA . LYS A 1 326 ? 26.947 -10.367 -11.330 1.00 84.31 326 LYS A CA 1
ATOM 2601 C C . LYS A 1 326 ? 26.565 -11.007 -12.668 1.00 84.31 326 LYS A C 1
ATOM 2603 O O . LYS A 1 326 ? 26.454 -12.222 -12.737 1.00 84.31 326 LYS A O 1
ATOM 2608 N N . LEU A 1 327 ? 26.361 -10.213 -13.721 1.00 87.94 327 LEU A N 1
ATOM 2609 C CA . LEU A 1 327 ? 25.824 -10.685 -14.999 1.00 87.94 327 LEU A CA 1
ATOM 2610 C C . LEU A 1 327 ? 26.872 -10.530 -16.104 1.00 87.94 327 LEU A C 1
ATOM 2612 O O . LEU A 1 327 ? 27.193 -9.413 -16.518 1.00 87.94 327 LEU A O 1
ATOM 2616 N N . SER A 1 328 ? 27.380 -11.656 -16.612 1.00 90.00 328 SER A N 1
ATOM 2617 C CA . SER A 1 328 ? 28.399 -11.687 -17.673 1.00 90.00 328 SER A CA 1
ATOM 2618 C C . SER A 1 328 ? 27.961 -10.910 -18.914 1.00 90.00 328 SER A C 1
ATOM 2620 O O . SER A 1 328 ? 28.729 -10.102 -19.431 1.00 90.00 328 SER A O 1
ATOM 2622 N N . ASP A 1 329 ? 26.705 -11.071 -19.336 1.00 90.81 329 ASP A N 1
ATOM 2623 C CA . ASP A 1 329 ? 26.189 -10.413 -20.536 1.00 90.81 329 ASP A CA 1
ATOM 2624 C C . ASP A 1 329 ? 26.133 -8.888 -20.416 1.00 90.81 329 ASP A C 1
ATOM 2626 O O . ASP A 1 329 ? 26.362 -8.172 -21.395 1.00 90.81 329 ASP A O 1
ATOM 2630 N N . VAL A 1 330 ? 25.842 -8.386 -19.212 1.00 92.88 330 VAL A N 1
ATOM 2631 C CA . VAL A 1 330 ? 25.875 -6.953 -18.904 1.00 92.88 330 VAL A CA 1
ATOM 2632 C C . VAL A 1 330 ? 27.315 -6.460 -18.897 1.00 92.88 330 VAL A C 1
ATOM 2634 O O . VAL A 1 330 ? 27.608 -5.422 -19.494 1.00 92.88 330 VAL A O 1
ATOM 2637 N N . LYS A 1 331 ? 28.220 -7.212 -18.260 1.00 94.38 331 LYS A N 1
ATOM 2638 C CA . LYS A 1 331 ? 29.643 -6.880 -18.216 1.00 94.38 331 LYS A CA 1
ATOM 2639 C C . LYS A 1 331 ? 30.223 -6.736 -19.621 1.00 94.38 331 LYS A C 1
ATOM 2641 O O . LYS A 1 331 ? 30.869 -5.734 -19.900 1.00 94.38 331 LYS A O 1
ATOM 2646 N N . THR A 1 332 ? 29.937 -7.677 -20.519 1.00 95.56 332 THR A N 1
ATOM 2647 C CA . THR A 1 332 ? 30.423 -7.654 -21.905 1.00 95.56 332 THR A CA 1
ATOM 2648 C C . THR A 1 332 ? 29.998 -6.388 -22.653 1.00 95.56 332 THR A C 1
ATOM 2650 O O . THR A 1 332 ? 30.828 -5.759 -23.304 1.00 95.56 332 THR A O 1
ATOM 2653 N N . LEU A 1 333 ? 28.734 -5.965 -22.529 1.00 95.31 333 LEU A N 1
ATOM 2654 C CA . LEU A 1 333 ? 28.255 -4.717 -23.139 1.00 95.31 333 LEU A CA 1
ATOM 2655 C C . LEU A 1 333 ? 28.979 -3.484 -22.580 1.00 95.31 333 LEU A C 1
ATOM 2657 O O . LEU A 1 333 ? 29.342 -2.585 -23.337 1.00 95.31 333 LEU A O 1
ATOM 2661 N N . VAL A 1 334 ? 29.193 -3.449 -21.263 1.00 95.19 334 VAL A N 1
ATOM 2662 C CA . VAL A 1 334 ? 29.912 -2.359 -20.591 1.00 95.19 334 VAL A CA 1
ATOM 2663 C C . VAL A 1 334 ? 31.384 -2.321 -21.005 1.00 95.19 334 VAL A C 1
ATOM 2665 O O . VAL A 1 334 ? 31.906 -1.238 -21.262 1.00 95.19 334 VAL A O 1
ATOM 2668 N N . ASP A 1 335 ? 32.035 -3.478 -21.121 1.00 95.75 335 ASP A N 1
ATOM 2669 C CA . ASP A 1 335 ? 33.436 -3.586 -21.531 1.00 95.75 335 ASP A CA 1
ATOM 2670 C C . ASP A 1 335 ? 33.649 -3.050 -22.960 1.00 95.75 335 ASP A C 1
ATOM 2672 O O . ASP A 1 335 ? 34.635 -2.357 -23.206 1.00 95.75 335 ASP A O 1
ATOM 2676 N N . TYR A 1 336 ? 32.716 -3.297 -23.892 1.00 95.94 336 TYR A N 1
ATOM 2677 C CA . TYR A 1 336 ? 32.795 -2.743 -25.254 1.00 95.94 336 TYR A CA 1
ATOM 2678 C C . TYR A 1 336 ? 32.719 -1.218 -25.298 1.00 95.94 336 TYR A C 1
ATOM 2680 O O . TYR A 1 336 ? 33.317 -0.603 -26.178 1.00 95.94 336 TYR A O 1
ATOM 2688 N N . ALA A 1 337 ? 31.995 -0.604 -24.361 1.00 94.56 337 ALA A N 1
ATOM 2689 C CA . ALA A 1 337 ? 31.833 0.842 -24.339 1.00 94.56 337 ALA A CA 1
ATOM 2690 C C . ALA A 1 337 ? 33.099 1.590 -23.894 1.00 94.56 337 ALA A C 1
ATOM 2692 O O . ALA A 1 337 ? 33.290 2.740 -24.297 1.00 94.56 337 ALA A O 1
ATOM 2693 N N . GLY A 1 338 ? 33.952 0.957 -23.077 1.00 92.62 338 GLY A N 1
ATOM 2694 C CA . GLY A 1 338 ? 35.193 1.548 -22.569 1.00 92.62 338 GLY A CA 1
ATOM 2695 C C . GLY A 1 338 ? 34.988 2.960 -22.003 1.00 92.62 338 GLY A C 1
ATOM 2696 O O . GLY A 1 338 ? 34.104 3.192 -21.177 1.00 92.62 338 GLY A O 1
ATOM 2697 N N . ASP A 1 339 ? 35.773 3.921 -22.498 1.00 92.81 339 ASP A N 1
ATOM 2698 C CA . ASP A 1 339 ? 35.731 5.330 -22.072 1.00 92.81 339 ASP A CA 1
ATOM 2699 C C . ASP A 1 339 ? 34.449 6.078 -22.491 1.00 92.81 339 ASP A C 1
ATOM 2701 O O . ASP A 1 339 ? 34.156 7.158 -21.980 1.00 92.81 339 ASP A O 1
ATOM 2705 N N . ASN A 1 340 ? 33.661 5.515 -23.412 1.00 96.75 340 ASN A N 1
ATOM 2706 C CA . ASN A 1 340 ? 32.399 6.085 -23.893 1.00 96.75 340 ASN A CA 1
ATOM 2707 C C . ASN A 1 340 ? 31.171 5.495 -23.172 1.00 96.75 340 ASN A C 1
ATOM 2709 O O . ASN A 1 340 ? 30.050 5.523 -23.694 1.00 96.75 340 ASN A O 1
ATOM 2713 N N . LEU A 1 341 ? 31.372 4.969 -21.963 1.00 97.12 341 LEU A N 1
ATOM 2714 C CA . LEU A 1 341 ? 30.313 4.562 -21.049 1.00 97.12 341 LEU A CA 1
ATOM 2715 C C . LEU A 1 341 ? 29.787 5.763 -20.248 1.00 97.12 341 LEU A C 1
ATOM 2717 O O . LEU A 1 341 ? 30.524 6.403 -19.500 1.00 97.12 341 LEU A O 1
ATOM 2721 N N . ILE A 1 342 ? 28.482 6.014 -20.319 1.00 96.31 342 ILE A N 1
ATOM 2722 C CA . ILE A 1 342 ? 27.786 7.011 -19.496 1.00 96.31 342 ILE A CA 1
ATOM 2723 C C . ILE A 1 342 ? 26.934 6.273 -18.466 1.00 96.31 342 ILE A C 1
ATOM 2725 O O . ILE A 1 342 ? 26.088 5.461 -18.825 1.00 96.31 342 ILE A O 1
ATOM 2729 N N . ARG A 1 343 ? 27.119 6.550 -17.173 1.00 93.94 343 ARG A N 1
ATOM 2730 C CA . ARG A 1 343 ? 26.292 5.967 -16.103 1.00 93.94 343 ARG A CA 1
ATOM 2731 C C . ARG A 1 343 ? 25.176 6.937 -15.726 1.00 93.94 343 ARG A C 1
ATOM 2733 O O . ARG A 1 343 ? 25.461 8.052 -15.304 1.00 93.94 343 ARG A O 1
ATOM 2740 N N . ALA A 1 344 ? 23.925 6.508 -15.864 1.00 91.62 344 ALA A N 1
ATOM 2741 C CA . ALA A 1 344 ? 22.747 7.334 -15.602 1.00 91.62 344 ALA A CA 1
ATOM 2742 C C . ALA A 1 344 ? 21.616 6.466 -15.031 1.00 91.62 344 ALA A C 1
ATOM 2744 O O . ALA A 1 344 ? 20.852 5.865 -15.784 1.00 91.62 344 ALA A O 1
ATOM 2745 N N . HIS A 1 345 ? 21.523 6.355 -13.705 1.00 89.25 345 HIS A N 1
ATOM 2746 C CA . HIS A 1 345 ? 20.573 5.468 -13.031 1.00 89.25 345 HIS A CA 1
ATOM 2747 C C . HIS A 1 345 ? 20.018 6.098 -11.749 1.00 89.25 345 HIS A C 1
ATOM 2749 O O . HIS A 1 345 ? 20.762 6.717 -10.990 1.00 89.25 345 HIS A O 1
ATOM 2755 N N . VAL A 1 346 ? 18.727 5.876 -11.502 1.00 85.75 346 VAL A N 1
ATOM 2756 C CA . VAL A 1 346 ? 18.034 6.152 -10.238 1.00 85.75 346 VAL A CA 1
ATOM 2757 C C . VAL A 1 346 ? 17.280 4.883 -9.829 1.00 85.75 346 VAL A C 1
ATOM 2759 O O . VAL A 1 346 ? 16.773 4.159 -10.690 1.00 85.75 346 VAL A O 1
ATOM 2762 N N . SER A 1 347 ? 17.252 4.603 -8.523 1.00 83.81 347 SER A N 1
ATOM 2763 C CA . SER A 1 347 ? 16.555 3.451 -7.931 1.00 83.81 347 SER A CA 1
ATOM 2764 C C . SER A 1 347 ? 15.050 3.489 -8.219 1.00 83.81 347 SER A C 1
ATOM 2766 O O . SER A 1 347 ? 14.468 4.567 -8.317 1.00 83.81 347 SER A O 1
ATOM 2768 N N . GLY A 1 348 ? 14.416 2.322 -8.325 1.00 82.00 348 GLY A N 1
ATOM 2769 C CA . GLY A 1 348 ? 12.954 2.197 -8.356 1.00 82.00 348 GLY A CA 1
ATOM 2770 C C . GLY A 1 348 ? 12.297 2.228 -6.973 1.00 82.00 348 GLY A C 1
ATOM 2771 O O . GLY A 1 348 ? 11.142 2.610 -6.879 1.00 82.00 348 GLY A O 1
ATOM 2772 N N . HIS A 1 349 ? 13.052 1.877 -5.932 1.00 87.25 349 HIS A N 1
ATOM 2773 C CA . HIS A 1 349 ? 12.592 1.770 -4.545 1.00 87.25 349 HIS A CA 1
ATOM 2774 C C . HIS A 1 349 ? 12.757 3.068 -3.767 1.00 87.25 349 HIS A C 1
ATOM 2776 O O . HIS A 1 349 ? 13.701 3.831 -4.039 1.00 87.25 349 HIS A O 1
ATOM 2782 N N . VAL A 1 350 ? 11.917 3.237 -2.751 1.00 86.44 350 VAL A N 1
ATOM 2783 C CA . VAL A 1 350 ? 11.887 4.374 -1.832 1.00 86.44 350 VAL A CA 1
ATOM 2784 C C . VAL A 1 350 ? 13.246 4.577 -1.151 1.00 86.44 350 VAL A C 1
ATOM 2786 O O . VAL A 1 350 ? 13.990 3.623 -0.900 1.00 86.44 350 VAL A O 1
ATOM 2789 N N . LYS A 1 351 ? 13.628 5.834 -0.906 1.00 86.75 351 LYS A N 1
ATOM 2790 C CA . LYS A 1 351 ? 14.792 6.188 -0.073 1.00 86.75 351 LYS A CA 1
ATOM 2791 C C . LYS A 1 351 ? 14.356 6.337 1.378 1.00 86.75 351 LYS A C 1
ATOM 2793 O O . LYS A 1 351 ? 13.171 6.482 1.648 1.00 86.75 351 LYS A O 1
ATOM 2798 N N . LYS A 1 352 ? 15.310 6.358 2.307 1.00 86.69 352 LYS A N 1
ATOM 2799 C CA . LYS A 1 352 ? 15.007 6.534 3.729 1.00 86.69 352 LYS A CA 1
ATOM 2800 C C . LYS A 1 352 ? 14.155 7.789 3.986 1.00 86.69 352 LYS A C 1
ATOM 2802 O O . LYS A 1 352 ? 13.116 7.675 4.620 1.00 86.69 352 LYS A O 1
ATOM 2807 N N . GLU A 1 353 ? 14.537 8.945 3.445 1.00 86.94 353 GLU A N 1
ATOM 2808 C CA . GLU A 1 353 ? 13.817 10.206 3.692 1.00 86.94 353 GLU A CA 1
ATOM 2809 C C . GLU A 1 353 ? 12.420 10.209 3.059 1.00 86.94 353 GLU A C 1
ATOM 2811 O O . GLU A 1 353 ? 11.477 10.757 3.625 1.00 86.94 353 GLU A O 1
ATOM 2816 N N . ASP A 1 354 ? 12.271 9.584 1.888 1.00 89.06 354 ASP A N 1
ATOM 2817 C CA . ASP A 1 354 ? 10.972 9.446 1.220 1.00 89.06 354 ASP A CA 1
ATOM 2818 C C . ASP A 1 354 ? 10.050 8.484 1.992 1.00 89.06 354 ASP A C 1
ATOM 2820 O O . ASP A 1 354 ? 8.841 8.699 2.053 1.00 89.06 354 ASP A O 1
ATOM 2824 N N . LEU A 1 355 ? 10.617 7.443 2.609 1.00 91.69 355 LEU A N 1
ATOM 2825 C CA . LEU A 1 355 ? 9.895 6.517 3.477 1.00 91.69 355 LEU A CA 1
ATOM 2826 C C . LEU A 1 355 ? 9.423 7.229 4.750 1.00 91.69 355 LEU A C 1
ATOM 2828 O O . LEU A 1 355 ? 8.241 7.172 5.073 1.00 91.69 355 LEU A O 1
ATOM 2832 N N . GLU A 1 356 ? 10.315 7.951 5.434 1.00 92.50 356 GLU A N 1
ATOM 2833 C CA . GLU A 1 356 ? 9.977 8.757 6.617 1.00 92.50 356 GLU A CA 1
ATOM 2834 C C . GLU A 1 356 ? 8.891 9.792 6.292 1.00 92.50 356 GLU A C 1
ATOM 2836 O O . GLU A 1 356 ? 7.925 9.940 7.039 1.00 92.50 356 GLU A O 1
ATOM 2841 N N . ARG A 1 357 ? 8.983 10.442 5.124 1.00 91.94 357 ARG A N 1
ATOM 2842 C CA . ARG A 1 357 ? 7.955 11.361 4.619 1.00 91.94 357 ARG A CA 1
ATOM 2843 C C . ARG A 1 357 ? 6.616 10.665 4.380 1.00 91.94 357 ARG A C 1
ATOM 2845 O O . ARG A 1 357 ? 5.589 11.201 4.781 1.00 91.94 357 ARG A O 1
ATOM 2852 N N . ALA A 1 358 ? 6.601 9.492 3.746 1.00 94.38 358 ALA A N 1
ATOM 2853 C CA . ALA A 1 358 ? 5.369 8.730 3.540 1.00 94.38 358 ALA A CA 1
ATOM 2854 C C . ALA A 1 358 ? 4.724 8.331 4.878 1.00 94.38 358 ALA A C 1
ATOM 2856 O O . ALA A 1 358 ? 3.514 8.480 5.045 1.00 94.38 358 ALA A O 1
ATOM 2857 N N . ILE A 1 359 ? 5.531 7.898 5.851 1.00 94.62 359 ILE A N 1
ATOM 2858 C CA . ILE A 1 359 ? 5.065 7.554 7.200 1.00 94.62 359 ILE A CA 1
ATOM 2859 C C . ILE A 1 359 ? 4.505 8.792 7.916 1.00 94.62 359 ILE A C 1
ATOM 2861 O O . ILE A 1 359 ? 3.460 8.692 8.554 1.00 94.62 359 ILE A O 1
ATOM 2865 N N . ASP A 1 360 ? 5.144 9.960 7.800 1.00 91.69 360 ASP A N 1
ATOM 2866 C CA . ASP A 1 360 ? 4.638 11.206 8.394 1.00 91.69 360 ASP A CA 1
ATOM 2867 C C . ASP A 1 360 ? 3.363 11.724 7.712 1.00 91.69 360 ASP A C 1
ATOM 2869 O O . ASP A 1 360 ? 2.522 12.330 8.370 1.00 91.69 360 ASP A O 1
ATOM 2873 N N . ILE A 1 361 ? 3.169 11.458 6.417 1.00 89.62 361 ILE A N 1
ATOM 2874 C CA . ILE A 1 361 ? 1.911 11.771 5.723 1.00 89.62 361 ILE A CA 1
ATOM 2875 C C . ILE A 1 361 ? 0.782 10.863 6.228 1.00 89.62 361 ILE A C 1
ATOM 2877 O O . ILE A 1 361 ? -0.289 11.360 6.573 1.00 89.62 361 ILE A O 1
ATOM 2881 N N . VAL A 1 362 ? 1.017 9.547 6.280 1.00 92.69 362 VAL A N 1
ATOM 2882 C CA . VAL A 1 362 ? -0.016 8.550 6.614 1.00 92.69 362 VAL A CA 1
ATOM 2883 C C . VAL A 1 362 ? -0.318 8.509 8.115 1.00 92.69 362 VAL A C 1
ATOM 2885 O O . VAL A 1 362 ? -1.468 8.331 8.507 1.00 92.69 362 VAL A O 1
ATOM 2888 N N . LYS A 1 363 ? 0.703 8.674 8.965 1.00 87.94 363 LYS A N 1
ATOM 2889 C CA . LYS A 1 363 ? 0.640 8.550 10.436 1.00 87.94 363 LYS A CA 1
ATOM 2890 C C . LYS A 1 363 ? -0.111 7.290 10.900 1.00 87.94 363 LYS A C 1
ATOM 2892 O O . LYS A 1 363 ? -1.069 7.411 11.669 1.00 87.94 363 LYS A O 1
ATOM 2897 N N . PRO A 1 364 ? 0.297 6.089 10.447 1.00 92.62 364 PRO A N 1
ATOM 2898 C CA . PRO A 1 364 ? -0.402 4.857 10.794 1.00 92.62 364 PRO A CA 1
ATOM 2899 C C . PRO A 1 364 ? -0.276 4.560 12.293 1.00 92.62 364 PRO A C 1
ATOM 2901 O O . PRO A 1 364 ? 0.716 4.943 12.920 1.00 92.62 364 PRO A O 1
ATOM 2904 N N . GLU A 1 365 ? -1.248 3.851 12.871 1.00 89.06 365 GLU A N 1
ATOM 2905 C CA . GLU A 1 365 ? -1.149 3.404 14.270 1.00 89.06 365 GLU A CA 1
ATOM 2906 C C . GLU A 1 365 ? -0.023 2.385 14.439 1.00 89.06 365 GLU A C 1
ATOM 2908 O O . GLU A 1 365 ? 0.808 2.525 15.335 1.00 89.06 365 GLU A O 1
ATOM 2913 N N . LYS A 1 366 ? 0.039 1.394 13.544 1.00 93.81 366 LYS A N 1
ATOM 2914 C CA . LYS A 1 366 ? 1.092 0.378 13.499 1.00 93.81 366 LYS A CA 1
ATOM 2915 C C . LYS A 1 366 ? 1.825 0.396 12.165 1.00 93.81 366 LYS A C 1
ATOM 2917 O O . LYS A 1 366 ? 1.222 0.566 11.108 1.00 93.81 366 LYS A O 1
ATOM 2922 N N . LEU A 1 367 ? 3.130 0.162 12.214 1.00 95.06 367 LEU A N 1
ATOM 2923 C CA . LEU A 1 367 ? 4.007 0.094 11.051 1.00 95.06 367 LEU A CA 1
ATOM 2924 C C . LEU A 1 367 ? 4.770 -1.230 11.035 1.00 95.06 367 LEU A C 1
ATOM 2926 O O . LEU A 1 367 ? 5.458 -1.563 11.999 1.00 95.06 367 LEU A O 1
ATOM 2930 N N . VAL A 1 368 ? 4.701 -1.937 9.910 1.00 94.06 368 VAL A N 1
ATOM 2931 C CA . VAL A 1 368 ? 5.539 -3.092 9.583 1.00 94.06 368 VAL A CA 1
ATOM 2932 C C . VAL A 1 368 ? 6.384 -2.731 8.367 1.00 94.06 368 VAL A C 1
ATOM 2934 O O . VAL A 1 368 ? 5.862 -2.317 7.335 1.00 94.06 368 VAL A O 1
ATOM 2937 N N . VAL A 1 369 ? 7.700 -2.890 8.487 1.00 91.12 369 VAL A N 1
ATOM 2938 C CA . VAL A 1 369 ? 8.630 -2.721 7.364 1.00 91.12 369 VAL A CA 1
ATOM 2939 C C . VAL A 1 369 ? 9.050 -4.106 6.883 1.00 91.12 369 VAL A C 1
ATOM 2941 O O . VAL A 1 369 ? 9.575 -4.888 7.673 1.00 91.12 369 VAL A O 1
ATOM 2944 N N . HIS A 1 370 ? 8.822 -4.402 5.605 1.00 90.31 370 HIS A N 1
ATOM 2945 C CA . HIS A 1 370 ? 9.234 -5.647 4.942 1.00 90.31 370 HIS A CA 1
ATOM 2946 C C . HIS A 1 370 ? 10.042 -5.336 3.670 1.00 90.31 370 HIS A C 1
ATOM 2948 O O . HIS A 1 370 ? 10.448 -4.191 3.469 1.00 90.31 370 HIS A O 1
ATOM 2954 N N . HIS A 1 371 ? 10.306 -6.334 2.823 1.00 85.81 371 HIS A N 1
ATOM 2955 C CA . HIS A 1 371 ? 11.110 -6.190 1.605 1.00 85.81 371 HIS A CA 1
ATOM 2956 C C . HIS A 1 371 ? 12.475 -5.544 1.929 1.00 85.81 371 HIS A C 1
ATOM 2958 O O . HIS A 1 371 ? 12.895 -4.527 1.371 1.00 85.81 371 HIS A O 1
ATOM 2964 N N . THR A 1 372 ? 13.148 -6.078 2.951 1.00 80.69 372 THR A N 1
ATOM 2965 C CA . THR A 1 372 ? 14.399 -5.523 3.474 1.00 80.69 372 THR A CA 1
ATOM 2966 C C . THR A 1 372 ? 15.317 -6.616 3.998 1.00 80.69 372 THR A C 1
ATOM 2968 O O . THR A 1 372 ? 14.886 -7.558 4.651 1.00 80.69 372 THR A O 1
ATOM 2971 N N . SER A 1 373 ? 16.617 -6.476 3.743 1.00 77.38 373 SER A N 1
ATOM 2972 C CA . SER A 1 373 ? 17.660 -7.342 4.317 1.00 77.38 373 SER A CA 1
ATOM 2973 C C . SER A 1 373 ? 18.217 -6.801 5.642 1.00 77.38 373 SER A C 1
ATOM 2975 O O . SER A 1 373 ? 19.137 -7.374 6.236 1.00 77.38 373 SER A O 1
ATOM 2977 N N . VAL A 1 374 ? 17.694 -5.665 6.114 1.00 75.00 374 VAL A N 1
ATOM 2978 C CA . VAL A 1 374 ? 18.192 -4.966 7.298 1.00 75.00 374 VAL A CA 1
ATOM 2979 C C . VAL A 1 374 ? 17.499 -5.502 8.540 1.00 75.00 374 VAL A C 1
ATOM 2981 O O . VAL A 1 374 ? 16.283 -5.444 8.672 1.00 75.00 374 VAL A O 1
ATOM 2984 N N . LYS A 1 375 ? 18.292 -5.977 9.505 1.00 67.56 375 LYS A N 1
ATOM 2985 C CA . LYS A 1 375 ? 17.765 -6.335 10.826 1.00 67.56 375 LYS A CA 1
ATOM 2986 C C . LYS A 1 375 ? 17.200 -5.098 11.525 1.00 67.56 375 LYS A C 1
ATOM 2988 O O . LYS A 1 375 ? 17.875 -4.069 11.565 1.00 67.56 375 LYS A O 1
ATOM 2993 N N . LYS A 1 376 ? 16.034 -5.235 12.163 1.00 61.66 376 LYS A N 1
ATOM 2994 C CA . LYS A 1 376 ? 15.296 -4.149 12.836 1.00 61.66 376 LYS A CA 1
ATOM 2995 C C . LYS A 1 376 ? 16.148 -3.287 13.776 1.00 61.66 376 LYS A C 1
ATOM 2997 O O . LYS A 1 376 ? 16.017 -2.071 13.768 1.00 61.66 376 LYS A O 1
ATOM 3002 N N . GLU A 1 377 ? 17.069 -3.885 14.529 1.00 60.25 377 GLU A N 1
ATOM 3003 C CA . GLU A 1 377 ? 17.990 -3.184 15.449 1.00 60.25 377 GLU A CA 1
ATOM 3004 C C . GLU A 1 377 ? 18.871 -2.127 14.756 1.00 60.25 377 GLU A C 1
ATOM 3006 O O . GLU A 1 377 ? 19.447 -1.263 15.413 1.00 60.25 377 GLU A O 1
ATOM 3011 N N . LYS A 1 378 ? 19.001 -2.218 13.429 1.00 60.84 378 LYS A N 1
ATOM 3012 C CA . LYS A 1 378 ? 19.778 -1.316 12.577 1.00 60.84 378 LYS A CA 1
ATOM 3013 C C . LYS A 1 378 ? 18.903 -0.449 11.666 1.00 60.84 378 LYS A C 1
ATOM 3015 O O . LYS A 1 378 ? 19.451 0.333 10.892 1.00 60.84 378 LYS A O 1
ATOM 3020 N N . CYS A 1 379 ? 17.575 -0.574 11.738 1.00 65.69 379 CYS A N 1
ATOM 3021 C CA . CYS A 1 379 ? 16.660 0.341 11.062 1.00 65.69 379 CYS A CA 1
ATOM 3022 C C . CYS A 1 379 ? 16.638 1.671 11.811 1.00 65.69 379 CYS A C 1
ATOM 3024 O O . CYS A 1 379 ? 15.968 1.819 12.829 1.00 65.69 379 CYS A O 1
ATOM 3026 N N . CYS A 1 380 ? 17.370 2.651 11.295 1.00 70.94 380 CYS A N 1
ATOM 3027 C CA . CYS A 1 380 ? 17.314 4.020 11.783 1.00 70.94 380 CYS A CA 1
ATOM 3028 C C . CYS A 1 380 ? 16.314 4.804 10.929 1.00 70.94 380 CYS A C 1
ATOM 3030 O O . CYS A 1 380 ? 16.753 5.486 10.009 1.00 70.94 380 CYS A O 1
ATOM 3032 N N . ILE A 1 381 ? 15.011 4.684 11.203 1.00 84.19 381 ILE A N 1
ATOM 3033 C CA . ILE A 1 381 ? 13.967 5.540 10.611 1.00 84.19 381 ILE A CA 1
ATOM 3034 C C . ILE A 1 381 ? 13.304 6.404 11.677 1.00 84.19 381 ILE A C 1
ATOM 3036 O O . ILE A 1 381 ? 13.044 5.943 12.790 1.00 84.19 381 ILE A O 1
ATOM 3040 N N . GLU A 1 382 ? 13.038 7.655 11.331 1.00 86.81 382 GLU A N 1
ATOM 3041 C CA . GLU A 1 382 ? 12.234 8.572 12.127 1.00 86.81 382 GLU A CA 1
ATOM 3042 C C . GLU A 1 382 ? 10.747 8.314 11.864 1.00 86.81 382 GLU A C 1
ATOM 3044 O O . GLU A 1 382 ? 10.283 8.338 10.726 1.00 86.81 382 GLU A O 1
ATOM 3049 N N . VAL A 1 383 ? 9.990 8.048 12.931 1.00 89.62 383 VAL A N 1
ATOM 3050 C CA . VAL A 1 383 ? 8.541 7.822 12.860 1.00 89.62 383 VAL A CA 1
ATOM 3051 C C . VAL A 1 383 ? 7.804 8.743 13.836 1.00 89.62 383 VAL A C 1
ATOM 3053 O O . VAL A 1 383 ? 8.363 9.101 14.882 1.00 89.62 383 VAL A O 1
ATOM 3056 N N . PRO A 1 384 ? 6.548 9.133 13.545 1.00 84.06 384 PRO A N 1
ATOM 3057 C CA . PRO A 1 384 ? 5.723 9.891 14.476 1.00 84.06 384 PRO A CA 1
ATOM 3058 C C . PRO A 1 384 ? 5.585 9.183 15.829 1.00 84.06 384 PRO A C 1
ATOM 3060 O O . PRO A 1 384 ? 5.464 7.964 15.897 1.00 84.06 384 PRO A O 1
ATOM 3063 N N . LYS A 1 385 ? 5.504 9.950 16.926 1.00 80.62 385 LYS A N 1
ATOM 3064 C CA . LYS A 1 385 ? 5.311 9.392 18.284 1.00 80.62 385 LYS A CA 1
ATOM 3065 C C . LYS A 1 385 ? 4.032 8.560 18.437 1.00 80.62 385 LYS A C 1
ATOM 3067 O O . LYS A 1 385 ? 3.940 7.767 19.365 1.00 80.62 385 LYS A O 1
ATOM 3072 N N . SER A 1 386 ? 3.042 8.796 17.579 1.00 80.31 386 SER A N 1
ATOM 3073 C CA . SER A 1 386 ? 1.771 8.070 17.544 1.00 80.31 386 SER A CA 1
ATOM 3074 C C . SER A 1 386 ? 1.845 6.730 16.810 1.00 80.31 386 SER A C 1
ATOM 3076 O O . SER A 1 386 ? 0.860 6.004 16.828 1.00 80.31 386 SER A O 1
ATOM 3078 N N . THR A 1 387 ? 2.965 6.425 16.150 1.00 86.12 387 THR A N 1
ATOM 3079 C CA . THR A 1 387 ? 3.141 5.228 15.327 1.00 86.12 387 THR A CA 1
ATOM 3080 C C . THR A 1 387 ? 3.985 4.192 16.065 1.00 86.12 387 THR A C 1
ATOM 3082 O O . THR A 1 387 ? 5.130 4.446 16.440 1.00 86.12 387 THR A O 1
ATOM 3085 N N . GLU A 1 388 ? 3.430 2.998 16.248 1.00 89.62 388 GLU A N 1
ATOM 3086 C CA . GLU A 1 388 ? 4.104 1.839 16.826 1.00 89.62 388 GLU A CA 1
ATOM 3087 C C . GLU A 1 388 ? 4.794 1.012 15.728 1.00 89.62 388 GLU A C 1
ATOM 3089 O O . GLU A 1 388 ? 4.144 0.505 14.816 1.00 89.62 388 GLU A O 1
ATOM 3094 N N . ILE A 1 389 ? 6.114 0.812 15.817 1.00 90.44 389 ILE A N 1
ATOM 3095 C CA . ILE A 1 389 ? 6.834 -0.085 14.895 1.00 90.44 389 ILE A CA 1
ATOM 3096 C C . ILE A 1 389 ? 6.724 -1.534 15.380 1.00 90.44 389 ILE A C 1
ATOM 3098 O O . ILE A 1 389 ? 7.446 -1.964 16.293 1.00 90.44 389 ILE A O 1
ATOM 3102 N N . VAL A 1 390 ? 5.904 -2.325 14.698 1.00 90.19 390 VAL A N 1
ATOM 3103 C CA . VAL A 1 390 ? 5.691 -3.745 14.987 1.00 90.19 390 VAL A CA 1
ATOM 3104 C C . VAL A 1 390 ? 6.831 -4.568 14.383 1.00 90.19 390 VAL A C 1
ATOM 3106 O O . VAL A 1 390 ? 7.196 -4.406 13.222 1.00 90.19 390 VAL A O 1
ATOM 3109 N N . SER A 1 391 ? 7.461 -5.423 15.196 1.00 83.62 391 SER A N 1
ATOM 3110 C CA . SER A 1 391 ? 8.400 -6.434 14.684 1.00 83.62 391 SER A CA 1
ATOM 3111 C C . SER A 1 391 ? 7.598 -7.654 14.281 1.00 83.62 391 SER A C 1
ATOM 3113 O O . SER A 1 391 ? 6.824 -8.130 15.105 1.00 83.62 391 SER A O 1
ATOM 3115 N N . VAL A 1 392 ? 7.797 -8.146 13.065 1.00 85.44 392 VAL A N 1
ATOM 3116 C CA . VAL A 1 392 ? 7.160 -9.372 12.582 1.00 85.44 392 VAL A CA 1
ATOM 3117 C C . VAL A 1 392 ? 8.229 -10.187 11.887 1.00 85.44 392 VAL A C 1
ATOM 3119 O O . VAL A 1 392 ? 8.919 -9.672 11.010 1.00 85.44 392 VAL A O 1
ATOM 3122 N N . GLU A 1 393 ? 8.392 -11.434 12.298 1.00 89.94 393 GLU A N 1
ATOM 3123 C CA . GLU A 1 393 ? 9.235 -12.402 11.609 1.00 89.94 393 GLU A CA 1
ATOM 3124 C C . GLU A 1 393 ? 8.406 -13.172 10.565 1.00 89.94 393 GLU A C 1
ATOM 3126 O O . GLU A 1 393 ? 7.185 -13.282 10.681 1.00 89.94 393 GLU A O 1
ATOM 3131 N N . ASP A 1 394 ? 9.061 -13.738 9.547 1.00 90.75 394 ASP A N 1
ATOM 3132 C CA . ASP A 1 394 ? 8.370 -14.594 8.576 1.00 90.75 394 ASP A CA 1
ATOM 3133 C C . ASP A 1 394 ? 7.665 -15.765 9.304 1.00 90.75 394 ASP A C 1
ATOM 3135 O O . ASP A 1 394 ? 8.277 -16.486 10.097 1.00 90.75 394 ASP A O 1
ATOM 3139 N N . GLY A 1 395 ? 6.364 -15.924 9.055 1.00 91.38 395 GLY A N 1
ATOM 3140 C CA . GLY A 1 395 ? 5.453 -16.882 9.684 1.00 91.38 395 GLY A CA 1
ATOM 3141 C C . GLY A 1 395 ? 4.659 -16.340 10.881 1.00 91.38 395 GLY A C 1
ATOM 3142 O O . GLY A 1 395 ? 3.630 -16.926 11.234 1.00 91.38 395 GLY A O 1
ATOM 3143 N N . GLU A 1 396 ? 5.077 -15.227 11.492 1.00 92.19 396 GLU A N 1
ATOM 3144 C CA . GLU A 1 396 ? 4.367 -14.630 12.629 1.00 92.19 396 GLU A CA 1
ATOM 3145 C C . GLU A 1 396 ? 3.070 -13.932 12.203 1.00 92.19 396 GLU A C 1
ATOM 3147 O O . GLU A 1 396 ? 2.941 -13.419 11.089 1.00 92.19 396 GLU A O 1
ATOM 3152 N N . VAL A 1 397 ? 2.094 -13.925 13.115 1.00 93.88 397 VAL A N 1
ATOM 3153 C CA . VAL A 1 397 ? 0.765 -13.347 12.891 1.00 93.88 397 VAL A CA 1
ATOM 3154 C C . VAL A 1 397 ? 0.590 -12.094 13.742 1.00 93.88 397 VAL A C 1
ATOM 3156 O O . VAL A 1 397 ? 0.756 -12.131 14.960 1.00 93.88 397 VAL A O 1
ATOM 3159 N N . VAL A 1 398 ? 0.191 -10.998 13.101 1.00 92.75 398 VAL A N 1
ATOM 3160 C CA . VAL A 1 398 ? -0.263 -9.763 13.744 1.00 92.75 398 VAL A CA 1
ATOM 3161 C C . VAL A 1 398 ? -1.784 -9.734 13.737 1.00 92.75 398 VAL A C 1
ATOM 3163 O O . VAL A 1 398 ? -2.403 -9.830 12.681 1.00 92.75 398 VAL A O 1
ATOM 3166 N N . GLU A 1 399 ? -2.393 -9.566 14.909 1.00 92.06 399 GLU A N 1
ATOM 3167 C CA . GLU A 1 399 ? -3.845 -9.433 15.043 1.00 92.06 399 GLU A CA 1
ATOM 3168 C C . GLU A 1 399 ? -4.257 -7.963 15.176 1.00 92.06 399 GLU A C 1
ATOM 3170 O O . GLU A 1 399 ? -3.761 -7.220 16.030 1.00 92.06 399 GLU A O 1
ATOM 3175 N N . LEU A 1 400 ? -5.216 -7.554 14.350 1.00 86.12 400 LEU A N 1
ATOM 3176 C CA . LEU A 1 400 ? -5.930 -6.290 14.447 1.00 86.12 400 LEU A CA 1
ATOM 3177 C C . LEU A 1 400 ? -7.344 -6.588 14.942 1.00 86.12 400 LEU A C 1
ATOM 3179 O O . LEU A 1 400 ? -8.238 -6.945 14.174 1.00 86.12 400 LEU A O 1
ATOM 3183 N N . LYS A 1 401 ? -7.526 -6.467 16.257 1.00 70.31 401 LYS A N 1
ATOM 3184 C CA . LYS A 1 401 ? -8.825 -6.645 16.910 1.00 70.31 401 LYS A CA 1
ATOM 3185 C C . LYS A 1 401 ? -9.643 -5.362 16.810 1.00 70.31 401 LYS A C 1
ATOM 3187 O O . LYS A 1 401 ? -9.103 -4.264 16.984 1.00 70.31 401 LYS A O 1
ATOM 3192 N N . THR A 1 402 ? -10.939 -5.489 16.553 1.00 60.28 402 THR A N 1
ATOM 3193 C CA . THR A 1 402 ? -11.907 -4.432 16.862 1.00 60.28 402 THR A CA 1
ATOM 3194 C C . THR A 1 402 ? -11.841 -4.119 18.358 1.00 60.28 402 THR A C 1
ATOM 3196 O O . THR A 1 402 ? -11.639 -5.020 19.166 1.00 60.28 402 THR A O 1
ATOM 3199 N N . CYS A 1 403 ? -11.956 -2.847 18.743 1.00 52.91 403 CYS A N 1
ATOM 3200 C CA . CYS A 1 403 ? -12.055 -2.477 20.160 1.00 52.91 403 CYS A CA 1
ATOM 3201 C C . CYS A 1 403 ? -13.303 -3.119 20.771 1.00 52.91 403 CYS A C 1
ATOM 3203 O O . CYS A 1 403 ? -14.289 -3.255 20.066 1.00 52.91 403 CYS A O 1
ATOM 3205 N N . ASP A 1 404 ? -13.313 -3.470 22.056 1.00 55.19 404 ASP A N 1
ATOM 3206 C CA . ASP A 1 404 ? -14.447 -4.200 22.660 1.00 55.19 404 ASP A CA 1
ATOM 3207 C C . ASP A 1 404 ? -15.733 -3.337 22.777 1.00 55.19 404 ASP A C 1
ATOM 3209 O O . ASP A 1 404 ? -16.850 -3.848 22.868 1.00 55.19 404 ASP A O 1
ATOM 3213 N N . SER A 1 405 ? -15.603 -2.005 22.721 1.00 68.94 405 SER A N 1
ATOM 3214 C CA . SER A 1 405 ? -16.713 -1.043 22.696 1.00 68.94 405 SER A CA 1
ATOM 3215 C C . SER A 1 405 ? -16.279 0.280 22.055 1.00 68.94 405 SER A C 1
ATOM 3217 O O . SER A 1 405 ? -15.104 0.652 22.121 1.00 68.94 405 SER A O 1
ATOM 3219 N N . TYR A 1 406 ? -17.228 1.022 21.470 1.00 79.31 406 TYR A N 1
ATOM 3220 C CA . TYR A 1 406 ? -16.987 2.365 20.926 1.00 79.31 406 TYR A CA 1
ATOM 3221 C C . TYR A 1 406 ? -16.433 3.320 21.986 1.00 79.31 406 TYR A C 1
ATOM 3223 O O . TYR A 1 406 ? -15.578 4.149 21.669 1.00 79.31 406 TYR A O 1
ATOM 3231 N N . LYS A 1 407 ? -16.852 3.168 23.254 1.00 82.00 407 LYS A N 1
ATOM 3232 C CA . LYS A 1 407 ? -16.306 3.972 24.350 1.00 82.00 407 LYS A CA 1
ATOM 3233 C C . LYS A 1 407 ? -14.792 3.830 24.427 1.00 82.00 407 LYS A C 1
ATOM 3235 O O . LYS A 1 407 ? -14.142 4.822 24.700 1.00 82.00 407 LYS A O 1
ATOM 3240 N N . ASP A 1 408 ? -14.223 2.660 24.120 1.00 77.88 408 ASP A N 1
ATOM 3241 C CA . ASP A 1 408 ? -12.793 2.334 24.228 1.00 77.88 408 ASP A CA 1
ATOM 3242 C C . ASP A 1 408 ? -12.009 2.490 22.905 1.00 77.88 408 ASP A C 1
ATOM 3244 O O . ASP A 1 408 ? -10.866 2.033 22.807 1.00 77.88 408 ASP A O 1
ATOM 3248 N N . LYS A 1 409 ? -12.581 3.136 21.874 1.00 74.75 409 LYS A N 1
ATOM 3249 C CA . LYS A 1 409 ? -11.884 3.319 20.587 1.00 74.75 409 LYS A CA 1
ATOM 3250 C C . LYS A 1 409 ? -10.622 4.205 20.719 1.00 74.75 409 LYS A C 1
ATOM 3252 O O . LYS A 1 409 ? -10.642 5.191 21.464 1.00 74.75 409 LYS A O 1
ATOM 3257 N N . PRO A 1 410 ? -9.523 3.933 19.983 1.00 70.00 410 PRO A N 1
ATOM 3258 C CA . PRO A 1 410 ? -8.314 4.747 20.005 1.00 70.00 410 PRO A CA 1
ATOM 3259 C C . PRO A 1 410 ? -8.583 6.237 19.786 1.00 70.00 410 PRO A C 1
ATOM 3261 O O . PRO A 1 410 ? -9.082 6.680 18.751 1.00 70.00 410 PRO A O 1
ATOM 3264 N N . GLY A 1 411 ? -8.201 7.047 20.773 1.00 77.94 411 GLY A N 1
ATOM 3265 C CA . GLY A 1 411 ? -8.364 8.497 20.718 1.00 77.94 411 GLY A CA 1
ATOM 3266 C C . GLY A 1 411 ? -9.768 9.013 21.042 1.00 77.94 411 GLY A C 1
ATOM 3267 O O . GLY A 1 411 ? -10.007 10.199 20.836 1.00 77.94 411 GLY A O 1
ATOM 3268 N N . ILE A 1 412 ? -10.667 8.179 21.575 1.00 85.69 412 ILE A N 1
ATOM 3269 C CA . ILE A 1 412 ? -11.933 8.637 22.170 1.00 85.69 412 ILE A CA 1
ATOM 3270 C C . ILE A 1 412 ? -11.702 9.657 23.296 1.00 85.69 412 ILE A C 1
ATOM 3272 O O . ILE A 1 412 ? -12.315 10.714 23.301 1.00 85.69 412 ILE A O 1
ATOM 3276 N N . ASN A 1 413 ? -10.726 9.402 24.173 1.00 89.69 413 ASN A N 1
ATOM 3277 C CA . ASN A 1 413 ? -10.336 10.286 25.273 1.00 89.69 413 ASN A CA 1
ATOM 3278 C C . ASN A 1 413 ? -9.171 11.225 24.888 1.00 89.69 413 ASN A C 1
ATOM 3280 O O . ASN A 1 413 ? -8.275 11.499 25.683 1.00 89.69 413 ASN A O 1
ATOM 3284 N N . ASN A 1 414 ? -9.097 11.639 23.616 1.00 85.62 414 ASN A N 1
ATOM 3285 C CA . ASN A 1 414 ? -8.057 12.543 23.122 1.00 85.62 414 ASN A CA 1
ATOM 3286 C C . ASN A 1 414 ? -8.659 13.904 22.769 1.00 85.62 414 ASN A C 1
ATOM 3288 O O . ASN A 1 414 ? -9.416 14.025 21.809 1.00 85.62 414 ASN A O 1
ATOM 3292 N N . ILE A 1 415 ? -8.214 14.937 23.484 1.00 86.50 415 ILE A N 1
ATOM 3293 C CA . ILE A 1 415 ? -8.661 16.328 23.338 1.00 86.50 415 ILE A CA 1
ATOM 3294 C C . ILE A 1 415 ? -8.580 16.824 21.883 1.00 86.50 415 ILE A C 1
ATOM 3296 O O . ILE A 1 415 ? -9.475 17.521 21.417 1.00 86.50 415 ILE A O 1
ATOM 3300 N N . SER A 1 416 ? -7.538 16.446 21.133 1.00 82.75 416 SER A N 1
ATOM 3301 C CA . SER A 1 416 ? -7.377 16.865 19.727 1.00 82.75 416 SER A CA 1
ATOM 3302 C C . SER A 1 416 ? -8.396 16.244 18.765 1.00 82.75 416 SER A C 1
ATOM 3304 O O . SER A 1 416 ? -8.545 16.727 17.646 1.00 82.75 416 SER A O 1
ATOM 3306 N N . LYS A 1 417 ? -9.091 15.183 19.189 1.00 87.12 417 LYS A N 1
ATOM 3307 C CA . LYS A 1 417 ? -10.113 14.470 18.411 1.00 87.12 417 LYS A CA 1
ATOM 3308 C C . LYS A 1 417 ? -11.536 14.728 18.915 1.00 87.12 417 LYS A C 1
ATOM 3310 O O . LYS A 1 417 ? -12.471 14.154 18.363 1.00 87.12 417 LYS A O 1
ATOM 3315 N N . GLU A 1 418 ? -11.711 15.585 19.921 1.00 92.12 418 GLU A N 1
ATOM 3316 C CA . GLU A 1 418 ? -12.980 15.741 20.638 1.00 92.12 418 GLU A CA 1
ATOM 3317 C C . GLU A 1 418 ? -14.151 16.098 19.721 1.00 92.12 418 GLU A C 1
ATOM 3319 O O . GLU A 1 418 ? -15.169 15.410 19.700 1.00 92.12 418 GLU A O 1
ATOM 3324 N N . GLU A 1 419 ? -13.969 17.116 18.885 1.00 92.62 419 GLU A N 1
ATOM 3325 C CA . GLU A 1 419 ? -14.982 17.556 17.925 1.00 92.62 419 GLU A CA 1
ATOM 3326 C C . GLU A 1 419 ? -15.361 16.445 16.932 1.00 92.62 419 GLU A C 1
ATOM 3328 O O . GLU A 1 419 ? -16.539 16.219 16.654 1.00 92.62 419 GLU A O 1
ATOM 3333 N N . ALA A 1 420 ? -14.369 15.717 16.410 1.00 87.50 420 ALA A N 1
ATOM 3334 C CA . ALA A 1 420 ? -14.603 14.625 15.470 1.00 87.50 420 ALA A CA 1
ATOM 3335 C C . ALA A 1 420 ? -15.370 13.468 16.128 1.00 87.50 420 ALA A C 1
ATOM 3337 O O . ALA A 1 420 ? -16.286 12.914 15.522 1.00 87.50 420 ALA A O 1
ATOM 3338 N N . ASN A 1 421 ? -15.036 13.133 17.377 1.00 92.38 421 ASN A N 1
ATOM 3339 C CA . ASN A 1 421 ? -15.726 12.094 18.134 1.00 92.38 421 ASN A CA 1
ATOM 3340 C C . ASN A 1 421 ? -17.170 12.493 18.464 1.00 92.38 421 ASN A C 1
ATOM 3342 O O . ASN A 1 421 ? -18.062 11.661 18.323 1.00 92.38 421 ASN A O 1
ATOM 3346 N N . LEU A 1 422 ? -17.420 13.746 18.857 1.00 96.75 422 LEU A N 1
ATOM 3347 C CA . LEU A 1 422 ? -18.775 14.242 19.121 1.00 96.75 422 LEU A CA 1
ATOM 3348 C C . LEU A 1 422 ? -19.639 14.242 17.856 1.00 96.75 422 LEU A C 1
ATOM 3350 O O . LEU A 1 422 ? -20.788 13.818 17.905 1.00 96.75 422 LEU A O 1
ATOM 3354 N N . LYS A 1 423 ? -19.090 14.632 16.700 1.00 94.81 423 LYS A N 1
ATOM 3355 C CA . LYS A 1 423 ? -19.797 14.534 15.410 1.00 94.81 423 LYS A CA 1
ATOM 3356 C C . LYS A 1 423 ? -20.191 13.097 15.063 1.00 94.81 423 LYS A C 1
ATOM 3358 O O . LYS A 1 423 ? -21.279 12.865 14.540 1.00 94.81 423 LYS A O 1
ATOM 3363 N N . ASP A 1 424 ? -19.320 12.138 15.357 1.00 92.00 424 ASP A N 1
ATOM 3364 C CA . ASP A 1 424 ? -19.586 10.714 15.139 1.00 92.00 424 ASP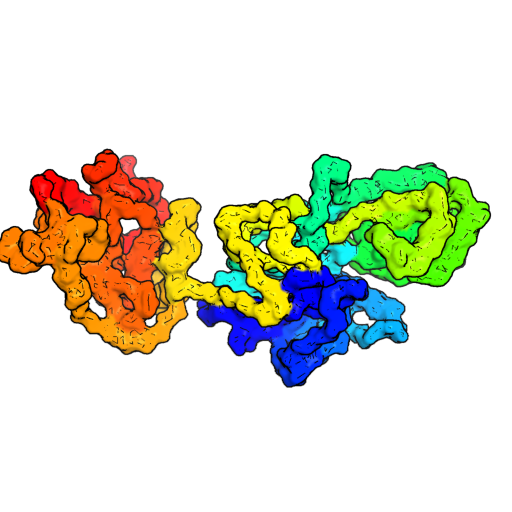 A CA 1
ATOM 3365 C C . ASP A 1 424 ? -20.668 10.189 16.104 1.00 92.00 424 ASP A C 1
ATOM 3367 O O . ASP A 1 424 ? -21.615 9.534 15.674 1.00 92.00 424 ASP A O 1
ATOM 3371 N N . ILE A 1 425 ? -20.617 10.578 17.385 1.00 96.31 425 ILE A N 1
ATOM 3372 C CA . ILE A 1 425 ? -21.661 10.246 18.372 1.00 96.31 425 ILE A CA 1
ATOM 3373 C C . ILE A 1 425 ? -23.013 10.843 17.966 1.00 96.31 425 ILE A C 1
ATOM 3375 O O . ILE A 1 425 ? -24.012 10.132 17.982 1.00 96.31 425 ILE A O 1
ATOM 3379 N N . ALA A 1 426 ? -23.054 12.104 17.532 1.00 97.06 426 ALA A N 1
ATOM 3380 C CA . ALA A 1 426 ? -24.275 12.745 17.044 1.00 97.06 426 ALA A CA 1
ATOM 3381 C C . ALA A 1 426 ? -24.897 11.971 15.873 1.00 97.06 426 ALA A C 1
ATOM 3383 O O . ALA A 1 426 ? -26.101 11.734 15.841 1.00 97.06 426 ALA A O 1
ATOM 3384 N N . LYS A 1 427 ? -24.067 11.496 14.936 1.00 93.94 427 LYS A N 1
ATOM 3385 C CA . LYS A 1 427 ? -24.520 10.649 13.829 1.00 93.94 427 LYS A CA 1
ATOM 3386 C C . LYS A 1 427 ? -25.086 9.311 14.317 1.00 93.94 427 LYS A C 1
ATOM 3388 O O . LYS A 1 427 ? -26.077 8.847 13.757 1.00 93.94 427 LYS A O 1
ATOM 3393 N N . ILE A 1 428 ? -24.468 8.696 15.327 1.00 93.38 428 ILE A N 1
ATOM 3394 C CA . ILE A 1 428 ? -24.966 7.458 15.944 1.00 93.38 428 ILE A CA 1
ATOM 3395 C C . ILE A 1 428 ? -26.322 7.700 16.610 1.00 93.38 428 ILE A C 1
ATOM 3397 O O . ILE A 1 428 ? -27.238 6.919 16.364 1.00 93.38 428 ILE A O 1
ATOM 3401 N N . CYS A 1 429 ? -26.462 8.770 17.400 1.00 96.12 429 CYS A N 1
ATOM 3402 C CA . CYS A 1 429 ? -27.728 9.148 18.028 1.00 96.12 429 CYS A CA 1
ATOM 3403 C C . CYS A 1 429 ? -28.818 9.319 16.972 1.00 96.12 429 CYS A C 1
ATOM 3405 O O . CYS A 1 429 ? -29.825 8.619 17.023 1.00 96.12 429 CYS A O 1
ATOM 3407 N N . LYS A 1 430 ? -28.564 10.143 15.956 1.00 94.62 430 LYS A N 1
ATOM 3408 C CA . LYS A 1 430 ? -29.509 10.376 14.869 1.00 94.62 430 LYS A CA 1
ATOM 3409 C C . LYS A 1 430 ? -29.965 9.084 14.194 1.00 94.62 430 LYS A C 1
ATOM 3411 O O . LYS A 1 430 ? -31.154 8.808 14.090 1.00 94.62 430 LYS A O 1
ATOM 3416 N N . GLU A 1 431 ? -29.007 8.254 13.773 1.00 92.50 431 GLU A N 1
ATOM 3417 C CA . GLU A 1 431 ? -29.291 6.973 13.114 1.00 92.50 431 GLU A CA 1
ATOM 3418 C C . GLU A 1 431 ? -30.094 6.030 14.020 1.00 92.50 431 GLU A C 1
ATOM 3420 O O . GLU A 1 431 ? -30.954 5.297 13.534 1.00 92.50 431 GLU A O 1
ATOM 3425 N N . ALA A 1 432 ? -29.820 6.034 15.327 1.00 92.25 432 ALA A N 1
ATOM 3426 C CA . ALA A 1 432 ? -30.526 5.196 16.280 1.00 92.25 432 ALA A CA 1
ATOM 3427 C C . ALA A 1 432 ? -31.952 5.680 16.527 1.00 92.25 432 ALA A C 1
ATOM 3429 O O . ALA A 1 432 ? -32.897 4.912 16.351 1.00 92.25 432 ALA A O 1
ATOM 3430 N N . PHE A 1 433 ? -32.124 6.938 16.916 1.00 93.19 433 PHE A N 1
ATOM 3431 C CA . PHE A 1 433 ? -33.406 7.455 17.383 1.00 93.19 433 PHE A CA 1
ATOM 3432 C C . PHE A 1 433 ? -34.378 7.822 16.249 1.00 93.19 433 PHE A C 1
ATOM 3434 O O . PHE A 1 433 ? -35.576 7.922 16.501 1.00 93.19 433 PHE A O 1
ATOM 3441 N N . GLU A 1 434 ? -33.913 7.912 14.997 1.00 93.75 434 GLU A N 1
ATOM 3442 C CA . GLU A 1 434 ? -34.781 7.935 13.806 1.00 93.75 434 GLU A CA 1
ATOM 3443 C C . GLU A 1 434 ? -35.229 6.525 13.351 1.00 93.75 434 GLU A C 1
ATOM 3445 O O . GLU A 1 434 ? -36.083 6.401 12.469 1.00 93.75 434 GLU A O 1
ATOM 3450 N N . SER A 1 435 ? -34.663 5.449 13.914 1.00 91.75 435 SER A N 1
ATOM 3451 C CA . SER A 1 435 ? -34.988 4.067 13.532 1.00 91.75 435 SER A CA 1
ATOM 3452 C C . SER A 1 435 ? -36.184 3.488 14.299 1.00 91.75 435 SER A C 1
ATOM 3454 O O . SER A 1 435 ? -36.543 3.955 15.377 1.00 91.75 435 SER A O 1
ATOM 3456 N N . GLU A 1 436 ? -36.780 2.408 13.774 1.00 89.44 436 GLU A N 1
ATOM 3457 C CA . GLU A 1 436 ? -37.870 1.688 14.458 1.00 89.44 436 GLU A CA 1
ATOM 3458 C C . GLU A 1 436 ? -37.426 1.034 15.778 1.00 89.44 436 GLU A C 1
ATOM 3460 O O . GLU A 1 436 ? -38.251 0.843 16.671 1.00 89.44 436 GLU A O 1
ATOM 3465 N N . ASN A 1 437 ? -36.137 0.693 15.911 1.00 88.25 437 ASN A N 1
ATOM 3466 C CA . ASN A 1 437 ? -35.575 0.112 17.128 1.00 88.25 437 ASN A CA 1
ATOM 3467 C C . ASN A 1 437 ? -34.227 0.768 17.487 1.00 88.25 437 ASN A C 1
ATOM 3469 O O . ASN A 1 437 ? -33.165 0.242 17.131 1.00 88.25 437 ASN A O 1
ATOM 3473 N N . PRO A 1 438 ? -34.253 1.896 18.224 1.00 88.69 438 PRO A N 1
ATOM 3474 C CA . PRO A 1 438 ? -33.043 2.620 18.602 1.00 88.69 438 PRO A CA 1
ATOM 3475 C C . PRO A 1 438 ? -32.043 1.771 19.385 1.00 88.69 438 PRO A C 1
ATOM 3477 O O . PRO A 1 438 ? -30.838 1.882 19.161 1.00 88.69 438 PRO A O 1
ATOM 3480 N N . GLN A 1 439 ? -32.528 0.876 20.251 1.00 87.75 439 GLN A N 1
ATOM 3481 C CA . GLN A 1 439 ? -31.675 0.014 21.070 1.00 87.75 439 GLN A CA 1
ATOM 3482 C C . GLN A 1 439 ? -30.819 -0.911 20.198 1.00 87.75 439 GLN A C 1
ATOM 3484 O O . GLN A 1 439 ? -29.624 -1.035 20.440 1.00 87.75 439 GLN A O 1
ATOM 3489 N N . ASP A 1 440 ? -31.370 -1.492 19.129 1.00 82.69 440 ASP A N 1
ATOM 3490 C CA . ASP A 1 440 ? -30.605 -2.356 18.218 1.00 82.69 440 ASP A CA 1
ATOM 3491 C C . ASP A 1 440 ? -29.503 -1.591 17.475 1.00 82.69 440 ASP A C 1
ATOM 3493 O O . ASP A 1 440 ? -28.397 -2.109 17.278 1.00 82.69 440 ASP A O 1
ATOM 3497 N N . ILE A 1 441 ? -29.778 -0.346 17.074 1.00 83.69 441 ILE A N 1
ATOM 3498 C CA . ILE A 1 441 ? -28.774 0.505 16.431 1.00 83.69 441 ILE A CA 1
ATOM 3499 C C . ILE A 1 441 ? -27.686 0.892 17.431 1.00 83.69 441 ILE A C 1
ATOM 3501 O O . ILE A 1 441 ? -26.506 0.725 17.119 1.00 83.69 441 ILE A O 1
ATOM 3505 N N . LEU A 1 442 ? -28.053 1.345 18.635 1.00 87.75 442 LEU A N 1
ATOM 3506 C CA . LEU A 1 442 ? -27.092 1.683 19.686 1.00 87.75 442 LEU A CA 1
ATOM 3507 C C . LEU A 1 442 ? -26.225 0.474 20.042 1.00 87.75 442 LEU A C 1
ATOM 3509 O O . LEU A 1 442 ? -25.004 0.606 20.062 1.00 87.75 442 LEU A O 1
ATOM 3513 N N . LYS A 1 443 ? -26.814 -0.721 20.217 1.00 81.94 443 LYS A N 1
ATOM 3514 C CA . LYS A 1 443 ? -26.064 -1.971 20.450 1.00 81.94 443 LYS A CA 1
ATOM 3515 C C . LYS A 1 443 ? -25.004 -2.165 19.390 1.00 81.94 443 LYS A C 1
ATOM 3517 O O . LYS A 1 443 ? -23.830 -2.295 19.701 1.00 81.94 443 LYS A O 1
ATOM 3522 N N . LYS A 1 444 ? -25.428 -2.139 18.132 1.00 77.19 444 LYS A N 1
ATOM 3523 C CA . LYS A 1 444 ? -24.576 -2.400 16.976 1.00 77.19 444 LYS A CA 1
ATOM 3524 C C . LYS A 1 444 ? -23.470 -1.363 16.790 1.00 77.19 444 LYS A C 1
ATOM 3526 O O . LYS A 1 444 ? -22.445 -1.676 16.195 1.00 77.19 444 LYS A O 1
ATOM 3531 N N . LYS A 1 445 ? -23.701 -0.118 17.206 1.00 83.12 445 LYS A N 1
ATOM 3532 C CA . LYS A 1 445 ? -22.761 0.995 17.017 1.00 83.12 445 LYS A CA 1
ATOM 3533 C C . LYS A 1 445 ? -21.825 1.190 18.204 1.00 83.12 445 LYS A C 1
ATOM 3535 O O . LYS A 1 445 ? -20.722 1.688 18.007 1.00 83.12 445 LYS A O 1
ATOM 3540 N N . LEU A 1 446 ? -22.260 0.828 19.410 1.00 85.06 446 LEU A N 1
ATOM 3541 C CA . LEU A 1 446 ? -21.560 1.150 20.654 1.00 85.06 446 LEU A CA 1
ATOM 3542 C C . LEU A 1 446 ? -20.976 -0.075 21.381 1.00 85.06 446 LEU A C 1
ATOM 3544 O O . LEU A 1 446 ? -20.023 0.084 22.151 1.00 85.06 446 LEU A O 1
ATOM 3548 N N . ARG A 1 447 ? -21.480 -1.293 21.128 1.00 75.44 447 ARG A N 1
ATOM 3549 C CA . ARG A 1 447 ? -21.059 -2.547 21.788 1.00 75.44 447 ARG A CA 1
ATOM 3550 C C . ARG A 1 447 ? -20.590 -3.591 20.761 1.00 75.44 447 ARG A C 1
ATOM 3552 O O . ARG A 1 447 ? -21.219 -3.740 19.717 1.00 75.44 447 ARG A O 1
ATOM 3559 N N . ASN A 1 448 ? -19.513 -4.333 21.063 1.00 56.88 448 ASN A N 1
ATOM 3560 C CA . ASN A 1 448 ? -18.929 -5.292 20.111 1.00 56.88 448 ASN A CA 1
ATOM 3561 C C . ASN A 1 448 ? -19.042 -6.786 20.459 1.00 56.88 448 ASN A C 1
ATOM 3563 O O . ASN A 1 448 ? -18.910 -7.576 19.536 1.00 56.88 448 ASN A O 1
ATOM 3567 N N . GLU A 1 449 ? -19.355 -7.219 21.685 1.00 54.09 449 GLU A N 1
ATOM 3568 C CA . GLU A 1 449 ? -19.600 -8.650 21.955 1.00 54.09 449 GLU A CA 1
ATOM 3569 C C . GLU A 1 449 ? -20.776 -8.882 22.910 1.00 54.09 449 GLU A C 1
ATOM 3571 O O . GLU A 1 449 ? -20.962 -8.173 23.899 1.00 54.09 449 GLU A O 1
ATOM 3576 N N . TRP A 1 450 ? -21.573 -9.902 22.589 1.00 48.06 450 TRP A N 1
ATOM 3577 C CA . TRP A 1 450 ? -22.558 -10.486 23.489 1.00 48.06 450 TRP A CA 1
ATOM 3578 C C . TRP A 1 450 ? -21.866 -11.574 24.310 1.00 48.06 450 TRP A C 1
ATOM 3580 O O . TRP A 1 450 ? -21.687 -12.695 23.833 1.00 48.06 450 TRP A O 1
ATOM 3590 N N . GLU A 1 451 ? -21.520 -11.289 25.563 1.00 46.34 451 GLU A N 1
ATOM 3591 C CA . GLU A 1 451 ? -21.450 -12.374 26.536 1.00 46.34 451 GLU A CA 1
ATOM 3592 C C . GLU A 1 451 ? -22.884 -12.772 26.896 1.00 46.34 451 GLU A C 1
ATOM 3594 O O . GLU A 1 451 ? -23.752 -11.914 27.041 1.00 46.34 451 GLU A O 1
ATOM 3599 N N . ASN A 1 452 ? -23.144 -14.082 26.984 1.00 48.56 452 ASN A N 1
ATOM 3600 C CA . ASN A 1 452 ? -24.445 -14.656 27.348 1.00 48.56 452 ASN A CA 1
ATOM 3601 C C . ASN A 1 452 ? -25.172 -13.786 28.382 1.00 48.56 452 ASN A C 1
ATOM 3603 O O . ASN A 1 452 ? -24.577 -13.548 29.432 1.00 48.56 452 ASN A O 1
ATOM 3607 N N . GLU A 1 453 ? -26.421 -13.389 28.093 1.00 55.16 453 GLU A N 1
ATOM 3608 C CA . GLU A 1 453 ? -27.327 -12.566 28.918 1.00 55.16 453 GLU A CA 1
ATOM 3609 C C . GLU A 1 453 ? -27.432 -13.089 30.362 1.00 55.16 453 GLU A C 1
ATOM 3611 O O . GLU A 1 453 ? -28.399 -13.734 30.778 1.00 55.16 453 GLU A O 1
ATOM 3616 N N . LYS A 1 454 ? -26.394 -12.855 31.159 1.00 59.50 454 LYS A N 1
ATOM 3617 C CA . LYS A 1 454 ? -26.384 -13.165 32.575 1.00 59.50 454 LYS A CA 1
ATOM 3618 C C . LYS A 1 454 ? -26.847 -11.896 33.266 1.00 59.50 454 LYS A C 1
ATOM 3620 O O . LYS A 1 454 ? -26.134 -10.893 33.189 1.00 59.50 454 LYS A O 1
ATOM 3625 N N . PRO A 1 455 ? -28.009 -11.923 33.938 1.00 63.75 455 PRO A N 1
ATOM 3626 C CA . PRO A 1 455 ? -28.468 -10.767 34.685 1.00 63.75 455 PRO A CA 1
ATOM 3627 C C . PRO A 1 455 ? -27.406 -10.391 35.718 1.00 63.75 455 PRO A C 1
ATOM 3629 O O . PRO A 1 455 ? -26.926 -11.250 36.475 1.00 63.75 455 PRO A O 1
ATOM 3632 N N . HIS A 1 456 ? -27.014 -9.119 35.731 1.00 68.19 456 HIS A N 1
ATOM 3633 C CA . HIS A 1 456 ? -26.033 -8.639 36.691 1.00 68.19 456 HIS A CA 1
ATOM 3634 C C . HIS A 1 456 ? -26.692 -8.530 38.071 1.00 68.19 456 HIS A C 1
ATOM 3636 O O . HIS A 1 456 ? -27.678 -7.823 38.265 1.00 68.19 456 HIS A O 1
ATOM 3642 N N . LYS A 1 457 ? -26.149 -9.219 39.081 1.00 63.62 457 LYS A N 1
ATOM 3643 C CA . LYS A 1 457 ? -26.613 -9.034 40.463 1.00 63.62 457 LYS A CA 1
ATOM 3644 C C . LYS A 1 457 ? -25.982 -7.776 41.043 1.00 63.62 457 LYS A C 1
ATOM 3646 O O . LYS A 1 457 ? -24.761 -7.683 41.123 1.00 63.62 457 LYS A O 1
ATOM 3651 N N . ALA A 1 458 ? -26.803 -6.819 41.457 1.00 58.97 458 ALA A N 1
ATOM 3652 C CA . ALA A 1 458 ? -26.333 -5.659 42.201 1.00 58.97 458 ALA A CA 1
ATOM 3653 C C . ALA A 1 458 ? -25.852 -6.103 43.592 1.00 58.97 458 ALA A C 1
ATOM 3655 O O . ALA A 1 458 ? -26.644 -6.558 44.416 1.00 58.97 458 ALA A O 1
ATOM 3656 N N . THR A 1 459 ? -24.551 -5.989 43.855 1.00 59.81 459 THR A N 1
ATOM 3657 C CA . THR A 1 459 ? -23.997 -6.142 45.204 1.00 59.81 459 THR A CA 1
ATOM 3658 C C . THR A 1 459 ? -23.006 -5.018 45.466 1.00 59.81 459 THR A C 1
ATOM 3660 O O . THR A 1 459 ? -21.920 -5.001 44.888 1.00 59.81 459 THR A O 1
ATOM 3663 N N . HIS A 1 460 ? -23.326 -4.109 46.388 1.00 65.06 460 HIS A N 1
ATOM 3664 C CA . HIS A 1 460 ? -22.405 -3.050 46.819 1.00 65.06 460 HIS A CA 1
ATOM 3665 C C . HIS A 1 460 ? -21.275 -3.563 47.735 1.00 65.06 460 HIS A C 1
ATOM 3667 O O . HIS A 1 460 ? -20.567 -2.759 48.327 1.00 65.06 460 HIS A O 1
ATOM 3673 N N . GLU A 1 461 ? -21.060 -4.879 47.868 1.00 58.84 461 GLU A N 1
ATOM 3674 C CA . GLU A 1 461 ? -20.070 -5.487 48.780 1.00 58.84 461 GLU A CA 1
ATOM 3675 C C . GLU A 1 461 ? -18.628 -5.019 48.514 1.00 58.84 461 GLU A C 1
ATOM 3677 O O . GLU A 1 461 ? -17.866 -4.773 49.452 1.00 58.84 461 GLU A O 1
ATOM 3682 N N . ILE A 1 462 ? -18.263 -4.837 47.239 1.00 52.09 462 ILE A N 1
ATOM 3683 C CA . ILE A 1 462 ? -16.951 -4.309 46.824 1.00 52.09 462 ILE A CA 1
ATOM 3684 C C . ILE A 1 462 ? -16.879 -2.793 47.077 1.00 52.09 462 ILE A C 1
ATOM 3686 O O . ILE A 1 462 ? -15.867 -2.286 47.566 1.00 52.09 462 ILE A O 1
ATOM 3690 N N . CYS A 1 463 ? -17.974 -2.073 46.819 1.00 54.50 463 CYS A N 1
ATOM 3691 C CA . CYS A 1 463 ? -18.093 -0.628 47.031 1.00 54.50 463 CYS A CA 1
ATOM 3692 C C . CYS A 1 463 ? -18.229 -0.239 48.519 1.00 54.50 463 CYS A C 1
ATOM 3694 O O . CYS A 1 463 ? -17.975 0.911 48.890 1.00 54.50 463 CYS A O 1
ATOM 3696 N N . ALA A 1 464 ? -18.567 -1.192 49.394 1.00 55.00 464 ALA A N 1
ATOM 3697 C CA . ALA A 1 464 ? -18.824 -0.986 50.818 1.00 55.00 464 ALA A CA 1
ATOM 3698 C C . ALA A 1 464 ? -17.567 -0.613 51.625 1.00 55.00 464 ALA A C 1
ATOM 3700 O O . ALA A 1 464 ? -17.680 0.015 52.681 1.00 55.00 464 ALA A O 1
ATOM 3701 N N . GLN A 1 465 ? -16.354 -0.885 51.130 1.00 59.44 465 GLN A N 1
ATOM 3702 C CA . GLN A 1 465 ? -15.115 -0.651 51.886 1.00 59.44 465 GLN A CA 1
ATOM 3703 C C . GLN A 1 465 ? -14.380 0.632 51.452 1.00 59.44 465 GLN A C 1
ATOM 3705 O O . GLN A 1 465 ? -13.708 0.670 50.424 1.00 59.44 465 GLN A O 1
ATOM 3710 N N . CYS A 1 466 ? -14.421 1.688 52.275 1.00 63.22 466 CYS A N 1
ATOM 3711 C CA . CYS A 1 466 ? -13.747 2.964 52.002 1.00 63.22 466 CYS A CA 1
ATOM 3712 C C . CYS A 1 466 ? -12.418 3.082 52.784 1.00 63.22 466 CYS A C 1
ATOM 3714 O O . CYS A 1 466 ? -12.359 3.665 53.862 1.00 63.22 466 CYS A O 1
ATOM 3716 N N . LYS A 1 467 ? -11.317 2.522 52.256 1.00 66.81 467 LYS A N 1
ATOM 3717 C CA . LYS A 1 467 ? -10.049 2.394 53.022 1.00 66.81 467 LYS A CA 1
ATOM 3718 C C . LYS A 1 467 ? -9.025 3.535 52.878 1.00 66.81 467 LYS A C 1
ATOM 3720 O O . LYS A 1 467 ? -8.115 3.602 53.704 1.00 66.81 467 LYS A O 1
ATOM 3725 N N . THR A 1 468 ? -9.138 4.404 51.870 1.00 71.25 468 THR A N 1
ATOM 3726 C CA . THR A 1 468 ? -8.164 5.478 51.538 1.00 71.25 468 THR A CA 1
ATOM 3727 C C . THR A 1 468 ? -8.730 6.888 51.793 1.00 71.25 468 THR A C 1
ATOM 3729 O O . THR A 1 468 ? -9.918 7.029 52.066 1.00 71.25 468 THR A O 1
ATOM 3732 N N . ASP A 1 469 ? -7.935 7.949 51.686 1.00 72.06 469 ASP A N 1
ATOM 3733 C CA . ASP A 1 469 ? -8.393 9.352 51.738 1.00 72.06 469 ASP A CA 1
ATOM 3734 C C . ASP A 1 469 ? -8.420 10.043 50.361 1.00 72.06 469 ASP A C 1
ATOM 3736 O O . ASP A 1 469 ? -8.830 11.197 50.258 1.00 72.06 469 ASP A O 1
ATOM 3740 N N . ARG A 1 470 ? -8.014 9.333 49.297 1.00 77.19 470 ARG A N 1
ATOM 3741 C CA . ARG A 1 470 ? -7.983 9.853 47.922 1.00 77.19 470 ARG A CA 1
ATOM 3742 C C . ARG A 1 470 ? -9.384 10.021 47.349 1.00 77.19 470 ARG A C 1
ATOM 3744 O O . ARG A 1 470 ? -10.244 9.162 47.545 1.00 77.19 470 ARG A O 1
ATOM 3751 N N . ILE A 1 471 ? -9.576 11.099 46.603 1.00 74.25 471 ILE A N 1
ATOM 3752 C CA . ILE A 1 471 ? -10.802 11.370 45.862 1.00 74.25 471 ILE A CA 1
ATOM 3753 C C . ILE A 1 471 ? -10.755 10.548 44.573 1.00 74.25 471 ILE A C 1
ATOM 3755 O O . ILE A 1 471 ? -9.782 10.598 43.830 1.00 74.25 471 ILE A O 1
ATOM 3759 N N . THR A 1 472 ? -11.779 9.728 44.362 1.00 80.44 472 THR A N 1
ATOM 3760 C CA . THR A 1 472 ? -12.006 8.992 43.114 1.00 80.44 472 THR A CA 1
ATOM 3761 C C . THR A 1 472 ? -13.484 9.096 42.779 1.00 80.44 472 THR A C 1
ATOM 3763 O O . THR A 1 472 ? -14.298 9.292 43.681 1.00 80.44 472 THR A O 1
ATOM 3766 N N . GLU A 1 473 ? -13.826 8.891 41.514 1.00 81.19 473 GLU A N 1
ATOM 3767 C CA . GLU A 1 473 ? -15.200 8.864 40.998 1.00 81.19 473 GLU A CA 1
ATOM 3768 C C . GLU A 1 473 ? -16.142 8.040 41.886 1.00 81.19 473 GLU A C 1
ATOM 3770 O O . GLU A 1 473 ? -16.941 8.611 42.626 1.00 81.19 473 GLU A O 1
ATOM 3775 N N . LYS A 1 474 ? -15.893 6.727 41.998 1.00 81.44 474 LYS A N 1
ATOM 3776 C CA . LYS A 1 474 ? -16.654 5.783 42.845 1.00 81.44 474 LYS A CA 1
ATOM 3777 C C . LYS A 1 474 ? -16.914 6.265 44.275 1.00 81.44 474 LYS A C 1
ATOM 3779 O O . LYS A 1 474 ? -17.906 5.921 44.916 1.00 81.44 474 LYS A O 1
ATOM 3784 N N . ARG A 1 475 ? -15.967 7.027 44.828 1.00 80.12 475 ARG A N 1
ATOM 3785 C CA . ARG A 1 475 ? -16.002 7.513 46.210 1.00 80.12 475 ARG A CA 1
ATOM 3786 C C . ARG A 1 475 ? -16.846 8.766 46.353 1.00 80.12 475 ARG A C 1
ATOM 3788 O O . ARG A 1 475 ? -17.580 8.865 47.334 1.00 80.12 475 ARG A O 1
ATOM 3795 N N . ILE A 1 476 ? -16.735 9.691 45.400 1.00 86.19 476 ILE A N 1
ATOM 3796 C CA . ILE A 1 476 ? -17.630 10.843 45.302 1.00 86.19 476 ILE A CA 1
ATOM 3797 C C . ILE A 1 476 ? -19.061 10.323 45.154 1.00 86.19 476 ILE A C 1
ATOM 3799 O O . ILE A 1 476 ? -19.892 10.641 45.998 1.00 86.19 476 ILE A O 1
ATOM 3803 N N . CYS A 1 477 ? -19.301 9.432 44.188 1.00 87.69 477 CYS A N 1
ATOM 3804 C CA . CYS A 1 477 ? -20.610 8.854 43.888 1.00 87.69 477 CYS A CA 1
ATOM 3805 C C . CYS A 1 477 ? -21.268 8.211 45.117 1.00 87.69 477 CYS A C 1
ATOM 3807 O O . CYS A 1 477 ? -22.372 8.582 45.517 1.00 87.69 477 CYS A O 1
ATOM 3809 N N . ARG A 1 478 ? -20.535 7.330 45.812 1.00 84.19 478 ARG A N 1
ATOM 3810 C CA . ARG A 1 478 ? -21.002 6.720 47.065 1.00 84.19 478 ARG A CA 1
ATOM 3811 C C . ARG A 1 478 ? -21.323 7.755 48.142 1.00 84.19 478 ARG A C 1
ATOM 3813 O O . ARG A 1 478 ? -22.319 7.623 48.851 1.00 84.19 478 ARG A O 1
ATOM 3820 N N . CYS A 1 479 ? -20.444 8.741 48.331 1.00 83.81 479 CYS A N 1
ATOM 3821 C CA . CYS A 1 479 ? -20.649 9.759 49.354 1.00 83.81 479 CYS A CA 1
ATOM 3822 C C . CYS A 1 479 ? -21.883 10.609 49.034 1.00 83.81 479 CYS A C 1
ATOM 3824 O O . CYS A 1 479 ? -22.664 10.878 49.935 1.00 83.81 479 CYS A O 1
ATOM 3826 N N . MET A 1 480 ? -22.083 10.969 47.766 1.00 88.12 480 MET A N 1
ATOM 3827 C CA . MET A 1 480 ? -23.249 11.718 47.301 1.00 88.12 480 MET A CA 1
ATOM 3828 C C . MET A 1 480 ? -24.569 10.973 47.556 1.00 88.12 480 MET A C 1
ATOM 3830 O O . MET A 1 480 ? -25.548 11.633 47.892 1.00 88.12 480 MET A O 1
ATOM 3834 N N . ASN A 1 481 ? -24.582 9.637 47.468 1.00 85.56 481 ASN A N 1
ATOM 3835 C CA . ASN A 1 481 ? -25.754 8.802 47.764 1.00 85.56 481 ASN A CA 1
ATOM 3836 C C . ASN A 1 481 ? -26.042 8.640 49.275 1.00 85.56 481 ASN A C 1
ATOM 3838 O O . ASN A 1 481 ? -27.196 8.708 49.684 1.00 85.56 481 ASN A O 1
ATOM 3842 N N . TYR A 1 482 ? -25.018 8.448 50.121 1.00 76.56 482 TYR A N 1
ATOM 3843 C CA . TYR A 1 482 ? -25.208 8.073 51.539 1.00 76.56 482 TYR A CA 1
ATOM 3844 C C . TYR A 1 482 ? -24.886 9.148 52.579 1.00 76.56 482 TYR A C 1
ATOM 3846 O O . TYR A 1 482 ? -24.942 8.855 53.777 1.00 76.56 482 TYR A O 1
ATOM 3854 N N . TYR A 1 483 ? -24.471 10.352 52.188 1.00 73.31 483 TYR A N 1
ATOM 3855 C CA . TYR A 1 483 ? -24.094 11.353 53.180 1.00 73.31 483 TYR A CA 1
ATOM 3856 C C . TYR A 1 483 ? -25.311 11.860 53.963 1.00 73.31 483 TYR A C 1
ATOM 3858 O O . TYR A 1 483 ? -26.000 12.795 53.564 1.00 73.31 483 TYR A O 1
ATOM 3866 N N . ASP A 1 484 ? -25.519 11.265 55.129 1.00 65.50 484 ASP A N 1
ATOM 3867 C CA . ASP A 1 484 ? -26.344 11.789 56.204 1.00 65.50 484 ASP A CA 1
ATOM 3868 C C . ASP A 1 484 ? -25.430 11.951 57.420 1.00 65.50 484 ASP A C 1
ATOM 3870 O O . ASP A 1 484 ? -24.732 11.015 57.820 1.00 65.50 484 ASP A O 1
ATOM 3874 N N . GLU A 1 485 ? -25.419 13.151 58.004 1.00 56.22 485 GLU A N 1
ATOM 3875 C CA . GLU A 1 485 ? -24.679 13.467 59.233 1.00 56.22 485 GLU A CA 1
ATOM 3876 C C . GLU A 1 485 ? -25.061 12.523 60.399 1.00 56.22 485 GLU A C 1
ATOM 3878 O O . GLU A 1 485 ? -24.314 12.435 61.372 1.00 56.22 485 GLU A O 1
ATOM 3883 N N . ASN A 1 486 ? -26.173 11.779 60.274 1.00 53.69 486 ASN A N 1
ATOM 3884 C CA . ASN A 1 486 ? -26.683 10.802 61.239 1.00 53.69 486 ASN A CA 1
ATOM 3885 C C . ASN A 1 486 ? -26.588 9.324 60.793 1.00 53.69 486 ASN A C 1
ATOM 3887 O O . ASN A 1 486 ? -26.957 8.443 61.574 1.00 53.69 486 ASN A O 1
ATOM 3891 N N . ALA A 1 487 ? -26.120 9.012 59.577 1.00 56.94 487 ALA A N 1
ATOM 3892 C CA . ALA A 1 487 ? -26.040 7.629 59.092 1.00 56.94 487 ALA A CA 1
ATOM 3893 C C . ALA A 1 487 ? -24.694 6.959 59.422 1.00 56.94 487 ALA A C 1
ATOM 3895 O O . ALA A 1 487 ? -23.627 7.474 59.087 1.00 56.94 487 ALA A O 1
ATOM 3896 N N . ASN A 1 488 ? -24.745 5.728 59.953 1.00 56.22 488 ASN A N 1
ATOM 3897 C CA . ASN A 1 488 ? -23.587 4.869 60.293 1.00 56.22 488 ASN A CA 1
ATOM 3898 C C . ASN A 1 488 ? -22.689 4.468 59.093 1.00 56.22 488 ASN A C 1
ATOM 3900 O O . ASN A 1 488 ? -21.806 3.629 59.229 1.00 56.22 488 ASN A O 1
ATOM 3904 N N . ILE A 1 489 ? -22.948 4.982 57.886 1.00 59.22 489 ILE A N 1
ATOM 3905 C CA . ILE A 1 489 ? -22.269 4.576 56.642 1.00 59.22 489 ILE A CA 1
ATOM 3906 C C . ILE A 1 489 ? -21.205 5.608 56.221 1.00 59.22 489 ILE A C 1
ATOM 3908 O O . ILE A 1 489 ? -20.261 5.256 55.508 1.00 59.22 489 ILE A O 1
ATOM 3912 N N . CYS A 1 490 ? -21.317 6.865 56.676 1.00 61.75 490 CYS A N 1
ATOM 3913 C CA . CYS A 1 490 ? -20.407 7.961 56.318 1.00 61.75 490 CYS A CA 1
ATOM 3914 C C . CYS A 1 490 ? -19.773 8.666 57.541 1.00 61.75 490 CYS A C 1
ATOM 3916 O O . CYS A 1 490 ? -19.488 9.873 57.521 1.00 61.75 490 CYS A O 1
ATOM 3918 N N . ASP A 1 491 ? -19.510 7.911 58.606 1.00 64.12 491 ASP A N 1
ATOM 3919 C CA . ASP A 1 491 ? -18.738 8.361 59.771 1.00 64.12 491 ASP A CA 1
ATOM 3920 C C . ASP A 1 491 ? -17.210 8.232 59.550 1.00 64.12 491 ASP A C 1
ATOM 3922 O O . ASP A 1 491 ? -16.752 7.795 58.493 1.00 64.12 491 ASP A O 1
ATOM 3926 N N . GLU A 1 492 ? -16.404 8.684 60.517 1.00 64.69 492 GLU A N 1
ATOM 3927 C CA . GLU A 1 492 ? -14.930 8.637 60.434 1.00 64.69 492 GLU A CA 1
ATOM 3928 C C . GLU A 1 492 ? -14.348 7.211 60.468 1.00 64.69 492 GLU A C 1
ATOM 3930 O O . GLU A 1 492 ? -13.215 6.999 60.028 1.00 64.69 492 GLU A O 1
ATOM 3935 N N . GLU A 1 493 ? -15.105 6.230 60.966 1.00 66.94 493 GLU A N 1
ATOM 3936 C CA . GLU A 1 493 ? -14.685 4.829 61.058 1.00 66.94 493 GLU A CA 1
ATOM 3937 C C . GLU A 1 493 ? -14.868 4.111 59.709 1.00 66.94 493 GLU A C 1
ATOM 3939 O O . GLU A 1 493 ? -14.007 3.332 59.285 1.00 66.94 493 GLU A O 1
ATOM 3944 N N . HIS A 1 494 ? -15.940 4.446 58.984 1.00 68.56 494 HIS A N 1
ATOM 3945 C CA . HIS A 1 494 ? -16.359 3.781 57.750 1.00 68.56 494 HIS A CA 1
ATOM 3946 C C . HIS A 1 494 ? -16.042 4.565 56.469 1.00 68.56 494 HIS A C 1
ATOM 3948 O O . HIS A 1 494 ? -15.956 3.955 55.399 1.00 68.56 494 HIS A O 1
ATOM 3954 N N . CYS A 1 495 ? -15.829 5.886 56.543 1.00 72.75 495 CYS A N 1
ATOM 3955 C CA . CYS A 1 495 ? -15.508 6.745 55.401 1.00 72.75 495 CYS A CA 1
ATOM 3956 C C . CYS A 1 495 ? -14.313 7.667 55.687 1.00 72.75 495 CYS A C 1
ATOM 3958 O O . CYS A 1 495 ? -14.396 8.629 56.446 1.00 72.75 495 CYS A O 1
ATOM 3960 N N . LYS A 1 496 ? -13.196 7.414 54.995 1.00 75.44 496 LYS A N 1
ATOM 3961 C CA . LYS A 1 496 ? -11.948 8.187 55.136 1.00 75.44 496 LYS A CA 1
ATOM 3962 C C . LYS A 1 496 ? -11.794 9.350 54.145 1.00 75.44 496 LYS A C 1
ATOM 3964 O O . LYS A 1 496 ? -10.709 9.922 54.045 1.00 75.44 496 LYS A O 1
ATOM 3969 N N . LEU A 1 497 ? -12.835 9.698 53.384 1.00 77.00 497 LEU A N 1
ATOM 3970 C CA . LEU A 1 497 ? -12.797 10.878 52.514 1.00 77.00 497 LEU A CA 1
ATOM 3971 C C . LEU A 1 497 ? -12.648 12.148 53.357 1.00 77.00 497 LEU A C 1
ATOM 3973 O O . LEU A 1 497 ? -13.450 12.402 54.253 1.00 77.00 497 LEU A O 1
ATOM 3977 N N . LYS A 1 498 ? -11.639 12.967 53.038 1.00 77.62 498 LYS A N 1
ATOM 3978 C CA . LYS A 1 498 ? -11.421 14.259 53.712 1.00 77.62 498 LYS A CA 1
ATOM 3979 C C . LYS A 1 498 ? -12.550 15.252 53.457 1.00 77.62 498 LYS A C 1
ATOM 3981 O O . LYS A 1 498 ? -12.830 16.076 54.320 1.00 77.62 498 LYS A O 1
ATOM 3986 N N . LEU A 1 499 ? -13.153 15.179 52.274 1.00 82.56 499 LEU A N 1
ATOM 3987 C CA . LEU A 1 499 ? -14.266 16.017 51.858 1.00 82.56 499 LEU A CA 1
ATOM 3988 C C . LEU A 1 499 ? -15.494 15.129 51.663 1.00 82.56 499 LEU A C 1
ATOM 3990 O O . LEU A 1 499 ? -15.493 14.254 50.796 1.00 82.56 499 LEU A O 1
ATOM 3994 N N . LYS A 1 500 ? -16.508 15.333 52.503 1.00 85.25 500 LYS A N 1
ATOM 3995 C CA . LYS A 1 500 ? -17.787 14.621 52.442 1.00 85.25 500 LYS A CA 1
ATOM 3996 C C . LYS A 1 500 ? -18.792 15.438 51.634 1.00 85.25 500 LYS A C 1
ATOM 3998 O O . LYS A 1 500 ? -18.745 16.659 51.682 1.00 85.25 500 LYS A O 1
ATOM 4003 N N . TRP A 1 501 ? -19.684 14.790 50.901 1.00 88.38 501 TRP A N 1
ATOM 4004 C CA . TRP A 1 501 ? -20.548 15.440 49.915 1.00 88.38 501 TRP A CA 1
ATOM 4005 C C . TRP A 1 501 ? -21.990 15.483 50.395 1.00 88.38 501 TRP A C 1
ATOM 4007 O O . TRP A 1 501 ? -22.628 14.443 50.457 1.00 88.38 501 TRP A O 1
ATOM 4017 N N . LYS A 1 502 ? -22.510 16.672 50.697 1.00 88.75 502 LYS A N 1
ATOM 4018 C CA . LYS A 1 502 ? -23.882 16.873 51.173 1.00 88.75 502 LYS A CA 1
ATOM 4019 C C . LYS A 1 502 ? -24.765 17.428 50.074 1.00 88.75 502 LYS A C 1
ATOM 4021 O O . LYS A 1 502 ? -24.499 18.529 49.600 1.00 88.75 502 LYS A O 1
ATOM 4026 N N . ASN A 1 503 ? -25.831 16.717 49.727 1.00 91.19 503 ASN A N 1
ATOM 4027 C CA . ASN A 1 503 ? -26.817 17.260 48.806 1.00 91.19 503 ASN A CA 1
ATOM 4028 C C . ASN A 1 503 ? -27.597 18.396 49.483 1.00 91.19 503 ASN A C 1
ATOM 4030 O O . ASN A 1 503 ? -28.142 18.212 50.572 1.00 91.19 503 ASN A O 1
ATOM 4034 N N . VAL A 1 504 ? -27.635 19.565 48.849 1.00 92.62 504 VAL A N 1
ATOM 4035 C CA . VAL A 1 504 ? -28.458 20.718 49.253 1.00 92.62 504 VAL A CA 1
ATOM 4036 C C . VAL A 1 504 ? -29.401 21.179 48.134 1.00 92.62 504 VAL A C 1
ATOM 4038 O O . VAL A 1 504 ? -30.015 22.238 48.258 1.00 92.62 504 VAL A O 1
ATOM 4041 N N . GLY A 1 505 ? -29.480 20.422 47.035 1.00 91.31 505 GLY A N 1
ATOM 4042 C CA . GLY A 1 505 ? -30.386 20.662 45.912 1.00 91.31 505 GLY A CA 1
ATOM 4043 C C . GLY A 1 505 ? -31.615 19.750 45.928 1.00 91.31 505 GLY A C 1
ATOM 4044 O O . GLY A 1 505 ? -31.776 18.918 46.819 1.00 91.31 505 GLY A O 1
ATOM 4045 N N . ASP A 1 506 ? -32.466 19.918 44.913 1.00 93.81 506 ASP A N 1
ATOM 4046 C CA . ASP A 1 506 ? -33.732 19.183 44.783 1.00 93.81 506 ASP A CA 1
ATOM 4047 C C . ASP A 1 506 ? -33.571 17.804 44.115 1.00 93.81 506 ASP A C 1
ATOM 4049 O O . ASP A 1 506 ? -34.332 16.892 44.426 1.00 93.81 506 ASP A O 1
ATOM 4053 N N . ILE A 1 507 ? -32.585 17.640 43.220 1.00 94.81 507 ILE A N 1
ATOM 4054 C CA . ILE A 1 507 ? -32.296 16.359 42.551 1.00 94.81 507 ILE A CA 1
ATOM 4055 C C . ILE A 1 507 ? -31.589 15.428 43.526 1.00 94.81 507 ILE A C 1
ATOM 4057 O O . ILE A 1 507 ? -30.538 15.770 44.076 1.00 94.81 507 ILE A O 1
ATOM 4061 N N . THR A 1 508 ? -32.133 14.233 43.701 1.00 92.31 508 THR A N 1
ATOM 4062 C CA . THR A 1 508 ? -31.629 13.208 44.612 1.00 92.31 508 THR A CA 1
ATOM 4063 C C . THR A 1 508 ? -30.752 12.189 43.893 1.00 92.31 508 THR A C 1
ATOM 4065 O O . THR A 1 508 ? -30.944 11.886 42.719 1.00 92.31 508 THR A O 1
ATOM 4068 N N . VAL A 1 509 ? -29.764 11.652 44.613 1.00 92.56 509 VAL A N 1
ATOM 4069 C CA . VAL A 1 509 ? -28.938 10.535 44.145 1.00 92.56 509 VAL A CA 1
ATOM 4070 C C . VAL A 1 509 ? -29.504 9.251 44.742 1.00 92.56 509 VAL A C 1
ATOM 4072 O O . VAL A 1 509 ? -29.254 8.959 45.911 1.00 92.56 509 VAL A O 1
ATOM 4075 N N . SER A 1 510 ? -30.266 8.497 43.957 1.00 91.00 510 SER A N 1
ATOM 4076 C CA . SER A 1 510 ? -31.026 7.324 44.409 1.00 91.00 510 SER A CA 1
ATOM 4077 C C . SER A 1 510 ? -30.181 6.051 44.500 1.00 91.00 510 SER A C 1
ATOM 4079 O O . SER A 1 510 ? -30.374 5.244 45.407 1.00 91.00 510 SER A O 1
ATOM 4081 N N . ASP A 1 511 ? -29.206 5.881 43.607 1.00 90.06 511 ASP A N 1
ATOM 4082 C CA . ASP A 1 511 ? -28.262 4.753 43.609 1.00 90.06 511 ASP A CA 1
ATOM 4083 C C . ASP A 1 511 ? -26.907 5.213 43.037 1.00 90.06 511 ASP A C 1
ATOM 4085 O O . ASP A 1 511 ? -26.788 6.317 42.495 1.00 90.06 511 ASP A O 1
ATOM 4089 N N . TYR A 1 512 ? -25.876 4.385 43.172 1.00 88.88 512 TYR A N 1
ATOM 4090 C CA . TYR A 1 512 ? -24.535 4.651 42.649 1.00 88.88 512 TYR A CA 1
ATOM 4091 C C . TYR A 1 512 ? -23.855 3.354 42.206 1.00 88.88 512 TYR A C 1
ATOM 4093 O O . TYR A 1 512 ? -24.144 2.284 42.750 1.00 88.88 512 TYR A O 1
ATOM 4101 N N . GLU A 1 513 ? -22.919 3.455 41.257 1.00 85.44 513 GLU A N 1
ATOM 4102 C CA . GLU A 1 513 ? -22.209 2.303 40.673 1.00 85.44 513 GLU A CA 1
ATOM 4103 C C . GLU A 1 513 ? -23.185 1.196 40.246 1.00 85.44 513 GLU A C 1
ATOM 4105 O O . GLU A 1 513 ? -22.956 -0.001 40.461 1.00 85.44 513 GLU A O 1
ATOM 4110 N N . LYS A 1 514 ? -24.326 1.615 39.689 1.00 86.56 514 LYS A N 1
ATOM 4111 C CA . LYS A 1 514 ? -25.406 0.723 39.301 1.00 86.56 514 LYS A CA 1
ATOM 4112 C C . LYS A 1 514 ? -24.906 -0.136 38.147 1.00 86.56 514 LYS A C 1
ATOM 4114 O O . LYS A 1 514 ? -24.540 0.415 37.112 1.00 86.56 514 LYS A O 1
ATOM 4119 N N . PRO A 1 515 ? -24.870 -1.468 38.270 1.00 83.00 515 PRO A N 1
ATOM 4120 C CA . PRO A 1 515 ? -24.464 -2.284 37.143 1.00 83.00 515 PRO A CA 1
ATOM 4121 C C . PRO A 1 515 ? -25.443 -2.117 35.981 1.00 83.00 515 PRO A C 1
ATOM 4123 O O . PRO A 1 515 ? -26.624 -1.830 36.179 1.00 83.00 515 PRO A O 1
ATOM 4126 N N . THR A 1 516 ? -24.943 -2.334 34.774 1.00 82.56 516 THR A N 1
ATOM 4127 C CA . THR A 1 516 ? -25.782 -2.498 33.588 1.00 82.56 516 THR A CA 1
ATOM 4128 C C . THR A 1 516 ? -26.700 -3.719 33.744 1.00 82.56 516 THR A C 1
ATOM 4130 O O . THR A 1 516 ? -26.429 -4.619 34.544 1.00 82.56 516 THR A O 1
ATOM 4133 N N . GLU A 1 517 ? -27.796 -3.753 32.982 1.00 77.31 517 GLU A N 1
ATOM 4134 C CA . GLU A 1 517 ? -28.795 -4.841 32.990 1.00 77.31 517 GLU A CA 1
ATOM 4135 C C . GLU A 1 517 ? -28.136 -6.236 32.849 1.00 77.31 517 GLU A C 1
ATOM 4137 O O . GLU A 1 517 ? -28.464 -7.193 33.562 1.00 77.31 517 GLU A O 1
ATOM 4142 N N . TYR A 1 518 ? -27.126 -6.329 31.977 1.00 75.75 518 TYR A N 1
ATOM 4143 C CA . TYR A 1 518 ? -26.415 -7.559 31.628 1.00 75.75 518 TYR A CA 1
ATOM 4144 C C . TYR A 1 51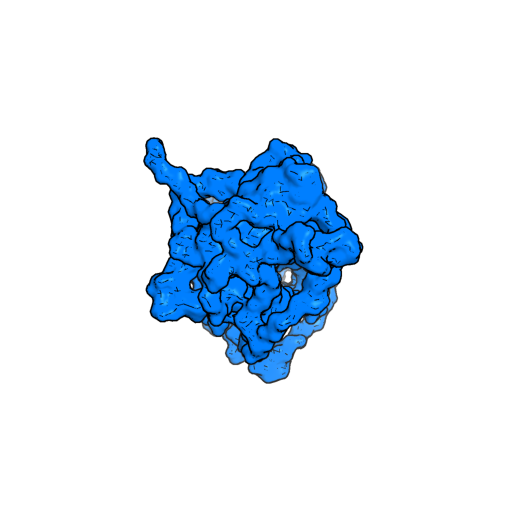8 ? -24.912 -7.443 31.895 1.00 75.75 518 TYR A C 1
ATOM 4146 O O . TYR A 1 518 ? -24.298 -6.415 31.615 1.00 75.75 518 TYR A O 1
ATOM 4154 N N . VAL A 1 519 ? -24.299 -8.523 32.396 1.00 65.56 519 VAL A N 1
ATOM 4155 C CA . VAL A 1 519 ? -22.840 -8.600 32.585 1.00 65.56 519 VAL A CA 1
ATOM 4156 C C . VAL A 1 519 ? -22.131 -8.503 31.232 1.00 65.56 519 VAL A C 1
ATOM 4158 O O . VAL A 1 519 ? -22.445 -9.265 30.322 1.00 65.56 519 VAL A O 1
ATOM 4161 N N . MET A 1 520 ? -21.151 -7.605 31.127 1.00 63.50 520 MET A N 1
ATOM 4162 C CA . MET A 1 520 ? -20.302 -7.453 29.945 1.00 63.50 520 MET A CA 1
ATOM 4163 C C . MET A 1 520 ? -18.845 -7.248 30.377 1.00 63.50 520 MET A C 1
ATOM 4165 O O . MET A 1 520 ? -18.550 -6.352 31.177 1.00 63.50 520 MET A O 1
ATOM 4169 N N . GLU A 1 521 ? -17.925 -8.061 29.853 1.00 57.12 521 GLU A N 1
ATOM 4170 C CA . GLU A 1 521 ? -16.490 -7.898 30.091 1.00 57.12 521 GLU A CA 1
ATOM 4171 C C . GLU A 1 521 ? -16.038 -6.463 29.730 1.00 57.12 521 GLU A C 1
ATOM 4173 O O . GLU A 1 521 ? -16.324 -5.952 28.650 1.00 57.12 521 GLU A O 1
ATOM 4178 N N . LYS A 1 522 ? -15.342 -5.779 30.653 1.00 60.50 522 LYS A N 1
ATOM 4179 C CA . LYS A 1 522 ? -14.800 -4.405 30.487 1.00 60.50 522 LYS A CA 1
ATOM 4180 C C . LYS A 1 522 ? -15.831 -3.268 30.340 1.00 60.50 522 LYS A C 1
ATOM 4182 O O . LYS A 1 522 ? -15.448 -2.128 30.045 1.00 60.50 522 LYS A O 1
ATOM 4187 N N . VAL A 1 523 ? -17.114 -3.516 30.603 1.00 64.75 523 VAL A N 1
ATOM 4188 C CA . VAL A 1 523 ? -18.136 -2.464 30.754 1.00 64.75 523 VAL A CA 1
ATOM 4189 C C . VAL A 1 523 ? -18.346 -2.181 32.244 1.00 64.75 523 VAL A C 1
ATOM 4191 O O . VAL A 1 523 ? -18.490 -3.106 33.042 1.00 64.75 523 VAL A O 1
ATOM 4194 N N . GLY A 1 524 ? -18.287 -0.902 32.627 1.00 67.75 524 GLY A N 1
ATOM 4195 C CA . GLY A 1 524 ? -18.495 -0.453 34.005 1.00 67.75 524 GLY A CA 1
ATOM 4196 C C . GLY A 1 524 ? -19.969 -0.430 34.419 1.00 67.75 524 GLY A C 1
ATOM 4197 O O . GLY A 1 524 ? -20.849 -0.845 33.667 1.00 67.75 524 GLY A O 1
ATOM 4198 N N . GLY A 1 525 ? -20.222 0.056 35.633 1.00 79.00 525 GLY A N 1
ATOM 4199 C CA . GLY A 1 525 ? -21.562 0.461 36.059 1.00 79.00 525 GLY A CA 1
ATOM 4200 C C . GLY A 1 525 ? -21.831 1.924 35.705 1.00 79.00 525 GLY A C 1
ATOM 4201 O O . GLY A 1 525 ? -20.910 2.657 35.370 1.00 79.00 525 GLY A O 1
ATOM 4202 N N . MET A 1 526 ? -23.092 2.329 35.800 1.00 89.75 526 MET A N 1
ATOM 4203 C CA . MET A 1 526 ? -23.541 3.717 35.738 1.00 89.75 526 MET A CA 1
ATOM 4204 C C . MET A 1 526 ? -23.223 4.398 37.074 1.00 89.75 526 MET A C 1
ATOM 4206 O O . MET A 1 526 ? -23.610 3.891 38.134 1.00 89.75 526 MET A O 1
ATOM 4210 N N . ASP A 1 527 ? -22.519 5.527 37.039 1.00 92.25 527 ASP A N 1
ATOM 4211 C CA . ASP A 1 527 ? -21.942 6.121 38.247 1.00 92.25 527 ASP A CA 1
ATOM 4212 C C . ASP A 1 527 ? -22.984 6.551 39.275 1.00 92.25 527 ASP A C 1
ATOM 4214 O O . ASP A 1 527 ? -22.845 6.234 40.459 1.00 92.25 527 ASP A O 1
ATOM 4218 N N . LEU A 1 528 ? -24.022 7.262 38.829 1.00 94.06 528 LEU A N 1
ATOM 4219 C CA . LEU A 1 528 ? -25.120 7.745 39.661 1.00 94.06 528 LEU A CA 1
ATOM 4220 C C . LEU A 1 528 ? -26.465 7.469 38.991 1.00 94.06 528 LEU A C 1
ATOM 4222 O O . LEU A 1 528 ? -26.606 7.613 37.778 1.00 94.06 528 LEU A O 1
ATOM 4226 N N . ILE A 1 529 ? -27.471 7.159 39.807 1.00 95.38 529 ILE A N 1
ATOM 4227 C CA . ILE A 1 529 ? -28.878 7.196 39.407 1.00 95.38 529 ILE A CA 1
ATOM 4228 C C . ILE A 1 529 ? -29.516 8.428 40.045 1.00 95.38 529 ILE A C 1
ATOM 4230 O O . ILE A 1 529 ? -29.522 8.550 41.271 1.00 95.38 529 ILE A O 1
ATOM 4234 N N . LEU A 1 530 ? -30.030 9.345 39.226 1.00 95.81 530 LEU A N 1
ATOM 4235 C CA . LEU A 1 530 ? -30.677 10.579 39.670 1.00 95.81 530 LEU A CA 1
ATOM 4236 C C . LEU A 1 530 ? -32.198 10.446 39.596 1.00 95.81 530 LEU A C 1
ATOM 4238 O O . LEU A 1 530 ? -32.730 10.083 38.545 1.00 95.81 530 LEU A O 1
ATOM 4242 N N . ASP A 1 531 ? -32.877 10.747 40.705 1.00 93.69 531 ASP A N 1
ATOM 4243 C CA . ASP A 1 531 ? -34.342 10.712 40.851 1.00 93.69 531 ASP A CA 1
ATOM 4244 C C . ASP A 1 531 ? -35.003 9.417 40.332 1.00 93.69 531 ASP A C 1
ATOM 4246 O O . ASP A 1 531 ? -36.112 9.441 39.807 1.00 93.69 531 ASP A O 1
ATOM 4250 N N . GLU A 1 532 ? -34.302 8.281 40.450 1.00 91.88 532 GLU A N 1
ATOM 4251 C CA . GLU A 1 532 ? -34.722 6.967 39.917 1.00 91.88 532 GLU A CA 1
ATOM 4252 C C . GLU A 1 532 ? -35.008 6.952 38.401 1.00 91.88 532 GLU A C 1
ATOM 4254 O O . GLU A 1 532 ? -35.640 6.027 37.896 1.00 91.88 532 GLU A O 1
ATOM 4259 N N . HIS A 1 533 ? -34.534 7.959 37.662 1.00 94.25 533 HIS A N 1
ATOM 4260 C CA . HIS A 1 533 ? -34.900 8.166 36.263 1.00 94.25 533 HIS A CA 1
ATOM 4261 C C . HIS A 1 533 ? -33.693 8.263 35.329 1.00 94.25 533 HIS A C 1
ATOM 4263 O O . HIS A 1 533 ? -33.684 7.618 34.280 1.00 94.25 533 HIS A O 1
ATOM 4269 N N . TYR A 1 534 ? -32.664 9.022 35.711 1.00 96.94 534 TYR A N 1
ATOM 4270 C CA . TYR A 1 534 ? -31.476 9.205 34.879 1.00 96.94 534 TYR A CA 1
ATOM 4271 C C . TYR A 1 534 ? -30.307 8.381 35.386 1.00 96.94 534 TYR A C 1
ATOM 4273 O O . TYR A 1 534 ? -29.918 8.507 36.545 1.00 96.94 534 TYR A O 1
ATOM 4281 N N . ALA A 1 535 ? -29.691 7.615 34.497 1.00 96.69 535 ALA A N 1
ATOM 4282 C CA . ALA A 1 535 ? -28.364 7.078 34.728 1.00 96.69 535 ALA A CA 1
ATOM 4283 C C . ALA A 1 535 ? -27.359 8.097 34.216 1.00 96.69 535 ALA A C 1
ATOM 4285 O O . ALA A 1 535 ? -27.439 8.505 33.056 1.00 96.69 535 ALA A O 1
ATOM 4286 N N . VAL A 1 536 ? -26.426 8.521 35.066 1.00 96.25 536 VAL A N 1
ATOM 4287 C CA . VAL A 1 536 ? -25.455 9.544 34.688 1.00 96.25 536 VAL A CA 1
ATOM 4288 C C . VAL A 1 536 ? -24.022 9.088 34.880 1.00 96.25 536 VAL A C 1
ATOM 4290 O O . VAL A 1 536 ? -23.673 8.555 35.931 1.00 96.25 536 VAL A O 1
ATOM 4293 N N . GLU A 1 537 ? -23.202 9.344 33.862 1.00 95.69 537 GLU A N 1
ATOM 4294 C CA . GLU A 1 537 ? -21.743 9.288 33.965 1.00 95.69 537 GLU A CA 1
ATOM 4295 C C . GLU A 1 537 ? -21.253 10.598 34.589 1.00 95.69 537 GLU A C 1
ATOM 4297 O O . GLU A 1 537 ? -21.629 11.689 34.142 1.00 95.69 537 GLU A O 1
ATOM 4302 N N . VAL A 1 538 ? -20.414 10.520 35.617 1.00 94.06 538 VAL A N 1
ATOM 4303 C CA . VAL A 1 538 ? -19.854 11.689 36.298 1.00 94.06 538 VAL A CA 1
ATOM 4304 C C . VAL A 1 538 ? -18.356 11.523 36.452 1.00 94.06 538 VAL A C 1
ATOM 4306 O O . VAL A 1 538 ? -17.862 10.474 36.831 1.00 94.06 538 VAL A O 1
ATOM 4309 N N . LYS A 1 539 ? -17.602 12.599 36.231 1.00 90.94 539 LYS A N 1
ATOM 4310 C CA . LYS A 1 539 ? -16.163 12.601 36.507 1.00 90.94 539 LYS A CA 1
ATOM 4311 C C . LYS A 1 539 ? -15.836 13.518 37.678 1.00 90.94 539 LYS A C 1
ATOM 4313 O O . LYS A 1 539 ? -16.483 14.557 37.829 1.00 90.94 539 LYS A O 1
ATOM 4318 N N . PRO A 1 540 ? -14.837 13.177 38.513 1.00 87.75 540 PRO A N 1
ATOM 4319 C CA . PRO A 1 540 ? -14.312 14.090 39.521 1.00 87.75 540 PRO A CA 1
ATOM 4320 C C . PRO A 1 540 ? -13.941 15.453 38.923 1.00 87.75 540 PRO A C 1
ATOM 4322 O O . PRO A 1 540 ? -13.538 15.548 37.766 1.00 87.75 540 PRO A O 1
ATOM 4325 N N . TYR A 1 541 ? -14.036 16.513 39.727 1.00 88.38 541 TYR A N 1
ATOM 4326 C CA . TYR A 1 541 ? -13.780 17.895 39.296 1.00 88.38 541 TYR A CA 1
ATOM 4327 C C . TYR A 1 541 ? -12.351 18.161 38.780 1.00 88.38 541 TYR A C 1
ATOM 4329 O O . TYR A 1 541 ? -12.084 19.225 38.219 1.00 88.38 541 TYR A O 1
ATOM 4337 N N . ASP A 1 542 ? -11.412 17.245 39.006 1.00 87.62 542 ASP A N 1
ATOM 4338 C CA . ASP A 1 542 ? -10.024 17.284 38.547 1.00 87.62 542 ASP A CA 1
ATOM 4339 C C . ASP A 1 542 ? -9.742 16.381 37.334 1.00 87.62 542 ASP A C 1
ATOM 4341 O O . ASP A 1 542 ? -8.604 16.346 36.867 1.00 87.62 542 ASP A O 1
ATOM 4345 N N . SER A 1 543 ? -10.760 15.698 36.801 1.00 89.94 543 SER A N 1
ATOM 4346 C CA . SER A 1 543 ? -10.644 14.853 35.612 1.00 89.94 543 SER A CA 1
ATOM 4347 C C . SER A 1 543 ? -10.417 15.668 34.336 1.00 89.94 543 SER A C 1
ATOM 4349 O O . SER A 1 543 ? -11.056 16.696 34.112 1.00 89.94 543 SER A O 1
ATOM 4351 N N . GLU A 1 544 ? -9.562 15.153 33.453 1.00 89.81 544 GLU A N 1
ATOM 4352 C CA . GLU A 1 544 ? -9.341 15.670 32.093 1.00 89.81 544 GLU A CA 1
ATOM 4353 C C . GLU A 1 544 ? -10.017 14.795 31.023 1.00 89.81 544 GLU A C 1
ATOM 4355 O O . GLU A 1 544 ? -9.739 14.939 29.835 1.00 89.81 544 GLU A O 1
ATOM 4360 N N . GLU A 1 545 ? -10.899 13.878 31.435 1.00 92.31 545 GLU A N 1
ATOM 4361 C CA . GLU A 1 545 ? -11.640 13.028 30.506 1.00 92.31 545 GLU A CA 1
ATOM 4362 C C . GLU A 1 545 ? -12.595 13.840 29.631 1.00 92.31 545 GLU A C 1
ATOM 4364 O O . GLU A 1 545 ? -13.252 14.780 30.094 1.00 92.31 545 GLU A O 1
ATOM 4369 N N . THR A 1 546 ? -12.646 13.476 28.355 1.00 95.81 546 THR A N 1
ATOM 4370 C CA . THR A 1 546 ? -13.413 14.183 27.338 1.00 95.81 546 THR A CA 1
ATOM 4371 C C . THR A 1 546 ? -14.926 13.986 27.445 1.00 95.81 546 THR A C 1
ATOM 4373 O O . THR A 1 546 ? -15.403 12.952 27.912 1.00 95.81 546 THR A O 1
ATOM 4376 N N . LEU A 1 547 ? -15.710 14.956 26.948 1.00 96.81 547 LEU A N 1
ATOM 4377 C CA . LEU A 1 547 ? -17.168 14.815 26.868 1.00 96.81 547 LEU A CA 1
ATOM 4378 C C . LEU A 1 547 ? -17.542 13.684 25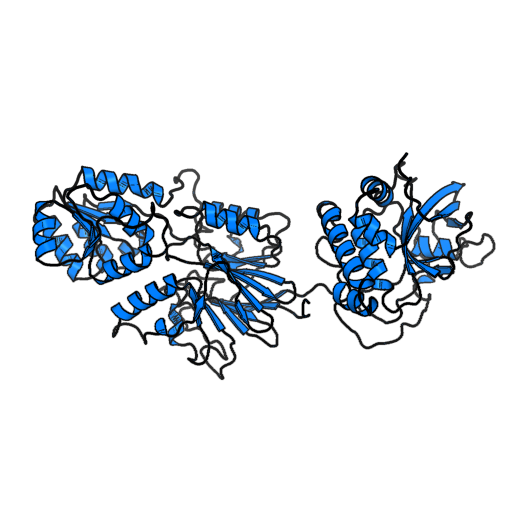.911 1.00 96.81 547 LEU A C 1
ATOM 4380 O O . LEU A 1 547 ? -18.476 12.939 26.190 1.00 96.81 547 LEU A O 1
ATOM 4384 N N . SER A 1 548 ? -16.805 13.514 24.808 1.00 96.56 548 SER A N 1
ATOM 4385 C CA . SER A 1 548 ? -17.053 12.411 23.873 1.00 96.56 548 SER A CA 1
ATOM 4386 C C . SER A 1 548 ? -16.910 11.035 24.526 1.00 96.56 548 SER A C 1
ATOM 4388 O O . SER A 1 548 ? -17.712 10.146 24.237 1.00 96.56 548 SER A O 1
ATOM 4390 N N . ARG A 1 549 ? -15.953 10.859 25.447 1.00 94.31 549 ARG A N 1
ATOM 4391 C CA . ARG A 1 549 ? -15.828 9.629 26.236 1.00 94.31 549 ARG A CA 1
ATOM 4392 C C . ARG A 1 549 ? -17.025 9.448 27.173 1.00 94.31 549 ARG A C 1
ATOM 4394 O O . ARG A 1 549 ? -17.639 8.387 27.119 1.00 94.31 549 ARG A O 1
ATOM 4401 N N . MET A 1 550 ? -17.409 10.487 27.918 1.00 96.38 550 MET A N 1
ATOM 4402 C CA . MET A 1 550 ? -18.560 10.437 28.836 1.00 96.38 550 MET A CA 1
ATOM 4403 C C . MET A 1 550 ? -19.879 10.121 28.108 1.00 96.38 550 MET A C 1
ATOM 4405 O O . MET A 1 550 ? -20.659 9.283 28.556 1.00 96.38 550 MET A O 1
ATOM 4409 N N . PHE A 1 551 ? -20.129 10.745 26.950 1.00 97.19 551 PHE A N 1
ATOM 4410 C CA . PHE A 1 551 ? -21.307 10.451 26.127 1.00 97.19 551 PHE A CA 1
ATOM 4411 C C . PHE A 1 551 ? -21.294 9.016 25.600 1.00 97.19 551 PHE A C 1
ATOM 4413 O O . PHE A 1 551 ? -22.312 8.328 25.664 1.00 97.19 551 PHE A O 1
ATOM 4420 N N . ALA A 1 552 ? -20.148 8.553 25.091 1.00 93.25 552 ALA A N 1
ATOM 4421 C CA . ALA A 1 552 ? -20.007 7.187 24.607 1.00 93.25 552 ALA A CA 1
ATOM 4422 C C . ALA A 1 552 ? -20.246 6.158 25.721 1.00 93.25 552 ALA A C 1
ATOM 4424 O O . ALA A 1 552 ? -20.881 5.137 25.469 1.00 93.25 552 ALA A O 1
ATOM 4425 N N . GLU A 1 553 ? -19.773 6.423 26.940 1.00 92.44 553 GLU A N 1
ATOM 4426 C CA . GLU A 1 553 ? -20.004 5.579 28.114 1.00 92.44 553 GLU A CA 1
ATOM 4427 C C . GLU A 1 553 ? -21.482 5.474 28.448 1.00 92.44 553 GLU A C 1
ATOM 4429 O O . GLU A 1 553 ? -22.023 4.368 28.412 1.00 92.44 553 GLU A O 1
ATOM 4434 N N . ILE A 1 554 ? -22.168 6.595 28.680 1.00 94.50 554 ILE A N 1
ATOM 4435 C CA . ILE A 1 554 ? -23.547 6.509 29.155 1.00 94.50 554 ILE A CA 1
ATOM 4436 C C . ILE A 1 554 ? -24.513 5.976 28.096 1.00 94.50 554 ILE A C 1
ATOM 4438 O O . ILE A 1 554 ? -25.397 5.177 28.415 1.00 94.50 554 ILE A O 1
ATOM 4442 N N . LEU A 1 555 ? -24.301 6.327 26.822 1.00 93.94 555 LEU A N 1
ATOM 4443 C CA . LEU A 1 555 ? -25.046 5.729 25.715 1.00 93.94 555 LEU A CA 1
ATOM 4444 C C . LEU A 1 555 ? -24.783 4.227 25.620 1.00 93.94 555 LEU A C 1
ATOM 4446 O O . LEU A 1 555 ? -25.675 3.493 25.224 1.00 93.94 555 LEU A O 1
ATOM 4450 N N . THR A 1 556 ? -23.585 3.761 25.987 1.00 89.94 556 THR A N 1
ATOM 4451 C CA . THR A 1 556 ? -23.265 2.331 26.043 1.00 89.94 556 THR A CA 1
ATOM 4452 C C . THR A 1 556 ? -23.895 1.663 27.259 1.00 89.94 556 THR A C 1
ATOM 4454 O O . THR A 1 556 ? -24.348 0.532 27.134 1.00 89.94 556 THR A O 1
ATOM 4457 N N . TYR A 1 557 ? -23.918 2.297 28.431 1.00 89.88 557 TYR A N 1
ATOM 4458 C CA . TYR A 1 557 ? -24.349 1.673 29.689 1.00 89.88 557 TYR A CA 1
ATOM 4459 C C . TYR A 1 557 ? -25.870 1.558 29.819 1.00 89.88 557 TYR A C 1
ATOM 4461 O O . TYR A 1 557 ? -26.356 0.592 30.400 1.00 89.88 557 TYR A O 1
ATOM 4469 N N . THR A 1 558 ? -26.614 2.479 29.212 1.00 91.19 558 THR A N 1
ATOM 4470 C CA . THR A 1 558 ? -28.087 2.526 29.280 1.00 91.19 558 THR A CA 1
ATOM 4471 C C . THR A 1 558 ? -28.802 1.672 28.237 1.00 91.19 558 THR A C 1
ATOM 4473 O O . THR A 1 558 ? -30.020 1.537 28.290 1.00 91.19 558 THR A O 1
ATOM 4476 N N . ILE A 1 559 ? -28.076 1.055 27.300 1.00 87.62 559 ILE A N 1
ATOM 4477 C CA . ILE A 1 559 ? -28.694 0.178 26.297 1.00 87.62 559 ILE A CA 1
ATOM 4478 C C . ILE A 1 559 ? -29.370 -1.011 26.987 1.00 87.62 559 ILE A C 1
ATOM 4480 O O . ILE A 1 559 ? -28.725 -1.702 27.783 1.00 87.62 559 ILE A O 1
ATOM 4484 N N . ASP A 1 560 ? -30.629 -1.251 26.614 1.00 84.81 560 ASP A N 1
ATOM 4485 C CA . ASP A 1 560 ? -31.587 -2.190 27.229 1.00 84.81 560 ASP A CA 1
ATOM 4486 C C . ASP A 1 560 ? -31.969 -1.900 28.683 1.00 84.81 560 ASP A C 1
ATOM 4488 O O . ASP A 1 560 ? -32.728 -2.669 29.265 1.00 84.81 560 ASP A O 1
ATOM 4492 N N . GLY A 1 561 ? -31.456 -0.817 29.264 1.00 84.00 561 GLY A N 1
ATOM 4493 C CA . GLY A 1 561 ? -31.780 -0.409 30.621 1.00 84.00 561 GLY A CA 1
ATOM 4494 C C . GLY A 1 561 ? -33.068 0.408 30.699 1.00 84.00 561 GLY A C 1
ATOM 4495 O O . GLY A 1 561 ? -33.594 0.907 29.704 1.00 84.00 561 GLY A O 1
ATOM 4496 N N . GLU A 1 562 ? -33.554 0.576 31.924 1.00 88.62 562 GLU A N 1
ATOM 4497 C CA . GLU A 1 562 ? -34.748 1.372 32.236 1.00 88.62 562 GLU A CA 1
ATOM 4498 C C . GLU A 1 562 ? -34.478 2.880 32.400 1.00 88.62 562 GLU A C 1
ATOM 4500 O O . GLU A 1 562 ? -35.422 3.669 32.435 1.00 88.62 562 GLU A O 1
ATOM 4505 N N . TYR A 1 563 ? -33.209 3.288 32.504 1.00 93.88 563 TYR A N 1
ATOM 4506 C CA . TYR A 1 563 ? -32.821 4.671 32.789 1.00 93.88 563 TYR A CA 1
ATOM 4507 C C . TYR A 1 563 ? -32.507 5.472 31.524 1.00 93.88 563 TYR A C 1
ATOM 4509 O O . TYR A 1 563 ? -31.854 4.979 30.602 1.00 93.88 563 TYR A O 1
ATOM 4517 N N . GLU A 1 564 ? -32.888 6.749 31.522 1.00 95.25 564 GLU A N 1
ATOM 4518 C CA . GLU A 1 564 ? -32.481 7.683 30.472 1.00 95.25 564 GLU A CA 1
ATOM 4519 C C . GLU A 1 564 ? -31.001 8.075 30.647 1.00 95.25 564 GLU A C 1
ATOM 4521 O O . GLU A 1 564 ? -30.562 8.327 31.777 1.00 95.25 564 GLU A O 1
ATOM 4526 N N . PRO A 1 565 ? -30.205 8.142 29.562 1.00 96.75 565 PRO A N 1
ATOM 4527 C CA . PRO A 1 565 ? -28.794 8.480 29.663 1.00 96.75 565 PRO A CA 1
ATOM 4528 C C . PRO A 1 565 ? -28.592 9.955 29.998 1.00 96.75 565 PRO A C 1
ATOM 4530 O O . PRO A 1 565 ? -29.228 10.849 29.435 1.00 96.75 565 PRO A O 1
ATOM 4533 N N . GLY A 1 566 ? -27.617 10.225 30.857 1.00 97.38 566 GLY A N 1
ATOM 4534 C CA . GLY A 1 566 ? -27.133 11.565 31.114 1.00 97.38 566 GLY A CA 1
ATOM 4535 C C . GLY A 1 566 ? -25.652 11.641 31.461 1.00 97.38 566 GLY A C 1
ATOM 4536 O O . GLY A 1 566 ? -24.972 10.654 31.711 1.00 97.38 566 GLY A O 1
ATOM 4537 N N . ILE A 1 567 ? -25.130 12.856 31.480 1.00 97.62 567 ILE A N 1
ATOM 4538 C CA . ILE A 1 567 ? -23.792 13.136 31.993 1.00 97.62 567 ILE A CA 1
ATOM 4539 C C . ILE A 1 567 ? -23.885 14.231 33.044 1.00 97.62 567 ILE A C 1
ATOM 4541 O O . ILE A 1 567 ? -24.672 15.167 32.902 1.00 97.62 567 ILE A O 1
ATOM 4545 N N . ALA A 1 568 ? -23.077 14.140 34.093 1.00 96.31 568 ALA A N 1
ATOM 4546 C CA . ALA A 1 568 ? -22.971 15.168 35.115 1.00 96.31 568 ALA A CA 1
ATOM 4547 C C . ALA A 1 568 ? -21.528 15.672 35.209 1.00 96.31 568 ALA A C 1
ATOM 4549 O O . ALA A 1 568 ? -20.576 14.894 35.206 1.00 96.31 568 ALA A O 1
ATOM 4550 N N . MET A 1 569 ? -21.347 16.988 35.305 1.00 95.12 569 MET A N 1
ATOM 4551 C CA . MET A 1 569 ? -20.014 17.588 35.403 1.00 95.12 569 MET A CA 1
ATOM 4552 C C . MET A 1 569 ? -19.950 18.669 36.472 1.00 95.12 569 MET A C 1
ATOM 4554 O O . MET A 1 569 ? -20.862 19.484 36.609 1.00 95.12 569 MET A O 1
ATOM 4558 N N . PHE A 1 570 ? -18.845 18.714 37.212 1.00 95.38 570 PHE A N 1
ATOM 4559 C CA . PHE A 1 570 ? -18.593 19.792 38.164 1.00 95.38 570 PHE A CA 1
ATOM 4560 C C . PHE A 1 570 ? -18.338 21.107 37.433 1.00 95.38 570 PHE A C 1
ATOM 4562 O O . PHE A 1 570 ? -17.567 21.125 36.483 1.00 95.38 570 PHE A O 1
ATOM 4569 N N . LYS A 1 571 ? -18.917 22.223 37.881 1.00 94.00 571 LYS A N 1
ATOM 4570 C CA . LYS A 1 571 ? -18.642 23.541 37.274 1.00 94.00 571 LYS A CA 1
ATOM 4571 C C . LYS A 1 571 ? -17.228 24.036 37.597 1.00 94.00 571 LYS A C 1
ATOM 4573 O O . LYS A 1 571 ? -16.556 24.615 36.749 1.00 94.00 571 LYS A O 1
ATOM 4578 N N . TYR A 1 572 ? -16.759 23.783 38.820 1.00 91.00 572 TYR A N 1
ATOM 4579 C CA . TYR A 1 572 ? -15.542 24.396 39.351 1.00 91.00 572 TYR A CA 1
ATOM 4580 C C . TYR A 1 572 ? -14.655 23.403 40.107 1.00 91.00 572 TYR A C 1
ATOM 4582 O O . TYR A 1 572 ? -15.132 22.574 40.885 1.00 91.00 572 TYR A O 1
ATOM 4590 N N . ASN A 1 573 ? -13.346 23.524 39.909 1.00 89.19 573 ASN A N 1
ATOM 4591 C CA . ASN A 1 573 ? -12.314 22.830 40.658 1.00 89.19 573 ASN A CA 1
ATOM 4592 C C . ASN A 1 573 ? -11.758 23.762 41.746 1.00 89.19 573 ASN A C 1
ATOM 4594 O O . ASN A 1 573 ? -10.865 24.573 41.509 1.00 89.19 573 ASN A O 1
ATOM 4598 N N . HIS A 1 574 ? -12.258 23.607 42.975 1.00 83.06 574 HIS A N 1
ATOM 4599 C CA . HIS A 1 574 ? -11.835 24.410 44.132 1.00 83.06 574 HIS A CA 1
ATOM 4600 C C . HIS A 1 574 ? -10.402 24.136 44.610 1.00 83.06 574 HIS A C 1
ATOM 4602 O O . HIS A 1 574 ? -9.942 24.806 45.527 1.00 83.06 574 HIS A O 1
ATOM 4608 N N . GLU A 1 575 ? -9.714 23.118 44.091 1.00 82.19 575 GLU A N 1
ATOM 4609 C CA . GLU A 1 575 ? -8.297 22.886 44.413 1.00 82.19 575 GLU A CA 1
ATOM 4610 C C . GLU A 1 575 ? -7.365 23.668 43.490 1.00 82.19 575 GLU A C 1
ATOM 4612 O O . GLU A 1 575 ? -6.322 24.141 43.934 1.00 82.19 575 GLU A O 1
ATOM 4617 N N . LYS A 1 576 ? -7.751 23.812 42.218 1.00 85.75 576 LYS A N 1
ATOM 4618 C CA . LYS A 1 576 ? -7.001 24.570 41.208 1.00 85.75 576 LYS A CA 1
ATOM 4619 C C . LYS A 1 576 ? -7.491 26.013 41.035 1.00 85.75 576 LYS A C 1
ATOM 4621 O O . LYS A 1 576 ? -6.869 26.768 40.299 1.00 85.75 576 LYS A O 1
ATOM 4626 N N . GLU A 1 577 ? -8.584 26.383 41.700 1.00 90.50 577 GLU A N 1
ATOM 4627 C CA . GLU A 1 577 ? -9.246 27.688 41.566 1.00 90.50 577 GLU A CA 1
ATOM 4628 C C . GLU A 1 577 ? -9.638 28.025 40.108 1.00 90.50 577 GLU A C 1
ATOM 4630 O O . GLU A 1 577 ? -9.617 29.182 39.683 1.00 90.50 577 GLU A O 1
ATOM 4635 N N . GLU A 1 578 ? -10.070 27.021 39.341 1.00 93.38 578 GLU A N 1
ATOM 4636 C CA . GLU A 1 578 ? -10.484 27.174 37.940 1.00 93.38 578 GLU A CA 1
ATOM 4637 C C . GLU A 1 578 ? -11.762 26.390 37.613 1.00 93.38 578 GLU A C 1
ATOM 4639 O O . GLU A 1 578 ? -12.153 25.466 38.326 1.00 93.38 578 GLU A O 1
ATOM 4644 N N . GLU A 1 579 ? -12.419 26.748 36.510 1.00 94.06 579 GLU A N 1
ATOM 4645 C CA . GLU A 1 579 ? -13.509 25.951 35.943 1.00 94.06 579 GLU A CA 1
ATOM 4646 C C . GLU A 1 579 ? -13.018 24.557 35.526 1.00 94.06 579 GLU A C 1
ATOM 4648 O O . GLU A 1 579 ? -11.906 24.404 35.005 1.00 94.06 579 GLU A O 1
ATOM 4653 N N . SER A 1 580 ? -13.860 23.535 35.712 1.00 93.00 580 SER A N 1
ATOM 4654 C CA . SER A 1 580 ? -13.490 22.171 35.319 1.00 93.00 580 SER A CA 1
ATOM 4655 C C . SER A 1 580 ? -13.246 22.068 33.810 1.00 93.00 580 SER A C 1
ATOM 4657 O O . SER A 1 580 ? -13.684 22.902 33.007 1.00 93.00 580 SER A O 1
ATOM 4659 N N . TYR A 1 581 ? -12.516 21.033 33.404 1.00 93.00 581 TYR A N 1
ATOM 4660 C CA . TYR A 1 581 ? -12.237 20.792 31.995 1.00 93.00 581 TYR A CA 1
ATOM 4661 C C . TYR A 1 581 ? -13.525 20.544 31.192 1.00 93.00 581 TYR A C 1
ATOM 4663 O O . TYR A 1 581 ? -13.725 21.162 30.142 1.00 93.00 581 TYR A O 1
ATOM 4671 N N . GLN A 1 582 ? -14.421 19.707 31.715 1.00 95.06 582 GLN A N 1
ATOM 4672 C CA . GLN A 1 582 ? -15.685 19.346 31.076 1.00 95.06 582 GLN A CA 1
ATOM 4673 C C . GLN A 1 582 ? -16.604 20.564 30.958 1.00 95.06 582 GLN A C 1
ATOM 4675 O O . GLN A 1 582 ? -17.147 20.805 29.883 1.00 95.06 582 GLN A O 1
ATOM 4680 N N . TRP A 1 583 ? -16.704 21.387 32.011 1.00 95.19 583 TRP A N 1
ATOM 4681 C CA . TRP A 1 583 ? -17.534 22.596 32.004 1.00 95.19 583 TRP A CA 1
ATOM 4682 C C . TRP A 1 583 ? -17.068 23.611 30.954 1.00 95.19 583 TRP A C 1
ATOM 4684 O O . TRP A 1 583 ? -17.860 24.037 30.114 1.00 95.19 583 TRP A O 1
ATOM 4694 N N . ARG A 1 584 ? -15.763 23.916 30.913 1.00 94.19 584 ARG A N 1
ATOM 4695 C CA . ARG A 1 584 ? -15.196 24.809 29.886 1.00 94.19 584 ARG A CA 1
ATOM 4696 C C . ARG A 1 584 ? -15.381 24.270 28.477 1.00 94.19 584 ARG A C 1
ATOM 4698 O O . ARG A 1 584 ? -15.535 25.042 27.534 1.00 94.19 584 ARG A O 1
ATOM 4705 N N . THR A 1 585 ? -15.292 22.954 28.317 1.00 94.38 585 THR A N 1
ATOM 4706 C CA . THR A 1 585 ? -15.475 22.303 27.017 1.00 94.38 585 THR A CA 1
ATOM 4707 C C . THR A 1 585 ? -16.930 22.399 26.577 1.00 94.38 585 THR A C 1
ATOM 4709 O O . THR A 1 585 ? -17.180 22.833 25.459 1.00 94.38 585 THR A O 1
ATOM 4712 N N . LEU A 1 586 ? -17.882 22.122 27.471 1.00 94.94 586 LEU A N 1
ATOM 4713 C CA . LEU A 1 586 ? -19.310 22.254 27.194 1.00 94.94 586 LEU A CA 1
ATOM 4714 C C . LEU A 1 586 ? -19.666 23.682 26.758 1.00 94.94 586 LEU A C 1
ATOM 4716 O O . LEU A 1 586 ? -20.304 23.858 25.727 1.00 94.94 586 LEU A O 1
ATOM 4720 N N . GLN A 1 587 ? -19.189 24.696 27.487 1.00 94.31 587 GLN A N 1
ATOM 4721 C CA . GLN A 1 587 ? -19.431 26.105 27.151 1.00 94.31 587 GLN A CA 1
ATOM 4722 C C . GLN A 1 587 ? -18.877 26.496 25.774 1.00 94.31 587 GLN A C 1
ATOM 4724 O O . GLN A 1 587 ? -19.476 27.300 25.071 1.00 94.31 587 GLN A O 1
ATOM 4729 N N . LYS A 1 588 ? -17.727 25.944 25.365 1.00 94.12 588 LYS A N 1
ATOM 4730 C CA . LYS A 1 588 ? -17.141 26.225 24.041 1.00 94.12 588 LYS A CA 1
ATOM 4731 C C . LYS A 1 588 ? -17.926 25.606 22.893 1.00 94.12 588 LYS A C 1
ATOM 4733 O O . LYS A 1 588 ? -17.852 26.114 21.782 1.00 94.12 588 LYS A O 1
ATOM 4738 N N . LEU A 1 589 ? -18.599 24.493 23.160 1.00 93.50 589 LEU A N 1
ATOM 4739 C CA . LEU A 1 589 ? -19.383 23.741 22.185 1.00 93.50 589 LEU A CA 1
ATOM 4740 C C . LEU A 1 589 ? -20.861 24.162 22.199 1.00 93.50 589 LEU A C 1
ATOM 4742 O O . LEU A 1 589 ? -21.661 23.647 21.419 1.00 93.50 589 LEU A O 1
ATOM 4746 N N . GLU A 1 590 ? -21.237 25.087 23.086 1.00 88.94 590 GLU A N 1
ATOM 4747 C CA . GLU A 1 590 ? -22.590 25.616 23.192 1.00 88.94 590 GLU A CA 1
ATOM 4748 C C . GLU A 1 590 ? -23.000 26.263 21.859 1.00 88.94 590 GLU A C 1
ATOM 4750 O O . GLU A 1 590 ? -22.397 27.230 21.399 1.00 88.94 590 GLU A O 1
ATOM 4755 N N . GLY A 1 591 ? -24.025 25.695 21.218 1.00 87.50 591 GLY A N 1
ATOM 4756 C CA . GLY A 1 591 ? -24.538 26.152 19.922 1.00 87.50 591 GLY A CA 1
ATOM 4757 C C . GLY A 1 591 ? -24.208 25.238 18.741 1.00 87.50 591 GLY A C 1
ATOM 4758 O O . GLY A 1 591 ? -24.887 25.332 17.718 1.00 87.50 591 GLY A O 1
ATOM 4759 N N . GLU A 1 592 ? -23.258 24.317 18.891 1.00 95.81 592 GLU A N 1
ATOM 4760 C CA . GLU A 1 592 ? -22.881 23.366 17.846 1.00 95.81 592 GLU A CA 1
ATOM 4761 C C . GLU A 1 592 ? -23.992 22.341 17.576 1.00 95.81 592 GLU A C 1
ATOM 4763 O O . GLU A 1 592 ? -24.537 21.728 18.498 1.00 95.81 592 GLU A O 1
ATOM 4768 N N . ASP A 1 593 ? -24.320 22.121 16.301 1.00 96.19 593 ASP A N 1
ATOM 4769 C CA . ASP A 1 593 ? -25.464 21.285 15.911 1.00 96.19 593 ASP A CA 1
ATOM 4770 C C . ASP A 1 593 ? -25.299 19.821 16.333 1.00 96.19 593 ASP A C 1
ATOM 4772 O O . ASP A 1 593 ? -26.262 19.181 16.747 1.00 96.19 593 ASP A O 1
ATOM 4776 N N . TYR A 1 594 ? -24.070 19.298 16.306 1.00 95.75 594 TYR A N 1
ATOM 4777 C CA . TYR A 1 594 ? -23.797 17.938 16.774 1.00 95.75 594 TYR A CA 1
ATOM 4778 C C . TYR A 1 594 ? -23.977 17.796 18.290 1.00 95.75 594 TYR A C 1
ATOM 4780 O O . TYR A 1 594 ? -24.393 16.738 18.749 1.00 95.75 594 TYR A O 1
ATOM 4788 N N . LEU A 1 595 ? -23.697 18.839 19.083 1.00 96.19 595 LEU A N 1
ATOM 4789 C CA . LEU A 1 595 ? -23.952 18.793 20.522 1.00 96.19 595 LEU A CA 1
ATOM 4790 C C . LEU A 1 595 ? -25.458 18.845 20.796 1.00 96.19 595 LEU A C 1
ATOM 4792 O O . LEU A 1 595 ? -25.940 18.084 21.630 1.00 96.19 595 LEU A O 1
ATOM 4796 N N . LYS A 1 596 ? -26.202 19.690 20.069 1.00 94.94 596 LYS A N 1
ATOM 4797 C CA . LYS A 1 596 ? -27.669 19.754 20.165 1.00 94.94 596 LYS A CA 1
ATOM 4798 C C . LYS A 1 596 ? -28.310 18.399 19.868 1.00 94.94 596 LYS A C 1
ATOM 4800 O O . LYS A 1 596 ? -29.107 17.944 20.675 1.00 94.94 596 LYS A O 1
ATOM 4805 N N . GLU A 1 597 ? -27.895 17.743 18.784 1.00 96.75 597 GLU A N 1
ATOM 4806 C CA . GLU A 1 597 ? -28.356 16.397 18.410 1.00 96.75 597 GLU A CA 1
ATOM 4807 C C . GLU A 1 597 ? -28.119 15.379 19.538 1.00 96.75 597 GLU A C 1
ATOM 4809 O O . GLU A 1 597 ? -29.011 14.621 19.901 1.00 96.75 597 GLU A O 1
ATOM 4814 N N . ILE A 1 598 ? -26.936 15.382 20.162 1.00 97.25 598 ILE A N 1
ATOM 4815 C CA . ILE A 1 598 ? -26.663 14.495 21.305 1.00 97.25 598 ILE A CA 1
ATOM 4816 C C . ILE A 1 598 ? -27.580 14.835 22.489 1.00 97.25 598 ILE A C 1
ATOM 4818 O O . ILE A 1 598 ? -28.101 13.933 23.144 1.00 97.25 598 ILE A O 1
ATOM 4822 N N . MET A 1 599 ? -27.795 16.125 22.761 1.00 95.44 599 MET A N 1
ATOM 4823 C CA . MET A 1 599 ? -28.611 16.614 23.878 1.00 95.44 599 MET A CA 1
ATOM 4824 C C . MET A 1 599 ? -30.112 16.324 23.741 1.00 95.44 599 MET A C 1
ATOM 4826 O O . MET A 1 599 ? -30.819 16.396 24.747 1.00 95.44 599 MET A O 1
ATOM 4830 N N . GLU A 1 600 ? -30.608 15.982 22.548 1.00 94.69 600 GLU A N 1
ATOM 4831 C CA . GLU A 1 600 ? -31.979 15.477 22.371 1.00 94.69 600 GLU A CA 1
ATOM 4832 C C . GLU A 1 600 ? -32.177 14.109 23.034 1.00 94.69 600 GLU A C 1
ATOM 4834 O O . GLU A 1 600 ? -33.296 13.750 23.402 1.00 94.69 600 GLU A O 1
ATOM 4839 N N . HIS A 1 601 ? -31.083 13.370 23.229 1.00 95.06 601 HIS A N 1
ATOM 4840 C CA . HIS A 1 601 ? -31.110 11.987 23.691 1.00 95.06 601 HIS A CA 1
ATOM 4841 C C . HIS A 1 601 ? -30.327 11.746 24.977 1.00 95.06 601 HIS A C 1
ATOM 4843 O O . HIS A 1 601 ? -30.610 10.771 25.661 1.00 95.06 601 HIS A O 1
ATOM 4849 N N . VAL A 1 602 ? -29.365 12.609 25.320 1.00 97.06 602 VAL A N 1
ATOM 4850 C CA . VAL A 1 602 ? -28.556 12.502 26.541 1.00 97.06 602 VAL A CA 1
ATOM 4851 C C . VAL A 1 602 ? -28.702 13.761 27.387 1.00 97.06 602 VAL A C 1
ATOM 4853 O O . VAL A 1 602 ? -28.341 14.864 26.969 1.00 97.06 602 VAL A O 1
ATOM 4856 N N . LYS A 1 603 ? -29.190 13.605 28.621 1.00 97.38 603 LYS A N 1
ATOM 4857 C CA . LYS A 1 603 ? -29.415 14.731 29.528 1.00 97.38 603 LYS A CA 1
ATOM 4858 C C . LYS A 1 603 ? -28.107 15.224 30.144 1.00 97.38 603 LYS A C 1
ATOM 4860 O O . LYS A 1 603 ? -27.347 14.456 30.719 1.00 97.38 603 LYS A O 1
ATOM 4865 N N . ILE A 1 604 ? -27.855 16.529 30.090 1.00 97.38 604 ILE A N 1
ATOM 4866 C CA . ILE A 1 604 ? -26.683 17.126 30.741 1.00 97.38 604 ILE A CA 1
ATOM 4867 C C . ILE A 1 604 ? -27.088 17.720 32.092 1.00 97.38 604 ILE A C 1
ATOM 4869 O O . ILE A 1 604 ? -28.046 18.490 32.187 1.00 97.38 604 ILE A O 1
ATOM 4873 N N . PHE A 1 605 ? -26.318 17.400 33.127 1.00 97.44 605 PHE A N 1
ATOM 4874 C CA . PHE A 1 605 ? -26.417 17.951 34.470 1.00 97.44 605 PHE A CA 1
ATOM 4875 C C . PHE A 1 605 ? -25.127 18.668 34.850 1.00 97.44 605 PHE A C 1
ATOM 4877 O O . PHE A 1 605 ? -24.024 18.330 34.417 1.00 97.44 605 PHE A O 1
ATOM 4884 N N . THR A 1 606 ? -25.265 19.660 35.716 1.00 95.94 606 THR A N 1
ATOM 4885 C CA . THR A 1 606 ? -24.136 20.385 36.285 1.00 95.94 606 THR A CA 1
ATOM 4886 C C . THR A 1 606 ? -24.131 20.238 37.792 1.00 95.94 606 THR A C 1
ATOM 4888 O O . THR A 1 606 ? -25.182 20.286 38.428 1.00 95.94 606 THR A O 1
ATOM 4891 N N . ILE A 1 607 ? -22.942 20.069 38.357 1.00 96.12 607 ILE A N 1
ATOM 4892 C CA . ILE A 1 607 ? -22.725 19.944 39.791 1.00 96.12 607 ILE A CA 1
ATOM 4893 C C . ILE A 1 607 ? -21.988 21.194 40.256 1.00 96.12 607 ILE A C 1
ATOM 4895 O O . ILE A 1 607 ? -20.842 21.448 39.879 1.00 96.12 607 ILE A O 1
ATOM 4899 N N . ASP A 1 608 ? -22.658 21.996 41.067 1.00 93.50 608 ASP A N 1
ATOM 4900 C CA . ASP A 1 608 ? -22.038 23.108 41.778 1.00 93.50 608 ASP A CA 1
ATOM 4901 C C . ASP A 1 608 ? -21.830 22.699 43.233 1.00 93.50 608 ASP A C 1
ATOM 4903 O O . ASP A 1 608 ? -22.644 21.957 43.786 1.00 93.50 608 ASP A O 1
ATOM 4907 N N . TYR A 1 609 ? -20.745 23.149 43.857 1.00 93.44 609 TYR A N 1
ATOM 4908 C CA . TYR A 1 609 ? -20.509 22.859 45.265 1.00 93.44 609 TYR A CA 1
ATOM 4909 C C . TYR A 1 609 ? -19.727 23.956 45.978 1.00 93.44 609 TYR A C 1
ATOM 4911 O O . TYR A 1 609 ? -18.884 24.632 45.390 1.00 93.44 609 TYR A O 1
ATOM 4919 N N . ALA A 1 610 ? -19.973 24.085 47.280 1.00 91.06 610 ALA A N 1
ATOM 4920 C CA . ALA A 1 610 ? -19.267 24.989 48.176 1.00 91.06 610 ALA A 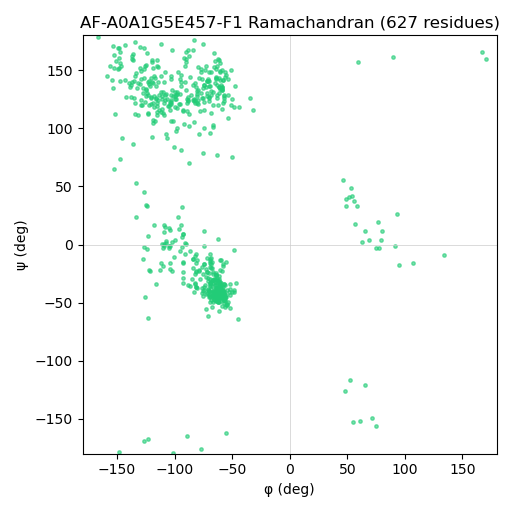CA 1
ATOM 4921 C C . ALA A 1 610 ? -18.676 24.218 49.362 1.00 91.06 610 ALA A C 1
ATOM 4923 O O . ALA A 1 610 ? -19.350 23.410 50.004 1.00 91.06 610 ALA A O 1
ATOM 4924 N N . LYS A 1 611 ? -17.404 24.481 49.681 1.00 88.69 611 LYS A N 1
ATOM 4925 C CA . LYS A 1 611 ? -16.724 23.858 50.825 1.00 88.69 611 LYS A CA 1
ATOM 4926 C C . LYS A 1 611 ? -17.068 24.599 52.127 1.00 88.69 611 LYS A C 1
ATOM 4928 O O . LYS A 1 611 ? -16.764 25.780 52.274 1.00 88.69 611 LYS A O 1
ATOM 4933 N N . LYS A 1 61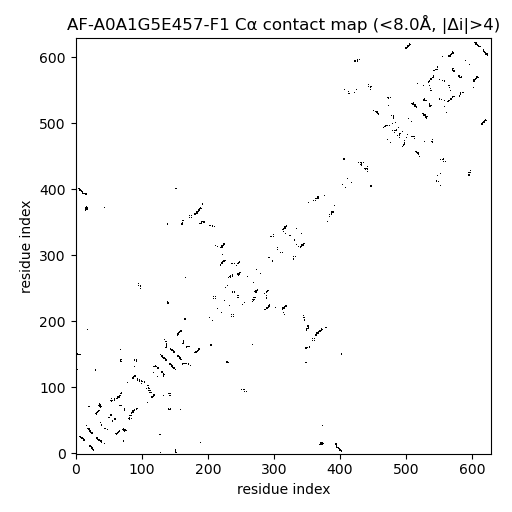2 ? -17.641 23.887 53.099 1.00 86.75 612 LYS A N 1
ATOM 4934 C CA . LYS A 1 612 ? -17.853 24.302 54.494 1.00 86.75 612 LYS A CA 1
ATOM 4935 C C . LYS A 1 612 ? -17.109 23.344 55.426 1.00 86.75 612 LYS A C 1
ATOM 4937 O O . LYS A 1 612 ? -17.620 22.299 55.821 1.00 86.75 612 LYS A O 1
ATOM 4942 N N . GLY A 1 613 ? -15.867 23.687 55.766 1.00 86.00 613 GLY A N 1
ATOM 4943 C CA . GLY A 1 613 ? -15.001 22.800 56.547 1.00 86.00 613 GLY A CA 1
ATOM 4944 C C . GLY A 1 613 ? -14.661 21.526 55.767 1.00 86.00 613 GLY A C 1
ATOM 4945 O O . GLY A 1 613 ? -14.085 21.606 54.686 1.00 86.00 613 GLY A O 1
ATOM 4946 N N . ASN A 1 614 ? -15.018 20.361 56.311 1.00 83.75 614 ASN A N 1
ATOM 4947 C CA . ASN A 1 614 ? -14.848 19.052 55.667 1.00 83.75 614 ASN A CA 1
ATOM 4948 C C . ASN A 1 614 ? -16.086 18.590 54.870 1.00 83.75 614 ASN A C 1
ATOM 4950 O O . ASN A 1 614 ? -16.127 17.442 54.428 1.00 83.75 614 ASN A O 1
ATOM 4954 N N . ILE A 1 615 ? -17.082 19.462 54.680 1.00 87.00 615 ILE A N 1
ATOM 4955 C CA . ILE A 1 615 ? -18.305 19.181 53.921 1.00 87.00 615 ILE A CA 1
ATOM 4956 C C . ILE A 1 615 ? -18.299 20.011 52.633 1.00 87.00 615 ILE A C 1
ATOM 4958 O O . ILE A 1 615 ? -18.165 21.229 52.676 1.00 87.00 615 ILE A O 1
ATOM 4962 N N . ALA A 1 616 ? -18.451 19.363 51.485 1.00 90.19 616 ALA A N 1
ATOM 4963 C CA . ALA A 1 616 ? -18.833 19.973 50.221 1.00 90.19 616 ALA A CA 1
ATOM 4964 C C . ALA A 1 616 ? -20.355 19.903 50.096 1.00 90.19 616 ALA A C 1
ATOM 4966 O O . ALA A 1 616 ? -20.911 18.839 49.824 1.00 90.19 616 ALA A O 1
ATOM 4967 N N . GLU A 1 617 ? -21.030 21.026 50.315 1.00 92.50 617 GLU A N 1
ATOM 4968 C CA . GLU A 1 617 ? -22.447 21.142 49.981 1.00 92.50 617 GLU A CA 1
ATOM 4969 C C . GLU A 1 617 ? -22.563 21.256 48.467 1.00 92.50 617 GLU A C 1
ATOM 4971 O O . GLU A 1 617 ? -22.045 22.214 47.895 1.00 92.50 617 GLU A O 1
ATOM 4976 N N . TYR A 1 618 ? -23.193 20.276 47.829 1.00 93.56 618 TYR A N 1
ATOM 4977 C CA . TYR A 1 618 ? -23.355 20.215 46.386 1.00 93.56 618 TYR A CA 1
ATOM 4978 C C . TYR A 1 618 ? -24.823 20.311 45.984 1.00 93.56 618 TYR A C 1
ATOM 4980 O O . TYR A 1 618 ? -25.723 19.913 46.724 1.00 93.56 618 TYR A O 1
ATOM 4988 N N . LYS A 1 619 ? -25.050 20.806 44.774 1.00 94.94 619 LYS A N 1
ATOM 4989 C CA . LYS A 1 619 ? -26.345 20.792 44.101 1.00 94.94 619 LYS A CA 1
ATOM 4990 C C . LYS A 1 619 ? -26.164 20.291 42.674 1.00 94.94 619 LYS A C 1
ATOM 4992 O O . LYS A 1 619 ? -25.233 20.712 41.986 1.00 94.94 619 LYS A O 1
ATOM 4997 N N . ILE A 1 620 ? -27.044 19.389 42.255 1.00 96.50 620 ILE A N 1
ATOM 4998 C CA . ILE A 1 620 ? -27.134 18.925 40.870 1.00 96.50 620 ILE A CA 1
ATOM 4999 C C . ILE A 1 620 ? -28.286 19.680 40.214 1.00 96.50 620 ILE A C 1
ATOM 5001 O O . ILE A 1 620 ? -29.390 19.719 40.752 1.00 96.50 620 ILE A O 1
ATOM 5005 N N . GLU A 1 621 ? -28.021 20.304 39.072 1.00 96.12 621 GLU A N 1
ATOM 5006 C CA . GLU A 1 621 ? -29.002 21.089 38.321 1.00 96.12 621 GLU A CA 1
ATOM 5007 C C . GLU A 1 621 ? -28.991 20.651 36.849 1.00 96.12 621 GLU A C 1
ATOM 5009 O O . GLU A 1 621 ? -27.901 20.486 36.284 1.00 96.12 621 GLU A O 1
ATOM 5014 N N . PRO A 1 622 ? -30.157 20.501 36.189 1.00 95.25 622 PRO A N 1
ATOM 5015 C CA . PRO A 1 622 ? -30.203 20.271 34.752 1.00 95.25 622 PRO A CA 1
ATOM 5016 C C . PRO A 1 622 ? -29.528 21.430 34.018 1.00 95.25 622 PRO A C 1
ATOM 5018 O O . PRO A 1 622 ? -29.808 22.602 34.287 1.00 95.25 622 PRO A O 1
ATOM 5021 N N . TYR A 1 623 ? -28.653 21.115 33.070 1.00 94.06 623 TYR A N 1
ATOM 5022 C CA . TYR A 1 623 ? -28.074 22.130 32.206 1.00 94.06 623 TYR A CA 1
ATOM 5023 C C . TYR A 1 623 ? -29.160 22.692 31.287 1.00 94.06 623 TYR A C 1
ATOM 5025 O O . TYR A 1 623 ? -29.887 21.953 30.621 1.00 94.06 623 TYR A O 1
ATOM 5033 N N . SER A 1 624 ? -29.266 24.016 31.268 1.00 84.56 624 SER A N 1
ATOM 5034 C CA . SER A 1 624 ? -30.082 24.752 30.311 1.00 84.56 624 SER A CA 1
ATOM 5035 C C . SER A 1 624 ? -29.134 25.632 29.503 1.00 84.56 624 SER A C 1
ATOM 5037 O O . SER A 1 624 ? -28.475 26.479 30.117 1.00 84.56 624 SER A O 1
ATOM 5039 N N . PRO A 1 625 ? -29.040 25.443 28.174 1.00 77.31 625 PRO A N 1
ATOM 5040 C CA . PRO A 1 625 ? -28.279 26.341 27.319 1.00 77.31 625 PRO A CA 1
ATOM 5041 C C . PRO A 1 625 ? -28.747 27.774 27.544 1.00 77.31 625 PRO A C 1
ATOM 5043 O O . PRO A 1 625 ? -29.945 28.020 27.731 1.00 77.31 625 PRO A O 1
ATOM 5046 N N . GLN A 1 626 ? -27.825 28.728 27.525 1.00 70.19 626 GLN A N 1
ATOM 5047 C CA . GLN A 1 626 ? -28.211 30.128 27.501 1.00 70.19 626 GLN A CA 1
ATOM 5048 C C . GLN A 1 626 ? -28.892 30.379 26.154 1.00 70.19 626 GLN A C 1
ATOM 5050 O O . GLN A 1 626 ? -28.234 30.481 25.124 1.00 70.19 626 GLN A O 1
ATOM 5055 N N . THR A 1 627 ? -30.228 30.427 26.146 1.00 52.28 627 THR A N 1
ATOM 5056 C CA . THR A 1 627 ? -30.996 30.844 24.967 1.00 52.28 627 THR A CA 1
ATOM 5057 C C . THR A 1 627 ? -30.423 32.161 24.465 1.00 52.28 627 THR A C 1
ATOM 5059 O O . THR A 1 627 ? -30.311 33.093 25.267 1.00 52.28 627 THR A O 1
ATOM 5062 N N . GLU A 1 628 ? -30.052 32.194 23.179 1.00 43.00 628 GLU A N 1
ATOM 5063 C CA . GLU A 1 628 ? -29.495 33.346 22.463 1.00 43.00 628 GLU A CA 1
ATOM 5064 C C . GLU A 1 628 ? -30.065 34.663 23.007 1.00 43.00 628 GLU A C 1
ATOM 5066 O O . GLU A 1 628 ? -31.275 34.905 22.961 1.00 43.00 628 GLU A O 1
ATOM 5071 N N . LYS A 1 629 ? -29.183 35.483 23.583 1.00 32.12 629 LYS A N 1
ATOM 5072 C CA . LYS A 1 629 ? -29.482 36.863 23.960 1.00 32.12 629 LYS A CA 1
ATOM 5073 C C . LYS A 1 629 ? -29.205 37.804 22.805 1.00 32.12 629 LYS A C 1
ATOM 5075 O O . LYS A 1 629 ? -28.141 37.631 22.169 1.00 32.12 629 LYS A O 1
#

Sequence (629 aa):
METQGTVKVRLHRGAKQIGGVCTEIFTDDTRLLFDIGAPLEGEGDQARLDIDGVTTGTTNCDGIFLTHYHGDHIGEVDFVDVAIPVYMEKHARKILELQQDYKKGVVGAVWADNVNEIEIGKPIRIKEFTITALESDHSAANSVMFLIEAYGKRILITGDYRLHGFYKDKVEASLMNLGHIDLMITEGTNISKETSLNVPYLTEQALVPAFVEAFKKYKYVFLLASSSQLDRIASFSRCVPSGRYMITDRYQYGLMQVYDEDRDKEFKSNKVLYDSEYVLDKAEKAGFGRVVRSNHSFQLIVKDFFERHPKDTCLIYSMWSGYINKLSDVKTLVDYAGDNLIRAHVSGHVKKEDLERAIDIVKPEKLVVHHTSVKKEKCCIEVPKSTEIVSVEDGEVVELKTCDSYKDKPGINNISKEEANLKDIAKICKEAFESENPQDILKKKLRNEWENEKPHKATHEICAQCKTDRITEKRICRCMNYYDENANICDEEHCKLKLKWKNVGDITVSDYEKPTEYVMEKVGGMDLILDEHYAVEVKPYDSEETLSRMFAEILTYTIDGEYEPGIAMFKYNHEKEEESYQWRTLQKLEGEDYLKEIMEHVKIFTIDYAKKGNIAEYKIEPYSPQTEK

Nearest PDB structures (foldseek):
  2az4-assembly1_A  TM=8.027E-01  e=5.010E-26  Enterococcus faecalis V583
  5ws2-assembly1_B  TM=7.515E-01  e=1.715E-21  Methanolobus psychrophilus R15
  5ws2-assembly1_A  TM=7.550E-01  e=5.758E-21  Methanolobus psychrophilus R15
  5haa-assembly1_B  TM=7.071E-01  e=7.218E-22  Methanolobus psychrophilus R15
  5hab-assembly1_B-2  TM=7.147E-01  e=6.462E-21  Methanolobus psychrophilus R15

pLDDT: mean 87.75, std 12.39, range [32.12, 98.75]

Mean predicted aligned error: 13.25 Å